Protein AF-A0A660MZU8-F1 (afdb_monomer)

Secondary structure (DSSP, 8-state):
-----HHHHHHHHHTTSS-SS-----PBPEEEEEEEEETTEEEEEEEESSPPEEEEEEETTTTEEEEEEETB---HHHHHGGGG--TT-SSEEEEEEEEEETTEEEEEEEESS---PEEEEE--BTTB-EEEEEEES-S---PPPP---------------------------HHHHHHHHHHHHTSS-PPPP------PPPP------SS---SSPPEEEEEE--BTTB--SBPTTS-BHHHHHHHHHHHHHHHHHHTT-EEEES-SSS----HHHHHHHHHHTT-SEEEEEEEE--SSTT---BEEEEESS-SSHHHHHHHHHHTTGGGTTSPPP---S---TTS-HHHHHHHHHHHHHHHHHHHHHHTTTS-BS-SS-EEE--GGG--SSS-EEEEEEEETTSHHHHHHHHSHHHHHHHHH-

Foldseek 3Di:
DDDQDPVNVVVVVVVVVPPPDDPPVQQWEWDAWAWDADPLKIKIKTATQDAWDWEWAFDVPPTKIKIKTFSYDDDPRNVCRQVNDDCPRNFFDTKDWDAPDPGIIMIMTGTPDDWDKDWDWDDDDDPTHTMIMIMTPPDDPPDDDDDDDDDDDDDDDDDDDDDDDDDDDDDDDPVVVVVVVVVVVVPPDDDDDDDDDPDDPPDDDDDPPPDPPDVDAFEEEEEQAFFDLGQDDQFPVRHGFSVLSLLLSVLLQVLVVVVVHNYHYLDNHRDGDALVSLVVRCVVSVGQAYEYETAAADPDLPFKAKAKEAEDAFPDPVQAVVLVSSNCSNCSVVHPDHDHPDDPPPPFDVLQVVLRVVLQVVRLVLLVLRVVPIHHSDNGYTYHHRSNNDDRHHNYMYMHHIHSHHPVVVVQSPDSVSSSSSSND

Sequence (425 aa):
MAKISRRALLALLANTYIVRNAWAAAANSFLSGKITPSGKNTRITLESAQRLKYTYFLLDKPNRLVIDMADIANNNALAALPKSIKTNDPYISSARIGQKNATTTRIVFDLKQTTAPKFIALPPSGSLKHRLQIDLGNEAIAAPPSSGKAPPPKASAPRAPANEAPASAIGDDPLMDLLNSRQQQAQSAQPPATPPQTVQPPATEPQPSGNPKTNRKPVIVLDAGHGGKDPGTTGTTGIHEKSVVLATALETKRQLQAKGYTVHMTRSGDNFIKLAERRAVAQRTKADLFISIHANASASPASQGVDVYVWGKANSEQARQIALAENAADKIDGLPDVGNKNVNAIISDMMQAQTSTDSAKFGKLLLAQFGKFTKLRKGSVETADFVVLRSINVPSVLIELGFLSNPDEEKQLSNNNQRRRFAIA

Solvent-accessible surface area (backbone atoms only — not comparable to full-atom values): 24744 Å² total; per-residue (Å²): 135,85,83,80,47,74,67,58,54,49,53,59,54,61,70,64,70,79,78,77,88,79,84,65,73,76,58,42,46,67,61,40,47,44,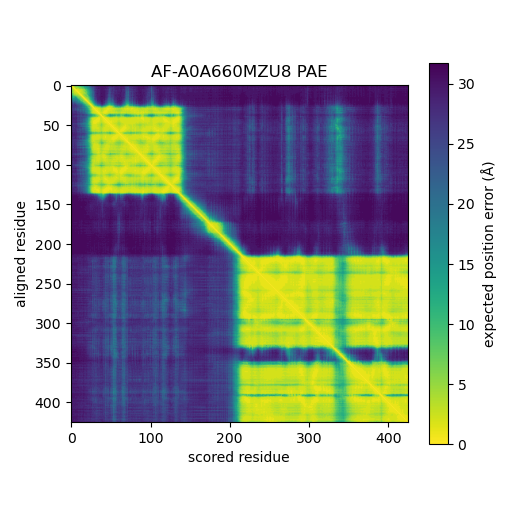46,44,68,54,90,85,25,32,37,37,40,39,31,19,72,47,78,80,47,49,41,50,41,76,43,75,90,67,37,27,47,36,37,41,29,50,41,34,67,91,46,73,39,62,71,45,29,51,74,38,58,52,94,81,37,82,40,51,75,48,55,48,77,48,76,76,51,101,49,28,28,31,37,38,33,37,32,73,54,92,67,72,74,46,78,44,81,42,72,62,56,88,95,46,50,18,32,43,36,36,35,34,55,84,67,82,79,77,72,76,87,88,78,80,89,89,88,89,83,88,88,84,88,86,86,90,84,90,84,86,85,84,88,90,83,88,90,80,68,76,68,58,60,60,50,52,58,53,54,58,66,72,73,72,77,80,84,83,92,74,81,93,72,87,76,72,80,76,79,78,73,82,66,86,69,72,75,77,89,59,96,63,72,62,32,35,28,39,33,34,39,51,14,48,92,38,44,62,41,65,20,83,88,65,53,38,26,24,58,46,23,37,54,30,45,55,47,25,44,52,51,41,43,76,72,64,35,50,71,46,60,64,52,94,62,76,49,64,67,46,51,70,57,47,42,49,48,38,63,75,66,63,27,61,32,39,39,36,32,41,41,41,70,50,96,51,50,85,51,59,34,26,43,35,34,27,49,40,73,53,76,43,71,66,42,40,51,51,24,54,55,63,61,42,61,54,38,76,83,71,40,61,65,76,64,62,88,72,68,73,81,88,79,49,70,67,50,30,51,52,23,44,50,52,15,50,54,52,34,46,53,50,50,62,47,47,54,74,81,47,60,53,59,49,99,61,66,44,28,14,70,32,64,62,39,70,52,57,79,35,26,21,36,40,35,28,73,22,18,27,40,8,67,69,45,32,58,42,56,71,31,68,70,51,30,46,52,63,32,72,94

Nearest PDB structures (foldseek):
  4bin-assembly1_A  TM=6.092E-01  e=9.398E-38  Escherichia coli K-12
  8c2o-assembly2_B  TM=9.057E-01  e=2.630E-22  Escherichia coli
  3ne8-assembly1_A-2  TM=9.479E-01  e=2.751E-21  Bartonella henselae
  8c0j-assembly1_A  TM=9.046E-01  e=3.108E-17  Citrobacter rodentium
  5emi-assembly1_A  TM=8.907E-01  e=2.502E-14  Nostoc punctiforme PCC 73102

Radius of gyration: 29.81 Å; Cα contacts (8 Å, |Δi|>4): 718; chains: 1; bounding box: 84×72×87 Å

Mean predicted aligned error: 19.49 Å

Structure (mmCIF, N/CA/C/O backbone):
data_AF-A0A660MZU8-F1
#
_entry.id   AF-A0A660MZU8-F1
#
loop_
_atom_site.group_PDB
_atom_site.id
_atom_site.type_symbol
_atom_site.label_atom_id
_atom_site.label_alt_id
_atom_site.label_comp_id
_atom_site.label_asym_id
_atom_site.label_entity_id
_atom_site.label_seq_id
_atom_site.pdbx_PDB_ins_code
_atom_site.Cartn_x
_atom_site.Cartn_y
_atom_site.Cartn_z
_atom_site.occupancy
_atom_site.B_iso_or_equiv
_atom_site.auth_seq_id
_atom_site.auth_comp_id
_atom_site.auth_asym_id
_atom_site.auth_atom_id
_atom_site.pdbx_PDB_model_num
ATOM 1 N N . MET A 1 1 ? 49.501 38.007 22.475 1.00 44.84 1 MET A N 1
ATOM 2 C CA . MET A 1 1 ? 48.395 37.825 21.507 1.00 44.84 1 MET A CA 1
ATOM 3 C C . MET A 1 1 ? 48.775 38.505 20.198 1.00 44.84 1 MET A C 1
ATOM 5 O O . MET A 1 1 ? 48.827 39.728 20.155 1.00 44.84 1 MET A O 1
ATOM 9 N N . ALA A 1 2 ? 49.144 37.737 19.170 1.00 49.03 2 ALA A N 1
ATOM 10 C CA . ALA A 1 2 ? 49.565 38.288 17.881 1.00 49.03 2 ALA A CA 1
ATOM 11 C C . ALA A 1 2 ? 48.341 38.748 17.067 1.00 49.03 2 ALA A C 1
ATOM 13 O O . ALA A 1 2 ? 47.381 37.996 16.908 1.00 49.03 2 ALA A O 1
ATOM 14 N N . LYS A 1 3 ? 48.359 39.994 16.573 1.00 60.06 3 LYS A N 1
ATOM 15 C CA . LYS A 1 3 ? 47.278 40.570 15.759 1.00 60.06 3 LYS A CA 1
ATOM 16 C C . LYS A 1 3 ? 47.326 39.975 14.349 1.00 60.06 3 LYS A C 1
ATOM 18 O O . LYS A 1 3 ? 48.215 40.300 13.567 1.00 60.06 3 LYS A O 1
ATOM 23 N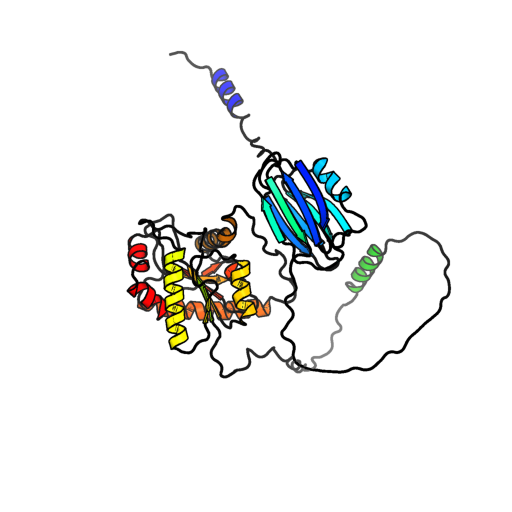 N . ILE A 1 4 ? 46.361 39.116 14.026 1.00 66.56 4 ILE A N 1
ATOM 24 C CA . ILE A 1 4 ? 46.155 38.590 12.671 1.00 66.56 4 ILE A CA 1
ATOM 25 C C . ILE A 1 4 ? 45.772 39.763 11.756 1.00 66.56 4 ILE A C 1
ATOM 27 O O . ILE A 1 4 ? 44.840 40.514 12.048 1.00 66.56 4 ILE A O 1
ATOM 31 N N . SER A 1 5 ? 46.513 39.957 10.664 1.00 78.44 5 SER A N 1
ATOM 32 C CA . SER A 1 5 ? 46.278 41.068 9.736 1.00 78.44 5 SER A CA 1
ATOM 33 C C . SER A 1 5 ? 45.032 40.821 8.875 1.00 78.44 5 SER A C 1
ATOM 35 O O . SER A 1 5 ? 44.711 39.684 8.529 1.00 78.44 5 SER A O 1
ATOM 37 N N . ARG A 1 6 ? 44.340 41.893 8.456 1.00 65.69 6 ARG A N 1
ATOM 38 C CA . ARG A 1 6 ? 43.172 41.807 7.551 1.00 65.69 6 ARG A CA 1
ATOM 39 C C . ARG A 1 6 ? 43.475 41.052 6.246 1.00 65.69 6 ARG A C 1
ATOM 41 O O . ARG A 1 6 ? 42.582 40.415 5.699 1.00 65.69 6 ARG A O 1
ATOM 48 N N . ARG A 1 7 ? 44.729 41.068 5.775 1.00 64.06 7 ARG A N 1
ATOM 49 C CA . ARG A 1 7 ? 45.177 40.284 4.610 1.00 64.06 7 ARG A CA 1
ATOM 50 C C . ARG A 1 7 ? 45.259 38.783 4.905 1.00 64.06 7 ARG A C 1
ATOM 52 O O . ARG A 1 7 ? 44.869 37.992 4.056 1.00 64.06 7 ARG A O 1
ATOM 59 N N . ALA A 1 8 ? 45.684 38.394 6.107 1.00 61.94 8 ALA A N 1
ATOM 60 C CA . ALA A 1 8 ? 45.669 36.996 6.537 1.00 61.94 8 ALA A CA 1
ATOM 61 C C . ALA A 1 8 ? 44.233 36.472 6.742 1.00 61.94 8 ALA A C 1
ATOM 63 O O . ALA A 1 8 ? 43.949 35.325 6.412 1.00 61.94 8 ALA A O 1
ATOM 64 N N . LEU A 1 9 ? 43.307 37.328 7.194 1.00 57.72 9 LEU A N 1
ATOM 65 C CA . LEU A 1 9 ? 41.885 36.983 7.314 1.00 57.72 9 LEU A CA 1
ATOM 66 C C . LEU A 1 9 ? 41.208 36.801 5.939 1.00 57.72 9 LEU A C 1
ATOM 68 O O . LEU A 1 9 ? 40.417 35.881 5.758 1.00 57.72 9 LEU A O 1
ATOM 72 N N . LEU A 1 10 ? 41.558 37.632 4.950 1.00 57.03 10 LEU A N 1
ATOM 73 C CA . LEU A 1 10 ? 41.062 37.502 3.573 1.00 57.03 10 LEU A CA 1
ATOM 74 C C . LEU A 1 10 ? 41.645 36.281 2.844 1.00 57.03 10 LEU A C 1
ATOM 76 O O . LEU A 1 10 ? 40.929 35.640 2.081 1.00 57.03 10 LEU A O 1
ATOM 80 N N . ALA A 1 11 ? 42.897 35.905 3.120 1.00 54.50 11 ALA A N 1
ATOM 81 C CA . ALA A 1 11 ? 43.486 34.673 2.592 1.00 54.50 11 ALA A CA 1
ATOM 82 C C . ALA A 1 11 ? 42.836 33.407 3.190 1.00 54.50 11 ALA A C 1
ATOM 84 O O . ALA A 1 11 ? 42.639 32.423 2.478 1.00 54.50 11 ALA A O 1
ATOM 85 N N . LEU A 1 12 ? 42.427 33.444 4.467 1.00 50.56 12 LEU A N 1
ATOM 86 C CA . LEU A 1 12 ? 41.691 32.341 5.100 1.00 50.56 12 LEU A CA 1
ATOM 87 C C . LEU A 1 12 ? 40.254 32.200 4.557 1.00 50.56 12 LEU A C 1
ATOM 89 O O . LEU A 1 12 ? 39.722 31.092 4.468 1.00 50.56 12 LEU A O 1
ATOM 93 N N . LEU A 1 13 ? 39.635 33.314 4.152 1.00 49.56 13 LEU A N 1
ATOM 94 C CA . LEU A 1 13 ? 38.311 33.321 3.525 1.00 49.56 13 LEU A CA 1
ATOM 95 C C . LEU A 1 13 ? 38.367 32.947 2.035 1.00 49.56 13 LEU A C 1
ATOM 97 O O . LEU A 1 13 ? 37.471 32.268 1.555 1.00 49.56 13 LEU A O 1
ATOM 101 N N . ALA A 1 14 ? 39.434 33.273 1.304 1.00 45.66 14 ALA A N 1
ATOM 102 C CA . ALA A 1 14 ? 39.585 32.838 -0.089 1.00 45.66 14 ALA A CA 1
ATOM 103 C C . ALA A 1 14 ? 39.818 31.318 -0.217 1.00 45.66 14 ALA A C 1
ATOM 105 O O . ALA A 1 14 ? 39.364 30.707 -1.183 1.00 45.66 14 ALA A O 1
ATOM 106 N N . ASN A 1 15 ? 40.445 30.685 0.784 1.00 40.66 15 ASN A N 1
ATOM 107 C CA . ASN A 1 15 ? 40.704 29.240 0.773 1.00 40.66 15 ASN A CA 1
ATOM 108 C C . ASN A 1 15 ? 39.531 28.383 1.298 1.00 40.66 15 ASN A C 1
ATOM 110 O O . ASN A 1 15 ? 39.592 27.158 1.254 1.00 40.66 15 ASN A O 1
ATOM 114 N N . THR A 1 16 ? 38.447 29.007 1.773 1.00 44.91 16 THR A N 1
ATOM 115 C CA . THR A 1 16 ? 37.213 28.318 2.206 1.00 44.91 16 THR A CA 1
ATOM 116 C C . THR A 1 16 ? 36.072 28.411 1.184 1.00 44.91 16 THR A C 1
ATOM 118 O O . THR A 1 16 ? 35.020 27.809 1.388 1.00 44.91 16 THR A O 1
ATOM 121 N N . TYR A 1 17 ? 36.298 29.064 0.036 1.00 39.09 17 TYR A N 1
ATOM 122 C CA . TYR A 1 17 ? 35.329 29.165 -1.067 1.00 39.09 17 TYR A CA 1
ATOM 123 C C . TYR A 1 17 ? 35.632 28.271 -2.289 1.00 39.09 17 TYR A C 1
ATOM 125 O O . TYR A 1 17 ? 34.867 28.299 -3.249 1.00 39.09 17 TYR A O 1
ATOM 133 N N . ILE A 1 18 ? 36.662 27.408 -2.246 1.00 46.41 18 ILE A N 1
ATOM 134 C CA . ILE A 1 18 ? 36.942 26.390 -3.294 1.00 46.41 18 ILE A CA 1
ATOM 135 C C . ILE A 1 18 ? 36.710 24.954 -2.777 1.00 46.41 18 ILE A C 1
ATOM 137 O O . ILE A 1 18 ? 37.262 23.984 -3.278 1.00 46.41 18 ILE A O 1
ATOM 141 N N . VAL A 1 19 ? 35.841 24.770 -1.779 1.00 47.91 19 VAL A N 1
ATOM 142 C CA . VAL A 1 19 ? 35.312 23.434 -1.443 1.00 47.91 19 VAL A CA 1
ATOM 143 C C . VAL A 1 19 ? 33.794 23.489 -1.361 1.00 47.91 19 VAL A C 1
ATOM 145 O O . VAL A 1 19 ? 33.173 23.190 -0.345 1.00 47.91 19 VAL A O 1
ATOM 148 N N . ARG A 1 20 ? 33.165 23.882 -2.468 1.00 43.84 20 ARG A N 1
ATOM 149 C CA . ARG A 1 20 ? 31.777 23.515 -2.739 1.00 43.84 20 ARG A CA 1
ATOM 150 C C . ARG A 1 20 ? 31.644 23.052 -4.183 1.00 43.84 20 ARG A C 1
ATOM 152 O O . ARG A 1 20 ? 31.906 23.805 -5.111 1.00 43.84 20 ARG A O 1
ATOM 159 N N . ASN A 1 21 ? 31.152 21.819 -4.295 1.00 42.31 21 ASN A N 1
ATOM 160 C CA . ASN A 1 21 ? 30.600 21.163 -5.481 1.00 42.31 21 ASN A CA 1
ATOM 161 C C . ASN A 1 21 ? 31.579 20.413 -6.389 1.00 42.31 21 ASN A C 1
ATOM 163 O O . ASN A 1 21 ? 31.713 20.716 -7.567 1.00 42.31 21 ASN A O 1
ATOM 167 N N . ALA A 1 22 ? 32.134 19.321 -5.861 1.00 38.56 22 ALA A N 1
ATOM 168 C CA . ALA A 1 22 ? 32.327 18.108 -6.653 1.00 38.56 22 ALA A CA 1
ATOM 169 C C . ALA A 1 22 ? 32.270 16.852 -5.767 1.00 38.56 22 ALA A C 1
ATOM 171 O O . ALA A 1 22 ? 33.153 16.004 -5.809 1.00 38.56 22 ALA A O 1
ATOM 172 N N . TRP A 1 23 ? 31.187 16.675 -5.001 1.00 37.25 23 TRP A N 1
ATOM 173 C CA . TRP A 1 23 ? 30.693 15.307 -4.812 1.00 37.25 23 TRP A CA 1
ATOM 174 C C . TRP A 1 23 ? 30.004 14.920 -6.120 1.00 37.25 23 TRP A C 1
ATOM 176 O O . TRP A 1 23 ? 28.780 14.901 -6.220 1.00 37.25 23 TRP A O 1
ATOM 186 N N . ALA A 1 24 ? 30.799 14.672 -7.162 1.00 42.06 24 ALA A N 1
ATOM 187 C CA . ALA A 1 24 ? 30.339 13.794 -8.216 1.00 42.06 24 ALA A CA 1
ATOM 188 C C . ALA A 1 24 ? 30.131 12.452 -7.514 1.00 42.06 24 ALA A C 1
ATOM 190 O O . ALA A 1 24 ? 31.101 11.795 -7.139 1.00 42.06 24 ALA A O 1
ATOM 191 N N . ALA A 1 25 ? 28.876 12.093 -7.229 1.00 45.69 25 ALA A N 1
ATOM 192 C CA . ALA A 1 25 ? 28.559 10.721 -6.875 1.00 45.69 25 ALA A CA 1
ATOM 193 C C . ALA A 1 25 ? 29.212 9.860 -7.959 1.00 45.69 25 ALA A C 1
ATOM 195 O O . ALA A 1 25 ? 28.886 10.027 -9.135 1.00 45.69 25 ALA A O 1
ATOM 196 N N . ALA A 1 26 ? 30.222 9.068 -7.589 1.00 54.12 26 ALA A N 1
ATOM 197 C CA . ALA A 1 26 ? 30.981 8.294 -8.557 1.00 54.12 26 ALA A CA 1
ATOM 198 C C . ALA A 1 26 ? 29.979 7.464 -9.362 1.00 54.12 26 ALA A C 1
ATOM 200 O O . ALA A 1 26 ? 29.249 6.655 -8.784 1.00 54.12 26 ALA A O 1
ATOM 201 N N . ALA A 1 27 ? 29.885 7.737 -10.667 1.00 62.75 27 ALA A N 1
ATOM 202 C CA . ALA A 1 27 ? 28.976 7.018 -11.541 1.00 62.75 27 ALA A CA 1
ATOM 203 C C . ALA A 1 27 ? 29.264 5.521 -11.383 1.00 62.75 27 ALA A C 1
ATOM 205 O O . ALA A 1 27 ? 30.419 5.092 -11.420 1.00 62.75 27 ALA A O 1
ATOM 206 N N . ASN A 1 28 ? 28.221 4.733 -11.147 1.00 81.06 28 ASN A N 1
ATOM 207 C CA . ASN A 1 28 ? 28.335 3.291 -11.101 1.00 81.06 28 ASN A CA 1
ATOM 208 C C . ASN A 1 28 ? 28.912 2.807 -12.445 1.00 81.06 28 ASN A C 1
ATOM 210 O O . ASN A 1 28 ? 28.490 3.228 -13.524 1.00 81.06 28 ASN A O 1
ATOM 214 N N . SER A 1 29 ? 29.913 1.935 -12.391 1.00 85.81 29 SER A N 1
ATOM 215 C CA . SER A 1 29 ? 30.595 1.468 -13.595 1.00 85.81 29 SER A CA 1
ATOM 216 C C . SER A 1 29 ? 29.865 0.267 -14.180 1.00 85.81 29 SER A C 1
ATOM 218 O O . SER A 1 29 ? 29.791 -0.789 -13.547 1.00 85.81 29 SER A O 1
ATOM 220 N N . PHE A 1 30 ? 29.361 0.401 -15.407 1.00 90.38 30 PHE A N 1
ATOM 221 C CA . PHE A 1 30 ? 28.901 -0.736 -16.203 1.00 90.38 30 PHE A CA 1
ATOM 222 C C . PHE A 1 30 ? 30.111 -1.568 -16.650 1.00 90.38 30 PHE A C 1
ATOM 224 O O . PHE A 1 30 ? 31.039 -1.027 -17.249 1.00 90.38 30 PHE A O 1
ATOM 231 N N . LEU A 1 31 ? 30.125 -2.864 -16.347 1.00 91.50 31 LEU A N 1
ATOM 232 C CA . LEU A 1 31 ? 31.286 -3.731 -16.565 1.00 91.50 31 LEU A CA 1
ATOM 233 C C . LEU A 1 31 ? 31.132 -4.594 -17.812 1.00 91.50 31 LEU A C 1
ATOM 235 O O . LEU A 1 31 ? 32.040 -4.650 -18.637 1.00 91.50 31 LEU A O 1
ATOM 239 N N . SER A 1 32 ? 29.994 -5.270 -17.956 1.00 92.00 32 SER A N 1
ATOM 240 C CA . SER A 1 32 ? 29.760 -6.179 -19.074 1.00 92.00 32 SER A CA 1
ATOM 241 C C . SER A 1 32 ? 28.270 -6.338 -19.364 1.00 92.00 32 SER A C 1
ATOM 243 O O . SER A 1 32 ? 27.415 -6.112 -18.510 1.00 92.00 32 SER A O 1
ATOM 245 N N . GLY A 1 33 ? 27.943 -6.711 -20.598 1.00 92.69 33 GLY A N 1
ATOM 246 C CA . GLY A 1 33 ? 26.574 -6.945 -21.029 1.00 92.69 33 GLY A CA 1
ATOM 247 C C . GLY A 1 33 ? 26.527 -8.059 -22.061 1.00 92.69 33 GLY A C 1
ATOM 248 O O . GLY A 1 33 ? 27.331 -8.071 -22.992 1.00 92.69 33 GLY A O 1
ATOM 249 N N . LYS A 1 34 ? 25.600 -9.004 -21.905 1.00 93.19 34 LYS A N 1
ATOM 250 C CA . LYS A 1 34 ? 25.455 -10.128 -22.833 1.00 93.19 34 LYS A CA 1
ATOM 251 C C . LYS A 1 34 ? 23.996 -10.482 -23.055 1.00 93.19 34 LYS A C 1
ATOM 253 O O . LYS A 1 34 ? 23.233 -10.609 -22.101 1.00 93.19 34 LYS A O 1
ATOM 258 N N . ILE A 1 35 ? 23.641 -10.714 -24.312 1.00 94.06 35 ILE A N 1
ATOM 259 C CA . ILE A 1 35 ? 22.333 -11.215 -24.729 1.00 94.06 35 ILE A CA 1
ATOM 260 C C . ILE A 1 35 ? 22.534 -12.642 -25.223 1.00 94.06 35 ILE A C 1
ATOM 262 O O . ILE A 1 35 ? 23.358 -12.908 -26.096 1.00 94.06 35 ILE A O 1
ATOM 266 N N . THR A 1 36 ? 21.852 -13.590 -24.591 1.00 89.94 36 THR A N 1
ATOM 267 C CA . THR A 1 36 ? 22.000 -15.015 -24.886 1.00 89.94 36 THR A CA 1
ATOM 268 C C . THR A 1 36 ? 20.626 -15.625 -25.143 1.00 89.94 36 THR A C 1
ATOM 270 O O . THR A 1 36 ? 19.836 -15.741 -24.202 1.00 89.94 36 THR A O 1
ATOM 273 N N . PRO A 1 37 ? 20.327 -16.056 -26.378 1.00 86.44 37 PRO A N 1
ATOM 274 C CA . PRO A 1 37 ? 19.157 -16.882 -26.626 1.00 86.44 37 PRO A CA 1
ATOM 275 C C . PRO A 1 37 ? 19.352 -18.260 -25.976 1.00 86.44 37 PRO A C 1
ATOM 277 O O . PRO A 1 37 ? 20.425 -18.860 -26.066 1.00 86.44 37 PRO A O 1
ATOM 280 N N . SER A 1 38 ? 18.317 -18.756 -25.304 1.00 70.69 38 SER A N 1
ATOM 281 C CA . SER A 1 38 ? 18.272 -20.050 -24.621 1.00 70.69 38 SER A CA 1
ATOM 282 C C . SER A 1 38 ? 16.970 -20.762 -24.994 1.00 70.69 38 SER A C 1
ATOM 284 O O . SER A 1 38 ? 15.918 -20.538 -24.398 1.00 70.69 38 SER A O 1
ATOM 286 N N . GLY A 1 39 ? 17.020 -21.589 -26.042 1.00 72.62 39 GLY A N 1
ATOM 287 C CA . GLY A 1 39 ? 15.839 -22.267 -26.581 1.00 72.62 39 GLY A CA 1
ATOM 288 C C . GLY A 1 39 ? 14.792 -21.276 -27.100 1.00 72.62 39 GLY A C 1
ATOM 289 O O . GLY A 1 39 ? 15.077 -20.488 -27.998 1.00 72.62 39 GLY A O 1
ATOM 290 N N . LYS A 1 40 ? 13.586 -21.312 -26.520 1.00 78.88 40 LYS A N 1
ATOM 291 C CA . LYS A 1 40 ? 12.487 -20.376 -26.815 1.00 78.88 40 LYS A CA 1
ATOM 292 C C . LYS A 1 40 ? 12.515 -19.112 -25.954 1.00 78.88 40 LYS A C 1
ATOM 294 O O . LYS A 1 40 ? 11.497 -18.450 -25.893 1.00 78.88 40 LYS A O 1
ATOM 299 N N . ASN A 1 41 ? 13.625 -18.796 -25.289 1.00 86.00 41 ASN A N 1
ATOM 300 C CA . ASN A 1 41 ? 13.759 -17.643 -24.398 1.00 86.00 41 ASN A CA 1
ATOM 301 C C . ASN A 1 41 ? 14.982 -16.803 -24.778 1.00 86.00 41 ASN A C 1
ATOM 303 O O . ASN A 1 41 ? 15.932 -17.315 -25.370 1.00 86.00 41 ASN A O 1
ATOM 307 N N . THR A 1 42 ? 15.007 -15.542 -24.356 1.00 92.75 42 THR A N 1
ATOM 308 C CA . THR A 1 42 ? 16.194 -14.679 -24.448 1.00 92.75 42 THR A CA 1
ATOM 309 C C . THR A 1 42 ? 16.566 -14.172 -23.065 1.00 92.75 42 THR A C 1
ATOM 311 O O . THR A 1 42 ? 15.731 -13.601 -22.370 1.00 92.75 42 THR A O 1
ATOM 314 N N . ARG A 1 43 ? 17.825 -14.362 -22.664 1.00 93.31 43 ARG A N 1
ATOM 315 C CA . ARG A 1 43 ? 18.372 -13.856 -21.403 1.00 93.31 43 ARG A CA 1
ATOM 316 C C . ARG A 1 43 ? 19.319 -12.697 -21.664 1.00 93.31 43 ARG A C 1
ATOM 318 O O . ARG A 1 43 ? 20.314 -12.853 -22.369 1.00 93.31 43 ARG A O 1
ATOM 325 N N . ILE A 1 44 ? 19.042 -11.561 -21.045 1.00 94.75 44 ILE A N 1
ATOM 326 C CA . ILE A 1 44 ? 19.928 -10.400 -21.007 1.00 94.75 44 ILE A CA 1
ATOM 327 C C . ILE A 1 44 ? 20.604 -10.389 -19.638 1.00 94.75 44 ILE A C 1
ATOM 329 O O . ILE A 1 44 ? 19.922 -10.430 -18.619 1.00 94.75 44 ILE A O 1
ATOM 333 N N . THR A 1 45 ? 21.929 -10.312 -19.602 1.00 93.50 45 THR A N 1
ATOM 334 C CA . THR A 1 45 ? 22.702 -10.175 -18.364 1.00 93.50 45 THR A CA 1
ATOM 335 C C . THR A 1 45 ? 23.511 -8.892 -18.432 1.00 93.50 45 THR A C 1
ATOM 337 O O . THR A 1 45 ? 24.313 -8.723 -19.348 1.00 93.50 45 THR A O 1
ATOM 340 N N . LEU A 1 46 ? 23.304 -8.005 -17.463 1.00 94.00 46 LEU A N 1
ATOM 341 C CA . LEU A 1 46 ? 24.021 -6.742 -17.310 1.00 94.00 46 LEU A CA 1
ATOM 342 C C . LEU A 1 46 ? 24.829 -6.787 -16.014 1.00 94.00 46 LEU A C 1
ATOM 344 O O . LEU A 1 46 ? 24.260 -7.046 -14.958 1.00 94.00 46 LEU A O 1
ATOM 348 N N . GLU A 1 47 ? 26.129 -6.542 -16.079 1.00 94.06 47 GLU A N 1
ATOM 349 C CA . GLU A 1 47 ? 27.034 -6.551 -14.933 1.00 94.06 47 GLU A CA 1
ATOM 350 C C . GLU A 1 47 ? 27.553 -5.146 -14.632 1.00 94.06 47 GLU A C 1
ATOM 352 O O . GLU A 1 47 ? 27.916 -4.392 -15.537 1.00 94.06 47 GLU A O 1
ATOM 357 N N . SER A 1 48 ? 27.632 -4.801 -13.350 1.00 92.81 48 SER A N 1
ATOM 358 C CA . SER A 1 48 ? 28.103 -3.498 -12.884 1.00 92.81 48 SER A CA 1
ATOM 359 C C . SER A 1 48 ? 28.882 -3.598 -11.572 1.00 92.81 48 SER A C 1
ATOM 361 O O . SER A 1 48 ? 28.728 -4.546 -10.797 1.00 92.81 48 SER A O 1
ATOM 363 N N . ALA A 1 49 ? 29.728 -2.598 -11.315 1.00 88.31 49 ALA A N 1
ATOM 364 C CA . ALA A 1 49 ? 30.581 -2.545 -10.129 1.00 88.31 49 ALA A CA 1
ATOM 365 C C . ALA A 1 49 ? 29.765 -2.466 -8.832 1.00 88.31 49 ALA A C 1
ATOM 367 O O . ALA A 1 49 ? 30.082 -3.148 -7.861 1.00 88.31 49 ALA A O 1
ATOM 368 N N . GLN A 1 50 ? 28.689 -1.680 -8.841 1.00 86.50 50 GLN A N 1
ATOM 369 C CA . GLN A 1 50 ? 27.680 -1.615 -7.786 1.00 86.50 50 GLN A CA 1
ATOM 370 C C . GLN A 1 50 ? 26.326 -2.047 -8.343 1.00 86.50 50 GLN A C 1
ATOM 372 O O . GLN A 1 50 ? 26.136 -2.135 -9.553 1.00 86.50 50 GLN A O 1
ATOM 377 N N . ARG A 1 51 ? 25.342 -2.286 -7.481 1.00 79.81 51 ARG A N 1
ATOM 378 C CA . ARG A 1 51 ? 23.983 -2.656 -7.896 1.00 79.81 51 ARG A CA 1
ATOM 379 C C . ARG A 1 51 ? 23.366 -1.629 -8.865 1.00 79.81 51 ARG A C 1
ATOM 381 O O . ARG A 1 51 ? 23.332 -0.439 -8.560 1.00 79.81 51 ARG A O 1
ATOM 388 N N . LEU A 1 52 ? 22.837 -2.088 -10.007 1.00 83.69 52 LEU A N 1
ATOM 389 C CA . LEU A 1 52 ? 22.141 -1.221 -10.968 1.00 83.69 52 LEU A CA 1
ATOM 390 C C . LEU A 1 52 ? 20.851 -0.651 -10.369 1.00 83.69 52 LEU A C 1
ATOM 392 O O . LEU A 1 52 ? 19.966 -1.398 -9.946 1.00 83.69 52 LEU A O 1
ATOM 396 N N . LYS A 1 53 ? 20.720 0.675 -10.412 1.00 82.19 53 LYS A N 1
ATOM 397 C CA . LYS A 1 53 ? 19.450 1.381 -10.233 1.00 82.19 53 LYS A CA 1
ATOM 398 C C . LYS A 1 53 ? 18.835 1.547 -11.618 1.00 82.19 53 LYS A C 1
ATOM 400 O O . LYS A 1 53 ? 19.454 2.167 -12.476 1.00 82.19 53 LYS A O 1
ATOM 405 N N . TYR A 1 54 ? 17.655 0.992 -11.866 1.00 82.88 54 TYR A N 1
ATOM 406 C CA . TYR A 1 54 ? 17.025 1.058 -13.185 1.00 82.88 54 TYR A CA 1
ATOM 407 C C . TYR A 1 54 ? 15.506 1.254 -13.117 1.00 82.88 54 TYR A C 1
ATOM 409 O O . TYR A 1 54 ? 14.890 1.046 -12.094 1.00 82.88 54 TYR A O 1
ATOM 417 N N . THR A 1 55 ? 14.857 1.653 -14.195 1.00 71.81 55 THR A N 1
ATOM 418 C CA . THR A 1 55 ? 13.402 1.519 -14.369 1.00 71.81 55 THR A CA 1
ATOM 419 C C . THR A 1 55 ? 13.165 0.925 -15.746 1.00 71.81 55 THR A C 1
ATOM 421 O O . THR A 1 55 ? 14.043 1.031 -16.600 1.00 71.81 55 THR A O 1
ATOM 424 N N . TYR A 1 56 ? 12.025 0.283 -15.988 1.00 84.88 56 TYR A N 1
ATOM 425 C CA . TYR A 1 56 ? 11.705 -0.201 -17.328 1.00 84.88 56 TYR A CA 1
ATOM 426 C C . TYR A 1 56 ? 10.241 0.030 -17.678 1.00 84.88 56 TYR A C 1
ATOM 428 O O . TYR A 1 56 ? 9.394 0.200 -16.803 1.00 84.88 56 TYR A O 1
ATOM 436 N N . PHE A 1 57 ? 9.950 0.039 -18.971 1.00 75.81 57 PHE A N 1
ATOM 437 C CA . PHE A 1 57 ? 8.591 0.029 -19.496 1.00 75.81 57 PHE A CA 1
ATOM 438 C C . PHE A 1 57 ? 8.570 -0.634 -20.872 1.00 75.81 57 PHE A C 1
ATOM 440 O O . PHE A 1 57 ? 9.601 -0.753 -21.540 1.00 75.81 57 PHE A O 1
ATOM 447 N N . LEU A 1 58 ? 7.384 -1.078 -21.279 1.00 79.75 58 LEU A N 1
ATOM 448 C CA . LEU A 1 58 ? 7.141 -1.597 -22.617 1.00 79.75 58 LEU A CA 1
ATOM 449 C C . LEU A 1 58 ? 6.466 -0.515 -23.466 1.00 79.75 58 LEU A C 1
ATOM 451 O O . LEU A 1 58 ? 5.667 0.269 -22.954 1.00 79.75 58 LEU A O 1
ATOM 455 N N . LEU A 1 59 ? 6.789 -0.476 -24.753 1.00 70.19 59 LEU A N 1
ATOM 456 C CA . LEU A 1 59 ? 6.038 0.278 -25.755 1.00 70.19 59 LEU A CA 1
ATOM 457 C C . LEU A 1 59 ? 5.432 -0.710 -26.740 1.00 70.19 59 LEU A C 1
ATOM 459 O O . LEU A 1 59 ? 6.097 -1.673 -27.116 1.00 70.19 59 LEU A O 1
ATOM 463 N N . ASP A 1 60 ? 4.203 -0.459 -27.165 1.00 73.12 60 ASP A N 1
ATOM 464 C CA . ASP A 1 60 ? 3.570 -1.108 -28.302 1.00 73.12 60 ASP A 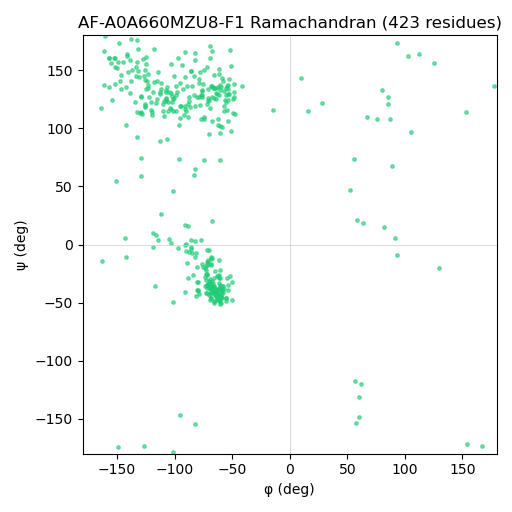CA 1
ATOM 465 C C . ASP A 1 60 ? 3.777 -0.258 -29.572 1.00 73.12 60 ASP A C 1
ATOM 467 O O . ASP A 1 60 ? 4.015 0.947 -29.508 1.00 73.12 60 ASP A O 1
ATOM 471 N N . LYS A 1 61 ? 3.743 -0.901 -30.747 1.00 73.00 61 LYS A N 1
ATOM 472 C CA . LYS A 1 61 ? 3.830 -0.247 -32.074 1.00 73.00 61 LYS A CA 1
ATOM 473 C C . LYS A 1 61 ? 5.086 0.646 -32.295 1.00 73.00 61 LYS A C 1
ATOM 475 O O . LYS A 1 61 ? 4.969 1.868 -32.374 1.00 73.00 61 LYS A O 1
ATOM 480 N N . PRO A 1 62 ? 6.299 0.084 -32.483 1.00 82.62 62 PRO A N 1
ATOM 481 C CA . PRO A 1 62 ? 6.667 -1.329 -32.394 1.00 82.62 62 PRO A CA 1
ATOM 482 C C . PRO A 1 62 ? 6.918 -1.768 -30.945 1.00 82.62 62 PRO A C 1
ATOM 484 O O . PRO A 1 62 ? 7.230 -0.939 -30.084 1.00 82.62 62 PRO A O 1
ATOM 487 N N . ASN A 1 63 ? 6.820 -3.083 -30.705 1.00 86.44 63 ASN A N 1
ATOM 488 C CA . ASN A 1 63 ? 7.098 -3.695 -29.405 1.00 86.44 63 ASN A CA 1
ATOM 489 C C . ASN A 1 63 ? 8.527 -3.359 -28.965 1.00 86.44 63 ASN A C 1
ATOM 491 O O . ASN A 1 63 ? 9.482 -3.710 -29.655 1.00 86.44 63 ASN A O 1
ATOM 495 N N . ARG A 1 64 ? 8.688 -2.681 -27.829 1.00 90.50 64 ARG A N 1
ATOM 496 C CA . ARG A 1 64 ? 10.004 -2.312 -27.290 1.00 90.50 64 ARG A CA 1
ATOM 497 C C . ARG A 1 64 ? 10.063 -2.524 -25.791 1.00 90.50 64 ARG A C 1
ATOM 499 O O . ARG A 1 64 ? 9.117 -2.178 -25.094 1.00 90.50 64 ARG A O 1
ATOM 506 N N . LEU A 1 65 ? 11.197 -3.013 -25.302 1.00 90.44 65 LEU A N 1
ATOM 507 C CA . LEU A 1 65 ? 11.564 -2.971 -23.890 1.00 90.44 65 LEU A CA 1
ATOM 508 C C . LEU A 1 65 ? 12.555 -1.833 -23.673 1.00 90.44 65 LEU A C 1
ATOM 510 O O . LEU A 1 65 ? 13.676 -1.872 -24.174 1.00 90.44 65 LEU A O 1
ATOM 514 N N . VAL A 1 66 ? 12.146 -0.823 -22.913 1.00 88.31 66 VAL A N 1
ATOM 515 C CA . VAL A 1 66 ? 12.988 0.322 -22.565 1.00 88.31 66 VAL A CA 1
ATOM 516 C C . VAL A 1 66 ? 13.451 0.187 -21.125 1.00 88.31 66 VAL A C 1
ATOM 518 O O . VAL A 1 66 ? 12.625 -0.036 -20.248 1.00 88.31 66 VAL A O 1
ATOM 521 N N . ILE A 1 67 ? 14.750 0.350 -20.878 1.00 89.00 67 ILE A N 1
ATOM 522 C CA . ILE A 1 67 ? 15.377 0.293 -19.556 1.00 89.00 67 ILE A CA 1
ATOM 523 C C . ILE A 1 67 ? 16.176 1.574 -19.328 1.00 89.00 67 ILE A C 1
ATOM 525 O O . ILE A 1 67 ? 17.139 1.842 -20.037 1.00 89.00 67 ILE A O 1
ATOM 529 N N . ASP A 1 68 ? 15.807 2.345 -18.314 1.00 84.06 68 ASP A N 1
ATOM 530 C CA . ASP A 1 68 ? 16.526 3.540 -17.873 1.00 84.06 68 ASP A CA 1
ATOM 531 C C . ASP A 1 68 ? 17.397 3.183 -16.675 1.00 84.06 68 ASP A C 1
ATOM 533 O O . ASP A 1 68 ? 16.856 2.872 -15.622 1.00 84.06 68 ASP A O 1
ATOM 537 N N . MET A 1 69 ? 18.716 3.255 -16.799 1.00 87.12 69 MET A N 1
ATOM 538 C CA . MET A 1 69 ? 19.674 3.001 -15.725 1.00 87.12 69 MET A CA 1
ATOM 539 C C . MET A 1 69 ? 20.207 4.323 -15.168 1.00 87.12 69 MET A C 1
ATOM 541 O O . MET A 1 69 ? 20.769 5.129 -15.911 1.00 87.12 69 MET A O 1
ATOM 545 N N . ALA A 1 70 ? 20.032 4.541 -13.869 1.00 83.25 70 ALA A N 1
ATOM 546 C CA . ALA A 1 70 ? 20.526 5.716 -13.164 1.00 83.25 70 ALA A CA 1
ATOM 547 C C . ALA A 1 70 ? 21.975 5.520 -12.707 1.00 83.25 70 ALA A C 1
ATOM 549 O O . ALA A 1 70 ? 22.398 4.409 -12.385 1.00 83.25 70 ALA A O 1
ATOM 550 N N . ASP A 1 71 ? 22.706 6.627 -12.656 1.00 85.19 71 ASP A N 1
ATOM 551 C CA . ASP A 1 71 ? 24.109 6.730 -12.264 1.00 85.19 71 ASP A CA 1
ATOM 552 C C . ASP A 1 71 ? 25.051 5.880 -13.136 1.00 85.19 71 ASP A C 1
ATOM 554 O O . ASP A 1 71 ? 26.152 5.563 -12.710 1.00 85.19 71 ASP A O 1
ATOM 558 N N . ILE A 1 72 ? 24.641 5.507 -14.355 1.00 86.44 72 ILE A N 1
ATOM 559 C CA . ILE A 1 72 ? 25.484 4.804 -15.332 1.00 86.44 72 ILE A CA 1
ATOM 560 C C . ILE A 1 72 ? 25.892 5.784 -16.424 1.00 86.44 72 ILE A C 1
ATOM 562 O O . ILE A 1 72 ? 25.029 6.346 -17.101 1.00 86.44 72 ILE A O 1
ATOM 566 N N . ALA A 1 73 ? 27.198 5.952 -16.619 1.00 83.75 73 ALA A N 1
ATOM 567 C CA . ALA A 1 73 ? 27.753 6.665 -17.763 1.00 83.75 73 ALA A CA 1
ATOM 568 C C . ALA A 1 73 ? 27.908 5.725 -18.968 1.00 83.75 73 ALA A C 1
ATOM 570 O O . ALA A 1 73 ? 28.151 4.525 -18.812 1.00 83.75 73 ALA A O 1
ATOM 571 N N . ASN A 1 74 ? 27.793 6.275 -20.177 1.00 81.44 74 ASN A N 1
ATOM 572 C CA . ASN A 1 74 ? 28.046 5.514 -21.394 1.00 81.44 74 ASN A CA 1
ATOM 573 C C . ASN A 1 74 ? 29.531 5.116 -21.481 1.00 81.44 74 ASN A C 1
ATOM 575 O O . ASN A 1 74 ? 30.414 5.938 -21.240 1.00 81.44 74 ASN A O 1
ATOM 579 N N . ASN A 1 75 ? 29.812 3.858 -21.822 1.00 86.62 75 ASN A N 1
ATOM 580 C CA . ASN A 1 75 ? 31.170 3.333 -21.943 1.00 86.62 75 ASN A CA 1
ATOM 581 C C . ASN A 1 75 ? 31.261 2.238 -23.018 1.00 86.62 75 ASN A C 1
ATOM 583 O O . ASN A 1 75 ? 30.252 1.793 -23.568 1.00 86.62 75 ASN A O 1
ATOM 587 N N . ASN A 1 76 ? 32.481 1.776 -23.305 1.00 89.31 76 ASN A N 1
ATOM 588 C CA . ASN A 1 76 ? 32.732 0.781 -24.354 1.00 89.31 76 ASN A CA 1
ATOM 589 C C . ASN A 1 76 ? 32.012 -0.553 -24.106 1.00 89.31 76 ASN A C 1
ATOM 591 O O . ASN A 1 76 ? 31.523 -1.169 -25.052 1.00 89.31 76 ASN A O 1
ATOM 595 N N . ALA A 1 77 ? 31.923 -0.992 -22.847 1.00 89.56 77 ALA A N 1
ATOM 596 C CA . ALA A 1 77 ? 31.234 -2.228 -22.487 1.00 89.56 77 ALA A CA 1
ATOM 597 C C . ALA A 1 77 ? 29.730 -2.140 -22.781 1.00 89.56 77 ALA A C 1
ATOM 599 O O . ALA A 1 77 ? 29.146 -3.074 -23.331 1.00 89.56 77 ALA A O 1
ATOM 600 N N . LEU A 1 78 ? 29.113 -0.999 -22.473 1.00 89.38 78 LEU A N 1
ATOM 601 C CA . LEU A 1 78 ? 27.712 -0.753 -22.768 1.00 89.38 78 LEU A CA 1
ATOM 602 C C . LEU A 1 78 ? 27.491 -0.639 -24.281 1.00 89.38 78 LEU A C 1
ATOM 604 O O . LEU A 1 78 ? 26.625 -1.322 -24.819 1.00 89.38 78 LEU A O 1
ATOM 608 N N . ALA A 1 79 ? 28.334 0.115 -24.991 1.00 89.81 79 ALA A N 1
ATOM 609 C CA . ALA A 1 79 ? 28.279 0.250 -26.449 1.00 89.81 79 ALA A CA 1
ATOM 610 C C . ALA A 1 79 ? 28.466 -1.083 -27.208 1.00 89.81 79 ALA A C 1
ATOM 612 O O . ALA A 1 79 ? 28.032 -1.213 -28.354 1.00 89.81 79 ALA A O 1
ATOM 613 N N . ALA A 1 80 ? 29.085 -2.089 -26.584 1.00 91.56 80 ALA A N 1
ATOM 614 C CA . ALA A 1 80 ? 29.238 -3.427 -27.151 1.00 91.56 80 ALA A CA 1
ATOM 615 C C . ALA A 1 80 ? 27.985 -4.310 -27.001 1.00 91.56 80 ALA A C 1
ATOM 617 O O . ALA A 1 80 ? 27.832 -5.268 -27.759 1.00 91.56 80 ALA A O 1
ATOM 618 N N . LEU A 1 81 ? 27.067 -3.996 -26.079 1.00 92.12 81 LEU A N 1
ATOM 619 C CA . LEU A 1 81 ? 25.887 -4.820 -25.793 1.00 92.12 81 LEU A CA 1
ATOM 620 C C . LEU A 1 81 ? 25.020 -5.112 -27.037 1.00 92.12 81 LEU A C 1
ATOM 622 O O . LEU A 1 81 ? 24.688 -6.284 -27.235 1.00 92.12 81 LEU A O 1
ATOM 626 N N . PRO A 1 82 ? 24.688 -4.141 -27.919 1.00 93.12 82 PRO A N 1
ATOM 627 C CA . PRO A 1 82 ? 23.900 -4.421 -29.122 1.00 93.12 82 PRO A CA 1
ATOM 628 C C . PRO A 1 82 ? 24.571 -5.422 -30.067 1.00 93.12 82 PRO A C 1
ATOM 630 O O . PRO A 1 82 ? 23.883 -6.185 -30.737 1.00 93.12 82 PRO A O 1
ATOM 633 N N . LYS A 1 83 ? 25.910 -5.478 -30.080 1.00 91.69 83 LYS A N 1
ATOM 634 C CA . LYS A 1 83 ? 26.677 -6.428 -30.904 1.00 91.69 83 LYS A CA 1
ATOM 635 C C . LYS A 1 83 ? 26.575 -7.870 -30.396 1.00 91.69 83 LYS A C 1
ATOM 637 O O . LYS A 1 83 ? 26.921 -8.792 -31.123 1.00 91.69 83 LYS A O 1
ATOM 642 N N . SER A 1 84 ? 26.110 -8.078 -29.161 1.00 90.19 84 SER A N 1
ATOM 643 C CA . SER A 1 84 ? 25.891 -9.418 -28.602 1.00 90.19 84 SER A CA 1
ATOM 644 C C . SER A 1 84 ? 24.568 -10.060 -29.044 1.00 90.19 84 SER A C 1
ATOM 646 O O . SER A 1 84 ? 24.348 -11.239 -28.770 1.00 90.19 84 SER A O 1
ATOM 648 N N . ILE A 1 85 ? 23.697 -9.313 -29.737 1.00 92.19 85 ILE A N 1
ATOM 649 C CA . ILE A 1 85 ? 22.440 -9.834 -30.285 1.00 92.19 85 ILE A CA 1
ATOM 650 C C . ILE A 1 85 ? 22.761 -10.764 -31.452 1.00 92.19 85 ILE A C 1
ATOM 652 O O . ILE A 1 85 ? 23.395 -10.364 -32.427 1.00 92.19 85 ILE A O 1
ATOM 656 N N . LYS A 1 86 ? 22.292 -12.009 -31.370 1.00 89.56 86 LYS A N 1
ATOM 657 C CA . LYS A 1 86 ? 22.418 -12.965 -32.471 1.00 89.56 86 LYS A CA 1
ATOM 658 C C . LYS A 1 86 ? 21.295 -12.758 -33.483 1.00 89.56 86 LYS A C 1
ATOM 660 O O . LYS A 1 86 ? 20.154 -12.510 -33.103 1.00 89.56 86 LYS A O 1
ATOM 665 N N . THR A 1 87 ? 21.580 -12.962 -34.768 1.00 86.38 87 THR A N 1
ATOM 666 C CA . THR A 1 87 ? 20.584 -12.854 -35.853 1.00 86.38 87 THR A CA 1
ATOM 667 C C . THR A 1 87 ? 19.345 -13.728 -35.606 1.00 86.38 87 THR A C 1
ATOM 669 O O . THR A 1 87 ? 18.218 -13.332 -35.908 1.00 86.38 87 THR A O 1
ATOM 672 N N . ASN A 1 88 ? 19.543 -14.899 -34.993 1.00 87.38 88 ASN A N 1
ATOM 673 C CA . ASN A 1 88 ? 18.500 -15.872 -34.672 1.00 87.38 88 ASN A CA 1
ATOM 674 C C . ASN A 1 88 ? 17.868 -15.698 -33.275 1.00 87.38 88 ASN A C 1
ATOM 676 O O . ASN A 1 88 ? 17.227 -16.628 -32.790 1.00 87.38 88 ASN A O 1
ATOM 680 N N . ASP A 1 89 ? 18.036 -14.548 -32.614 1.00 91.50 89 ASP A N 1
ATOM 681 C CA . ASP A 1 89 ? 17.395 -14.298 -31.319 1.00 91.50 89 ASP A CA 1
ATOM 682 C C . ASP A 1 89 ? 15.853 -14.305 -31.451 1.00 91.50 89 ASP A C 1
ATOM 684 O O . ASP A 1 89 ? 15.320 -13.627 -32.338 1.00 91.50 89 ASP A O 1
ATOM 688 N N . PRO A 1 90 ? 15.112 -15.062 -30.619 1.00 90.44 90 PRO A N 1
ATOM 689 C CA . PRO A 1 90 ? 13.660 -15.192 -30.750 1.00 90.44 90 PRO A CA 1
ATOM 690 C C . PRO A 1 90 ? 12.868 -13.963 -30.275 1.00 90.44 90 PRO A C 1
ATOM 692 O O . PRO A 1 90 ? 11.708 -13.816 -30.665 1.00 90.44 90 PRO A O 1
ATOM 695 N N . TYR A 1 91 ? 13.449 -13.074 -29.459 1.00 92.25 91 TYR A N 1
ATOM 696 C CA . TYR A 1 91 ? 12.733 -11.920 -28.896 1.00 92.25 91 TYR A CA 1
ATOM 697 C C . TYR A 1 91 ? 13.285 -10.578 -29.330 1.00 92.25 91 TYR A C 1
ATOM 699 O O . TYR A 1 91 ? 12.492 -9.659 -29.494 1.00 92.25 91 TYR A O 1
ATOM 707 N N . ILE A 1 92 ? 14.593 -10.432 -29.509 1.00 94.44 92 ILE A N 1
ATOM 708 C CA . ILE A 1 92 ? 15.224 -9.126 -29.714 1.00 94.44 92 ILE A CA 1
ATOM 709 C C . ILE A 1 92 ? 15.653 -8.991 -31.176 1.00 94.44 92 ILE A C 1
ATOM 711 O O . ILE A 1 92 ? 16.361 -9.843 -31.706 1.00 94.44 92 ILE A O 1
ATOM 715 N N . SER A 1 93 ? 15.224 -7.922 -31.850 1.00 92.56 93 SER A N 1
ATOM 716 C CA . SER A 1 93 ? 15.692 -7.586 -33.202 1.00 92.56 93 SER A CA 1
ATOM 717 C C . SER A 1 93 ? 16.907 -6.665 -33.178 1.00 92.56 93 SER A C 1
ATOM 719 O O . SER A 1 93 ? 17.835 -6.843 -33.959 1.00 92.56 93 SER A O 1
ATOM 721 N N . SER A 1 94 ? 16.906 -5.684 -32.279 1.00 94.00 94 SER A N 1
ATOM 722 C CA . SER A 1 94 ? 17.959 -4.675 -32.164 1.00 94.00 94 SER A CA 1
ATOM 723 C C . SER A 1 94 ? 17.980 -4.073 -30.765 1.00 94.00 94 SER A C 1
ATOM 725 O O . SER A 1 94 ? 16.997 -4.146 -30.029 1.00 94.00 94 SER A O 1
ATOM 727 N N . ALA A 1 95 ? 19.101 -3.452 -30.399 1.00 94.62 95 ALA A N 1
ATOM 728 C CA . ALA A 1 95 ? 19.202 -2.631 -29.201 1.00 94.62 95 ALA A CA 1
ATOM 729 C C . ALA A 1 95 ? 19.843 -1.283 -29.524 1.00 94.62 95 ALA A C 1
ATOM 731 O O . ALA A 1 95 ? 20.759 -1.199 -30.341 1.00 94.62 95 ALA A O 1
ATOM 732 N N . ARG A 1 96 ? 19.377 -0.234 -28.853 1.00 92.75 96 ARG A N 1
ATOM 733 C CA . ARG A 1 96 ? 19.920 1.124 -28.934 1.00 92.75 96 ARG A CA 1
ATOM 734 C C . ARG A 1 96 ? 20.242 1.608 -27.537 1.00 92.75 96 ARG A C 1
ATOM 736 O O . ARG A 1 96 ? 19.517 1.299 -26.595 1.00 92.75 96 ARG A O 1
ATOM 743 N N . ILE A 1 97 ? 21.309 2.380 -27.415 1.00 92.75 97 ILE A N 1
ATOM 744 C CA . ILE A 1 97 ? 21.734 2.976 -26.151 1.00 92.75 97 ILE A CA 1
ATOM 745 C C . ILE A 1 97 ? 21.837 4.477 -26.367 1.00 92.75 97 ILE A C 1
ATOM 747 O O . ILE A 1 97 ? 22.401 4.919 -27.366 1.00 92.75 97 ILE A O 1
ATOM 751 N N . GLY A 1 98 ? 21.287 5.254 -25.442 1.00 85.38 98 GLY A N 1
ATOM 752 C CA . GLY A 1 98 ? 21.347 6.707 -25.489 1.00 85.38 98 GLY A CA 1
ATOM 753 C C . GLY A 1 98 ? 21.297 7.319 -24.100 1.00 85.38 98 GLY A C 1
ATOM 754 O O . GLY A 1 98 ? 20.732 6.749 -23.168 1.00 85.38 98 GLY A O 1
ATOM 755 N N . GLN A 1 99 ? 21.875 8.505 -23.959 1.00 84.62 99 GLN A N 1
ATOM 756 C CA . GLN A 1 99 ? 21.788 9.263 -22.720 1.00 84.62 99 GLN A CA 1
ATOM 757 C C . GLN A 1 99 ? 20.412 9.938 -22.646 1.00 84.62 99 GLN A C 1
ATOM 759 O O . GLN A 1 99 ? 20.060 10.726 -23.520 1.00 84.62 99 GLN A O 1
ATOM 764 N N . LYS A 1 100 ? 19.610 9.631 -21.621 1.00 77.88 100 LYS A N 1
ATOM 765 C CA . LYS A 1 100 ? 18.303 10.279 -21.409 1.00 77.88 100 LYS A CA 1
ATOM 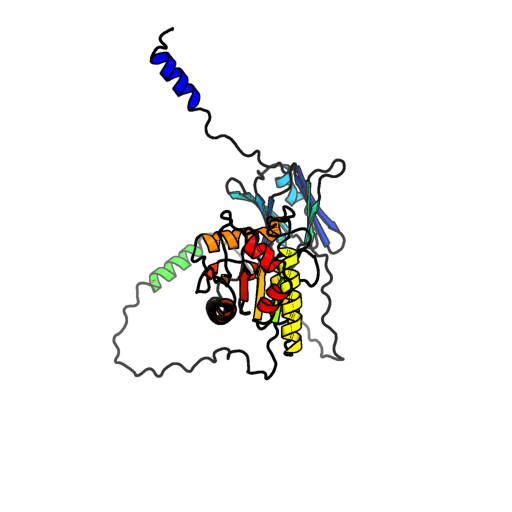766 C C . LYS A 1 100 ? 18.467 11.651 -20.755 1.00 77.88 100 LYS A C 1
ATOM 768 O O . LYS A 1 100 ? 17.724 12.575 -21.063 1.00 77.88 100 LYS A O 1
ATOM 773 N N . ASN A 1 101 ? 19.394 11.751 -19.806 1.00 81.94 101 ASN A N 1
ATOM 774 C CA . ASN A 1 101 ? 19.787 12.977 -19.111 1.00 81.94 101 ASN A CA 1
ATOM 775 C C . ASN A 1 101 ? 21.177 12.783 -18.469 1.00 81.94 101 ASN A C 1
ATOM 777 O O . ASN A 1 101 ? 21.750 11.696 -18.552 1.00 81.94 101 ASN A O 1
ATOM 781 N N . ALA A 1 102 ? 21.698 13.811 -17.791 1.00 76.31 102 ALA A N 1
ATOM 782 C CA . ALA A 1 102 ? 23.046 13.817 -17.210 1.00 76.31 102 ALA A CA 1
ATOM 783 C C . ALA A 1 102 ? 23.380 12.602 -16.319 1.00 76.31 102 ALA A C 1
ATOM 785 O O . ALA A 1 102 ? 24.541 12.221 -16.232 1.00 76.31 102 ALA A O 1
ATOM 786 N N . THR A 1 103 ? 22.385 11.970 -15.690 1.00 78.88 103 THR A N 1
ATOM 787 C CA . THR A 1 103 ? 22.591 10.851 -14.757 1.00 78.88 103 THR A CA 1
ATOM 788 C C . THR A 1 103 ? 21.935 9.547 -15.202 1.00 78.88 103 THR A C 1
ATOM 790 O O . THR A 1 103 ? 22.068 8.541 -14.516 1.00 78.88 103 THR A O 1
ATOM 793 N N . THR A 1 104 ? 21.210 9.521 -16.325 1.00 81.44 104 THR A N 1
ATOM 794 C CA . THR A 1 104 ? 20.419 8.354 -16.744 1.00 81.44 104 THR A CA 1
ATOM 795 C C . THR A 1 104 ? 20.769 7.913 -18.159 1.00 81.44 104 THR A C 1
ATOM 797 O O . THR A 1 104 ? 20.547 8.655 -19.120 1.00 81.44 104 THR A O 1
ATOM 800 N N . THR A 1 105 ? 21.207 6.662 -18.295 1.00 88.06 105 THR A N 1
ATOM 801 C CA . THR A 1 105 ? 21.415 5.993 -19.584 1.00 88.06 105 THR A CA 1
ATOM 802 C C . THR A 1 105 ? 20.228 5.097 -19.914 1.00 88.06 105 THR A C 1
ATOM 804 O O . THR A 1 105 ? 19.825 4.268 -19.106 1.00 88.06 105 THR A O 1
ATOM 807 N N . ARG A 1 106 ? 19.662 5.242 -21.110 1.00 89.88 106 ARG A N 1
ATOM 808 C CA . ARG A 1 106 ? 18.535 4.454 -21.612 1.00 89.88 106 ARG A CA 1
ATOM 809 C C . ARG A 1 106 ? 19.016 3.398 -22.599 1.00 89.88 106 ARG A C 1
ATOM 811 O O . ARG A 1 106 ? 19.702 3.719 -23.565 1.00 89.88 106 ARG A O 1
ATOM 818 N N . ILE A 1 107 ? 18.578 2.161 -22.398 1.00 92.44 107 ILE A N 1
ATOM 819 C CA . ILE A 1 107 ? 18.676 1.068 -23.364 1.00 92.44 107 ILE A CA 1
ATOM 820 C C . ILE A 1 107 ? 17.278 0.796 -23.917 1.00 92.44 107 ILE A C 1
ATOM 822 O O . ILE A 1 107 ? 16.318 0.697 -23.158 1.00 92.44 107 ILE A O 1
ATOM 826 N N . VAL A 1 108 ? 17.150 0.671 -25.231 1.00 94.12 108 VAL A N 1
ATOM 827 C CA . VAL A 1 108 ? 15.904 0.305 -25.912 1.00 94.12 108 VAL A CA 1
ATOM 828 C C . VAL A 1 108 ? 16.151 -0.974 -26.689 1.00 94.12 108 VAL A C 1
ATOM 830 O O . VAL A 1 108 ? 16.945 -0.964 -27.623 1.00 94.12 108 VAL A O 1
ATOM 833 N N . PHE A 1 109 ? 15.476 -2.056 -26.318 1.00 94.88 109 PHE A N 1
ATOM 834 C CA . PHE A 1 109 ? 15.430 -3.296 -27.084 1.00 94.88 109 PHE A CA 1
ATOM 835 C C . PHE A 1 109 ? 14.187 -3.289 -27.964 1.00 94.88 109 PHE A C 1
ATOM 837 O O . PHE A 1 109 ? 13.071 -3.230 -27.449 1.00 94.88 109 PHE A O 1
ATOM 844 N N . ASP A 1 110 ? 14.375 -3.365 -29.275 1.00 92.31 110 ASP A N 1
ATOM 845 C CA . ASP A 1 110 ? 13.285 -3.596 -30.217 1.00 92.31 110 ASP A CA 1
ATOM 846 C C . ASP A 1 110 ? 12.946 -5.093 -30.195 1.00 92.31 110 ASP A C 1
ATOM 848 O O . ASP A 1 110 ? 13.834 -5.947 -30.303 1.00 92.31 110 ASP A O 1
ATOM 852 N N . LEU A 1 111 ? 11.669 -5.413 -29.986 1.00 93.44 111 LEU A N 1
ATOM 853 C CA . LEU A 1 111 ? 11.191 -6.771 -29.760 1.00 93.44 111 LEU A CA 1
ATOM 854 C C . LEU A 1 111 ? 10.440 -7.308 -30.982 1.00 93.44 111 LEU A C 1
ATOM 856 O O . LEU A 1 111 ? 9.563 -6.647 -31.536 1.00 93.44 111 LEU A O 1
ATOM 860 N N . LYS A 1 112 ? 10.726 -8.559 -31.349 1.00 90.50 112 LYS A N 1
ATOM 861 C CA . LYS A 1 112 ? 10.052 -9.293 -32.432 1.00 90.50 112 LYS A CA 1
ATOM 862 C C . LYS A 1 112 ? 8.622 -9.699 -32.065 1.00 90.50 112 LYS A C 1
ATOM 864 O O . LYS A 1 112 ? 7.790 -9.885 -32.944 1.00 90.50 112 LYS A O 1
ATOM 869 N N . GLN A 1 113 ? 8.335 -9.838 -30.771 1.00 83.75 113 GLN A N 1
ATOM 870 C CA . GLN A 1 113 ? 7.043 -10.279 -30.247 1.00 83.75 113 GLN A CA 1
ATOM 871 C C . GLN A 1 113 ? 6.797 -9.726 -28.841 1.00 83.75 113 GLN A C 1
ATOM 873 O O . GLN A 1 113 ? 7.726 -9.317 -28.141 1.00 83.75 113 GLN A O 1
ATOM 878 N N . THR A 1 114 ? 5.534 -9.718 -28.424 1.00 80.12 114 THR A N 1
ATOM 879 C CA . THR A 1 114 ? 5.136 -9.319 -27.072 1.00 80.12 114 THR A CA 1
ATOM 880 C C . THR A 1 114 ? 5.635 -10.344 -26.051 1.00 80.12 114 THR A C 1
ATOM 882 O O . THR A 1 114 ? 5.541 -11.549 -26.263 1.00 80.12 114 THR A O 1
ATOM 885 N N . THR A 1 115 ? 6.172 -9.870 -24.928 1.00 83.31 115 THR A N 1
ATOM 886 C CA . THR A 1 115 ? 6.664 -10.713 -23.830 1.00 83.31 115 THR A CA 1
ATOM 887 C C . THR A 1 115 ? 6.507 -9.986 -22.503 1.00 83.31 115 THR A C 1
ATOM 889 O O . THR A 1 115 ? 6.579 -8.758 -22.455 1.00 83.31 115 THR A O 1
ATOM 892 N N . ALA A 1 116 ? 6.354 -10.744 -21.419 1.00 81.50 116 ALA A N 1
ATOM 893 C CA . ALA A 1 116 ? 6.499 -10.235 -20.062 1.00 81.50 116 ALA A CA 1
ATOM 894 C C . ALA A 1 116 ? 7.959 -10.443 -19.609 1.00 81.50 116 ALA A C 1
ATOM 896 O O . ALA A 1 116 ? 8.386 -11.591 -19.480 1.00 81.50 116 ALA A O 1
ATOM 897 N N . PRO A 1 117 ? 8.767 -9.381 -19.437 1.00 85.00 117 PRO A N 1
ATOM 898 C CA . PRO A 1 117 ? 10.155 -9.522 -19.010 1.00 85.00 117 PRO A CA 1
ATOM 899 C C . PRO A 1 117 ? 10.247 -9.831 -17.509 1.00 85.00 117 PRO A C 1
ATOM 901 O O . PRO A 1 117 ? 9.650 -9.140 -16.682 1.00 85.00 117 PRO A O 1
ATOM 904 N N . LYS A 1 118 ? 11.048 -10.831 -17.136 1.00 83.88 118 LYS A N 1
ATOM 905 C CA . LYS A 1 118 ? 11.324 -11.180 -15.736 1.00 83.88 118 LYS A CA 1
ATOM 906 C C . LYS A 1 118 ? 12.703 -10.681 -15.324 1.00 83.88 118 LYS A C 1
ATOM 908 O O . LYS A 1 118 ? 13.708 -11.151 -15.843 1.00 83.88 118 LYS A O 1
ATOM 913 N N . PHE A 1 119 ? 12.750 -9.761 -14.366 1.00 83.19 119 PHE A N 1
ATOM 914 C CA . PHE A 1 119 ? 13.989 -9.168 -13.862 1.00 83.19 119 PHE A CA 1
ATOM 915 C C . PHE A 1 119 ? 14.446 -9.849 -12.568 1.00 83.19 119 PHE A C 1
ATOM 917 O O . PHE A 1 119 ? 13.665 -10.002 -11.630 1.00 83.19 119 PHE A O 1
ATOM 924 N N . ILE A 1 120 ? 15.721 -10.222 -12.501 1.00 82.00 120 ILE A N 1
ATOM 925 C CA . ILE A 1 120 ? 16.349 -10.879 -11.354 1.00 82.00 120 ILE A CA 1
ATOM 926 C C . ILE A 1 120 ? 17.670 -10.162 -11.067 1.00 82.00 120 ILE A C 1
ATOM 928 O O . ILE A 1 120 ? 18.596 -10.199 -11.874 1.00 82.00 120 ILE A O 1
ATOM 932 N N . ALA A 1 121 ? 17.766 -9.498 -9.916 1.00 80.94 121 ALA A N 1
ATOM 933 C CA . ALA A 1 121 ? 19.022 -8.917 -9.452 1.00 80.94 121 ALA A CA 1
ATOM 934 C C . ALA A 1 121 ? 19.813 -9.966 -8.662 1.00 80.94 121 ALA A C 1
ATOM 936 O O . ALA A 1 121 ? 19.294 -10.555 -7.716 1.00 80.94 121 ALA A O 1
ATOM 937 N N . LEU A 1 122 ? 21.069 -10.184 -9.040 1.00 73.38 122 LEU A N 1
ATOM 938 C CA . LEU A 1 122 ? 21.971 -11.142 -8.412 1.00 73.38 122 LEU A CA 1
ATOM 939 C C . LEU A 1 122 ? 23.107 -10.389 -7.698 1.00 73.38 122 LEU A C 1
ATOM 941 O O . LEU A 1 122 ? 23.727 -9.503 -8.306 1.00 73.38 122 LEU A O 1
ATOM 945 N N . PRO A 1 123 ? 23.400 -10.717 -6.426 1.00 76.06 123 PRO A N 1
ATOM 946 C CA . PRO A 1 123 ? 24.551 -10.160 -5.726 1.00 76.06 123 PRO A CA 1
ATOM 947 C C . PRO A 1 123 ? 25.876 -10.667 -6.333 1.00 76.06 123 PRO A C 1
ATOM 949 O O . PRO A 1 123 ? 25.876 -11.625 -7.120 1.00 76.06 123 PRO A O 1
ATOM 952 N N . PRO A 1 124 ? 27.014 -10.040 -5.978 1.00 85.62 124 PRO A N 1
ATOM 953 C CA . PRO A 1 124 ? 28.333 -10.523 -6.367 1.00 85.62 124 PRO A CA 1
ATOM 954 C C . PRO A 1 124 ? 28.528 -11.985 -5.961 1.00 85.62 124 PRO A C 1
ATOM 956 O O . PRO A 1 124 ? 28.129 -12.396 -4.873 1.00 85.62 124 PRO A O 1
ATOM 959 N N . SER A 1 125 ? 29.111 -12.779 -6.855 1.00 80.81 125 SER A N 1
ATOM 960 C CA . SER A 1 125 ? 29.346 -14.206 -6.629 1.00 80.81 125 SER A CA 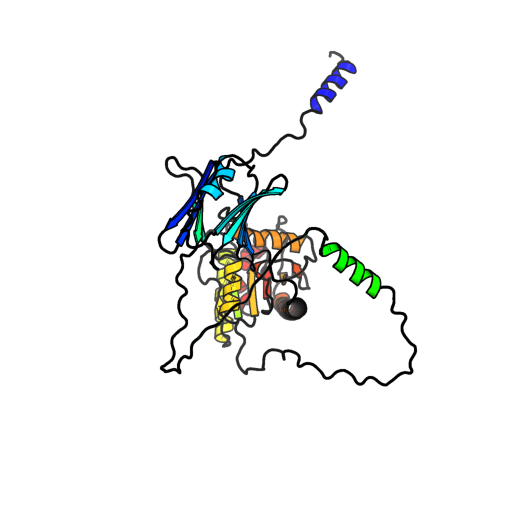1
ATOM 961 C C . SER A 1 125 ? 30.530 -14.671 -7.471 1.00 80.81 125 SER A C 1
ATOM 963 O O . SER A 1 125 ? 30.539 -14.486 -8.690 1.00 80.81 125 SER A O 1
ATOM 965 N N . GLY A 1 126 ? 31.536 -15.252 -6.814 1.00 87.75 126 GLY A N 1
ATOM 966 C CA . GLY A 1 126 ? 32.808 -15.593 -7.450 1.00 87.75 126 GLY A CA 1
ATOM 967 C C . GLY A 1 126 ? 33.510 -14.352 -8.011 1.00 87.75 126 GLY A C 1
ATOM 968 O O . GLY A 1 126 ? 33.627 -13.332 -7.332 1.00 87.75 126 GLY A O 1
ATOM 969 N N . SER A 1 127 ? 33.960 -14.430 -9.264 1.00 87.69 127 SER A N 1
ATOM 970 C CA . SER A 1 127 ? 34.586 -13.310 -9.981 1.00 87.69 127 SER A CA 1
ATOM 971 C C . SER A 1 127 ? 33.590 -12.257 -10.482 1.00 87.69 127 SER A C 1
ATOM 973 O O . SER A 1 127 ? 33.996 -11.138 -10.798 1.00 87.69 127 SER A O 1
ATOM 975 N N . LEU A 1 128 ? 32.297 -12.590 -10.540 1.00 86.06 128 LEU A N 1
ATOM 976 C CA . LEU A 1 128 ? 31.258 -11.728 -11.092 1.00 86.06 128 LEU A CA 1
ATOM 977 C C . LEU A 1 128 ? 30.748 -10.737 -10.040 1.00 86.06 128 LEU A C 1
ATOM 979 O O . LEU A 1 128 ? 30.454 -11.109 -8.898 1.00 86.06 128 LEU A O 1
ATOM 983 N N . LYS A 1 129 ? 30.579 -9.477 -10.442 1.00 92.00 129 LYS A N 1
ATOM 984 C CA . LYS A 1 129 ? 30.045 -8.399 -9.596 1.00 92.00 129 LYS A CA 1
ATOM 985 C C . LYS A 1 129 ? 28.513 -8.436 -9.560 1.00 92.00 129 LYS A C 1
ATOM 987 O O . LYS A 1 129 ? 27.902 -9.498 -9.720 1.00 92.00 129 LYS A O 1
ATOM 992 N N . HIS A 1 130 ? 27.872 -7.297 -9.301 1.00 89.31 130 HIS A N 1
ATOM 993 C CA . HIS A 1 130 ? 26.416 -7.209 -9.315 1.00 89.31 130 HIS A CA 1
ATOM 994 C C . HIS A 1 130 ? 25.893 -7.479 -10.720 1.00 89.31 130 HIS A C 1
ATOM 996 O O . HIS A 1 130 ? 26.411 -6.923 -11.687 1.00 89.31 130 HIS A O 1
ATOM 1002 N N . ARG A 1 131 ? 24.850 -8.306 -10.831 1.00 92.81 131 ARG A N 1
ATOM 1003 C CA . ARG A 1 131 ? 24.232 -8.619 -12.122 1.00 92.81 131 ARG A CA 1
ATOM 1004 C C . ARG A 1 131 ? 22.742 -8.340 -12.101 1.00 92.81 131 ARG A C 1
ATOM 1006 O O . ARG A 1 131 ? 22.061 -8.627 -11.122 1.00 92.81 131 ARG A O 1
ATOM 1013 N N . LEU A 1 132 ? 22.234 -7.827 -13.209 1.00 91.12 132 LEU A N 1
ATOM 1014 C CA . LEU A 1 132 ? 20.818 -7.789 -13.519 1.00 91.12 132 LEU A CA 1
ATOM 1015 C C . LEU A 1 132 ? 20.554 -8.757 -14.667 1.00 91.12 132 LEU A C 1
ATOM 1017 O O . LEU A 1 132 ? 21.046 -8.557 -15.776 1.00 91.12 132 LEU A O 1
ATOM 1021 N N . GLN A 1 133 ? 19.788 -9.803 -14.387 1.00 92.06 133 GLN A N 1
ATOM 1022 C CA . GLN A 1 133 ? 19.321 -10.759 -15.376 1.00 92.06 133 GLN A CA 1
ATOM 1023 C C . GLN A 1 133 ? 17.889 -10.417 -15.787 1.00 92.06 133 GLN A C 1
ATOM 1025 O O . GLN A 1 133 ? 17.054 -10.112 -14.938 1.00 92.06 133 GLN A O 1
ATOM 1030 N N . ILE A 1 134 ? 17.606 -10.480 -17.083 1.00 92.81 134 ILE A N 1
ATOM 1031 C CA . ILE A 1 134 ? 16.298 -10.197 -17.668 1.00 92.81 134 ILE A CA 1
ATOM 1032 C C . ILE A 1 134 ? 15.952 -11.353 -18.593 1.00 92.81 134 ILE A C 1
ATOM 1034 O O . ILE A 1 134 ? 16.614 -11.547 -19.611 1.00 92.81 134 ILE A O 1
ATOM 1038 N N . ASP A 1 135 ? 14.927 -12.113 -18.236 1.00 89.31 135 ASP A N 1
ATOM 1039 C CA . ASP A 1 135 ? 14.465 -13.251 -19.018 1.00 89.31 135 ASP A CA 1
ATOM 1040 C C . ASP A 1 135 ? 13.219 -12.858 -19.821 1.00 89.31 135 ASP A C 1
ATOM 1042 O O . ASP A 1 135 ? 12.230 -12.371 -19.269 1.00 89.31 135 ASP A O 1
ATOM 1046 N N . LEU A 1 136 ? 13.279 -13.072 -21.133 1.00 88.81 136 LEU A N 1
ATOM 1047 C CA . LEU A 1 136 ? 12.190 -12.899 -22.091 1.00 88.81 136 LEU A CA 1
ATOM 1048 C C . LEU A 1 136 ? 11.710 -14.286 -22.535 1.00 88.81 136 LEU A C 1
ATOM 1050 O O . LEU A 1 136 ? 12.537 -15.130 -22.881 1.00 88.81 136 LEU A O 1
ATOM 1054 N N . GLY A 1 137 ? 10.397 -14.521 -22.514 1.00 78.81 137 GLY A N 1
ATOM 1055 C CA . GLY A 1 137 ? 9.770 -15.776 -22.955 1.00 78.81 137 GLY A CA 1
ATOM 1056 C C . GLY A 1 137 ? 9.511 -16.836 -21.883 1.00 78.81 137 GLY A C 1
ATOM 1057 O O . GLY A 1 137 ? 8.791 -17.798 -22.141 1.00 78.81 137 GLY A O 1
ATOM 1058 N N . ASN A 1 138 ? 10.023 -16.662 -20.663 1.00 56.44 138 ASN A N 1
ATOM 1059 C CA . ASN A 1 138 ? 9.922 -17.689 -19.630 1.00 56.44 138 ASN A CA 1
ATOM 1060 C C . ASN A 1 138 ? 8.732 -17.448 -18.685 1.00 56.44 138 ASN A C 1
ATOM 1062 O O . ASN A 1 138 ? 8.948 -17.030 -17.556 1.00 56.44 138 ASN A O 1
ATOM 1066 N N . GLU A 1 139 ? 7.506 -17.697 -19.161 1.00 46.88 139 GLU A N 1
ATOM 1067 C CA . GLU A 1 139 ? 6.402 -18.332 -18.412 1.00 46.88 139 GLU A CA 1
ATOM 1068 C C . GLU A 1 139 ? 5.345 -18.866 -19.390 1.00 46.88 139 GLU A C 1
ATOM 1070 O O . GLU A 1 139 ? 4.974 -18.217 -20.370 1.00 46.88 139 GLU A O 1
ATOM 1075 N N . ALA A 1 140 ? 4.865 -20.077 -19.102 1.00 36.97 140 ALA A N 1
ATO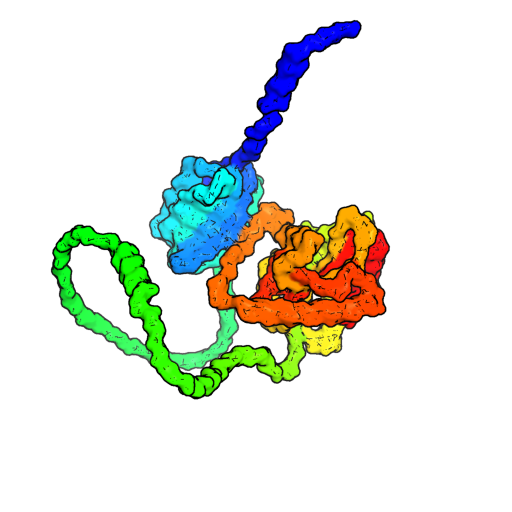M 1076 C CA . ALA A 1 140 ? 3.703 -20.662 -19.738 1.00 36.97 140 ALA A CA 1
ATOM 1077 C C . ALA A 1 140 ? 2.498 -19.729 -19.561 1.00 36.97 140 ALA A C 1
ATOM 1079 O O . ALA A 1 140 ? 2.096 -19.418 -18.442 1.00 36.97 140 ALA A O 1
ATOM 1080 N N . ILE A 1 141 ? 1.882 -19.338 -20.674 1.00 36.53 141 ILE A N 1
ATOM 1081 C CA . ILE A 1 141 ? 0.496 -18.881 -20.669 1.00 36.53 141 ILE A CA 1
ATOM 1082 C C . ILE A 1 141 ? -0.315 -20.077 -20.159 1.00 36.53 141 ILE A C 1
ATOM 1084 O O . ILE A 1 141 ? -0.510 -21.047 -20.892 1.00 36.53 141 ILE A O 1
ATOM 1088 N N . ALA A 1 142 ? -0.728 -20.063 -18.890 1.00 28.62 142 ALA A N 1
ATOM 1089 C CA . ALA A 1 142 ? -1.706 -21.019 -18.398 1.00 28.62 142 ALA A CA 1
ATOM 1090 C C . ALA A 1 142 ? -2.958 -20.877 -19.274 1.00 28.62 142 ALA A C 1
ATOM 1092 O O . ALA A 1 142 ? -3.572 -19.809 -19.331 1.00 28.62 142 ALA A O 1
ATOM 1093 N N . ALA A 1 143 ? -3.270 -21.935 -20.021 1.00 31.47 143 ALA A N 1
ATOM 1094 C CA . ALA A 1 143 ? -4.421 -21.974 -20.904 1.00 31.47 143 ALA A CA 1
ATOM 1095 C C . ALA A 1 143 ? -5.718 -21.732 -20.102 1.00 31.47 143 ALA A C 1
ATOM 1097 O O . ALA A 1 143 ? -5.830 -22.206 -18.967 1.00 31.47 143 ALA A O 1
ATOM 1098 N N . PRO A 1 144 ? -6.712 -21.025 -20.668 1.00 33.44 144 PRO A N 1
ATOM 1099 C CA . PRO A 1 144 ? -8.048 -20.979 -20.083 1.00 33.44 144 PRO A CA 1
ATOM 1100 C C . PRO A 1 144 ? -8.658 -22.397 -20.042 1.00 33.44 144 PRO A C 1
ATOM 1102 O O . PRO A 1 144 ? -8.317 -23.228 -20.890 1.00 33.44 144 PRO A O 1
ATOM 1105 N N . PRO A 1 145 ? -9.551 -22.705 -19.080 1.00 30.05 145 PRO A N 1
ATOM 1106 C CA . PRO A 1 145 ? -10.174 -24.019 -18.995 1.00 30.05 145 PRO A CA 1
ATOM 1107 C C . PRO A 1 145 ? -10.983 -24.302 -20.265 1.00 30.05 145 PRO A C 1
ATOM 1109 O O . PRO A 1 145 ? -11.805 -23.500 -20.703 1.00 30.05 145 PRO A O 1
ATOM 1112 N N . SER A 1 146 ? -10.713 -25.461 -20.858 1.00 31.16 146 SER A N 1
ATOM 1113 C CA . SER A 1 146 ? -11.355 -25.978 -22.059 1.00 31.16 146 SER A CA 1
ATOM 1114 C C . SER A 1 146 ? -12.824 -26.327 -21.815 1.00 31.16 146 SER A C 1
ATOM 1116 O O . SER A 1 146 ? -13.121 -27.172 -20.969 1.00 31.16 146 SER A O 1
ATOM 1118 N N . SER A 1 147 ? -13.726 -25.796 -22.639 1.00 32.22 147 SER A N 1
ATOM 1119 C CA . SER A 1 147 ? -15.056 -26.370 -22.863 1.00 32.22 147 SER A CA 1
ATOM 1120 C C . SER A 1 147 ? -15.233 -26.750 -24.341 1.00 32.22 147 SER A C 1
ATOM 1122 O O . SER A 1 147 ? -15.299 -25.873 -25.193 1.00 32.22 147 SER A O 1
ATOM 1124 N N . GLY A 1 148 ? -15.303 -28.063 -24.599 1.00 27.56 148 GLY A N 1
ATOM 1125 C CA . GLY A 1 148 ? -16.195 -28.737 -25.566 1.00 27.56 148 GLY A CA 1
ATOM 1126 C C . GLY A 1 148 ? -16.053 -28.534 -27.091 1.00 27.56 148 GLY A C 1
ATOM 1127 O O . GLY A 1 148 ? -16.460 -27.506 -27.609 1.00 27.56 148 GLY A O 1
ATOM 1128 N N . LYS A 1 149 ? -15.588 -29.600 -27.783 1.00 28.73 149 LYS A N 1
ATOM 1129 C CA . LYS A 1 149 ? -15.938 -30.151 -29.137 1.00 28.73 149 LYS A CA 1
ATOM 1130 C C . LYS A 1 149 ? -16.737 -29.239 -30.113 1.00 28.73 149 LYS A C 1
ATOM 1132 O O . LYS A 1 149 ? -17.878 -28.934 -29.804 1.00 28.73 149 LYS A O 1
ATOM 1137 N N . ALA A 1 150 ? -16.228 -28.785 -31.278 1.00 26.31 150 ALA A N 1
ATOM 1138 C CA . ALA A 1 150 ? -15.956 -29.438 -32.601 1.00 26.31 150 ALA A CA 1
ATOM 1139 C C . ALA A 1 150 ? -16.921 -28.864 -33.694 1.00 26.31 150 ALA A C 1
ATOM 1141 O O . ALA A 1 150 ? -17.992 -28.419 -33.295 1.00 26.31 150 ALA A O 1
ATOM 1142 N N . PRO A 1 151 ? -16.737 -29.006 -35.036 1.00 32.22 151 PRO A N 1
ATOM 1143 C CA . PRO A 1 151 ? -15.595 -28.850 -35.975 1.00 32.22 151 PRO A CA 1
ATOM 1144 C C . PRO A 1 151 ? -15.931 -27.884 -37.196 1.00 32.22 151 PRO A C 1
ATOM 1146 O O . PRO A 1 151 ? -16.978 -27.243 -37.166 1.00 32.22 151 PRO A O 1
ATOM 1149 N N . PRO A 1 152 ? -15.074 -27.696 -38.245 1.00 42.56 152 PRO A N 1
ATOM 1150 C CA . PRO A 1 152 ? -14.915 -26.438 -39.025 1.00 42.56 152 PRO A CA 1
ATOM 1151 C C . PRO A 1 152 ? -15.622 -26.375 -40.408 1.00 42.56 152 PRO A C 1
ATOM 1153 O O . PRO A 1 152 ? -16.153 -27.379 -40.878 1.00 42.56 152 PRO A O 1
ATOM 1156 N N . PRO A 1 153 ? -15.478 -25.253 -41.151 1.00 28.86 153 PRO A N 1
ATOM 1157 C CA . PRO A 1 153 ? -15.138 -25.323 -42.585 1.00 28.86 153 PRO A CA 1
ATOM 1158 C C . PRO A 1 153 ? -13.933 -24.412 -42.926 1.00 28.86 153 PRO A C 1
ATOM 1160 O O . PRO A 1 153 ? -13.804 -23.313 -42.402 1.00 28.86 153 PRO A O 1
ATOM 1163 N N . LYS A 1 154 ? -12.876 -24.930 -43.567 1.00 26.70 154 LYS A N 1
ATOM 1164 C CA . LYS A 1 154 ? -12.631 -25.164 -45.013 1.00 26.70 154 LYS A CA 1
ATOM 1165 C C . LYS A 1 154 ? -12.184 -23.919 -45.799 1.00 26.70 154 LYS A C 1
ATOM 1167 O O . LYS A 1 154 ? -12.723 -22.832 -45.673 1.00 26.70 154 LYS A O 1
ATOM 1172 N N . ALA A 1 155 ? -11.142 -24.166 -46.587 1.00 29.73 155 ALA A N 1
ATOM 1173 C CA . ALA A 1 155 ? -10.282 -23.242 -47.309 1.00 29.73 155 ALA A CA 1
ATOM 1174 C C . ALA A 1 155 ? -10.849 -22.754 -48.651 1.00 29.73 155 ALA A C 1
ATOM 1176 O O . ALA A 1 155 ? -11.670 -23.437 -49.258 1.00 29.73 155 ALA A O 1
ATOM 1177 N N . SER A 1 156 ? -10.250 -21.685 -49.183 1.00 27.64 156 SER A N 1
ATOM 1178 C CA . SER A 1 156 ? -10.040 -21.503 -50.627 1.00 27.64 156 SER A CA 1
ATOM 1179 C C . SER A 1 156 ? -8.876 -20.537 -50.893 1.00 27.64 156 SER A C 1
ATOM 1181 O O . SER A 1 156 ? -8.732 -19.521 -50.219 1.00 27.64 156 SER A O 1
ATOM 1183 N N . ALA A 1 157 ? -8.026 -20.933 -51.842 1.00 31.06 157 ALA A N 1
ATOM 1184 C CA . ALA A 1 157 ? -6.738 -20.352 -52.230 1.00 31.06 157 ALA A CA 1
ATOM 1185 C C . ALA A 1 157 ? -6.886 -19.363 -53.443 1.00 31.06 157 ALA A C 1
ATOM 1187 O O . ALA A 1 157 ? -7.916 -18.704 -53.503 1.00 31.06 157 ALA A O 1
ATOM 1188 N N . PRO A 1 158 ? -5.935 -19.195 -54.399 1.00 40.69 158 PRO A N 1
ATOM 1189 C CA . PRO A 1 158 ? -4.895 -18.142 -54.397 1.00 40.69 158 PRO A CA 1
ATOM 1190 C C . PRO A 1 158 ? -4.685 -17.351 -55.740 1.00 40.69 158 PRO A C 1
ATOM 1192 O O . PRO A 1 158 ? -5.187 -17.758 -56.778 1.00 40.69 158 PRO A O 1
ATOM 1195 N N . ARG A 1 159 ? -3.785 -16.331 -55.708 1.00 27.78 159 ARG A N 1
ATOM 1196 C CA . ARG A 1 159 ? -2.800 -15.858 -56.753 1.00 27.78 159 ARG A CA 1
ATOM 1197 C C . ARG A 1 159 ? -3.305 -15.035 -57.987 1.00 27.78 159 ARG A C 1
ATOM 1199 O O . ARG A 1 159 ? -4.003 -15.587 -58.816 1.00 27.78 159 ARG A O 1
ATOM 1206 N N . ALA A 1 160 ? -3.040 -13.709 -58.090 1.00 27.08 160 ALA A N 1
ATOM 1207 C CA . ALA A 1 160 ? -1.925 -12.929 -58.746 1.00 27.08 160 ALA A CA 1
ATOM 1208 C C . ALA A 1 160 ? -2.230 -12.475 -60.214 1.00 27.08 160 ALA A C 1
ATOM 1210 O O . ALA A 1 160 ? -3.241 -12.955 -60.714 1.00 27.08 160 ALA A O 1
ATOM 1211 N N . PRO A 1 161 ? -1.423 -11.648 -60.952 1.00 42.16 161 PRO A N 1
ATOM 1212 C CA . PRO A 1 161 ? -0.181 -10.903 -60.635 1.00 42.16 161 PRO A CA 1
ATOM 1213 C C . PRO A 1 161 ? -0.058 -9.430 -61.178 1.00 42.16 161 PRO A C 1
ATOM 1215 O O . PRO A 1 161 ? -0.925 -8.919 -61.871 1.00 42.16 161 PRO A O 1
ATOM 1218 N N . ALA A 1 162 ? 1.072 -8.807 -60.794 1.00 29.73 162 ALA A N 1
ATOM 1219 C CA . ALA A 1 162 ? 1.938 -7.731 -61.340 1.00 29.73 162 ALA A CA 1
ATOM 1220 C C . ALA A 1 162 ? 1.580 -6.824 -62.552 1.00 29.73 162 ALA A C 1
ATOM 1222 O O . ALA A 1 162 ? 1.127 -7.298 -63.585 1.00 29.73 162 ALA A O 1
ATOM 1223 N N . ASN A 1 163 ? 1.999 -5.546 -62.449 1.00 30.02 163 ASN A N 1
ATOM 1224 C CA . ASN A 1 163 ? 2.923 -4.844 -63.376 1.00 30.02 163 ASN A CA 1
ATOM 1225 C C . ASN A 1 163 ? 3.461 -3.560 -62.690 1.00 30.02 163 ASN A C 1
ATOM 1227 O O . ASN A 1 163 ? 2.695 -2.838 -62.063 1.00 30.02 163 ASN A O 1
ATOM 1231 N N . GLU A 1 164 ? 4.774 -3.458 -62.457 1.00 28.25 164 GLU A N 1
ATOM 1232 C CA . GLU A 1 164 ? 5.803 -2.726 -63.237 1.00 28.25 164 GLU A CA 1
ATOM 1233 C C . GLU A 1 164 ? 5.952 -1.230 -62.869 1.00 28.25 164 GLU A C 1
ATOM 1235 O O . GLU A 1 164 ? 5.018 -0.440 -62.946 1.00 28.25 164 GLU A O 1
ATOM 1240 N N . ALA A 1 165 ? 7.172 -0.874 -62.446 1.00 28.75 165 ALA A N 1
ATOM 1241 C CA . ALA A 1 165 ? 7.702 0.485 -62.261 1.00 28.75 165 ALA A CA 1
ATOM 1242 C C . ALA A 1 165 ? 8.389 0.957 -63.565 1.00 28.75 165 ALA A C 1
ATOM 1244 O O . ALA A 1 165 ? 8.681 0.103 -64.405 1.00 28.75 165 ALA A O 1
ATOM 1245 N N . PRO A 1 166 ? 8.696 2.261 -63.762 1.00 39.59 166 PRO A N 1
ATOM 1246 C CA . PRO A 1 166 ? 9.962 2.841 -63.250 1.00 39.59 166 PRO A CA 1
ATOM 1247 C C . PRO A 1 166 ? 9.842 4.337 -62.821 1.00 39.59 166 PRO A C 1
ATOM 1249 O O . PRO A 1 166 ? 8.991 5.067 -63.304 1.00 39.59 166 PRO A O 1
ATOM 1252 N N . ALA A 1 167 ? 10.480 4.779 -61.730 1.00 27.53 167 ALA A N 1
ATOM 1253 C CA . ALA A 1 167 ? 11.804 5.425 -61.593 1.00 27.53 167 ALA A CA 1
ATOM 1254 C C . ALA A 1 167 ? 11.873 6.970 -61.787 1.00 27.53 167 ALA A C 1
ATOM 1256 O O . ALA A 1 167 ? 11.545 7.493 -62.844 1.00 27.53 167 ALA A O 1
ATOM 1257 N N . SER A 1 168 ? 12.472 7.616 -60.767 1.00 28.14 168 SER A N 1
ATOM 1258 C CA . SER A 1 168 ? 13.280 8.861 -60.769 1.00 28.14 168 SER A CA 1
ATOM 1259 C C . SER A 1 168 ? 12.602 10.242 -60.650 1.00 28.14 168 SER A C 1
ATOM 1261 O O . SER A 1 168 ? 12.083 10.761 -61.625 1.00 28.14 168 SER A O 1
ATOM 1263 N N . ALA A 1 169 ? 12.761 10.899 -59.485 1.00 29.98 169 ALA A N 1
ATOM 1264 C CA . ALA A 1 169 ? 13.618 12.092 -59.275 1.00 29.98 169 ALA A CA 1
ATOM 1265 C C . ALA A 1 169 ? 13.137 13.008 -58.116 1.00 29.98 169 ALA A C 1
ATOM 1267 O O . ALA A 1 169 ? 12.076 13.606 -58.171 1.00 29.98 169 ALA A O 1
ATOM 1268 N N . ILE A 1 170 ? 13.976 13.067 -57.076 1.00 35.50 170 ILE A N 1
ATOM 1269 C CA . ILE A 1 170 ? 14.382 14.195 -56.210 1.00 35.50 170 ILE A CA 1
ATOM 1270 C C . ILE A 1 170 ? 13.414 15.377 -55.993 1.00 35.50 170 ILE A C 1
ATOM 1272 O O . ILE A 1 170 ? 13.201 16.183 -56.890 1.00 35.50 170 ILE A O 1
ATOM 1276 N N . GLY A 1 171 ? 13.097 15.584 -54.707 1.00 41.97 171 GLY A N 1
ATOM 1277 C CA . GLY A 1 171 ? 12.910 16.900 -54.087 1.00 41.97 171 GLY A CA 1
ATOM 1278 C C . GLY A 1 171 ? 11.458 17.259 -53.811 1.00 41.97 171 GLY A C 1
ATOM 1279 O O . GLY A 1 171 ? 10.789 17.701 -54.724 1.00 41.97 171 GLY A O 1
ATOM 1280 N N . ASP A 1 172 ? 10.993 17.032 -52.577 1.00 42.91 172 ASP A N 1
ATOM 1281 C CA . ASP A 1 172 ? 10.187 17.982 -51.789 1.00 42.91 172 ASP A CA 1
ATOM 1282 C C . ASP A 1 172 ? 9.780 17.344 -50.447 1.00 42.91 172 ASP A C 1
ATOM 1284 O O . ASP A 1 172 ? 9.476 16.153 -50.358 1.00 42.91 172 ASP A O 1
ATOM 1288 N N . ASP A 1 173 ? 9.886 18.126 -49.372 1.00 51.50 173 ASP A N 1
ATOM 1289 C CA . ASP A 1 173 ? 9.663 17.720 -47.981 1.00 51.50 173 ASP A CA 1
ATOM 1290 C C . ASP A 1 173 ? 8.147 17.613 -47.685 1.00 51.50 173 ASP A C 1
ATOM 1292 O O . ASP A 1 173 ? 7.469 18.640 -47.571 1.00 51.50 173 ASP A O 1
ATOM 1296 N N . PRO A 1 174 ? 7.580 16.400 -47.519 1.00 51.56 174 PRO A N 1
ATOM 1297 C CA . PRO A 1 174 ? 6.134 16.191 -47.389 1.00 51.56 174 PRO A CA 1
ATOM 1298 C C . PRO A 1 174 ? 5.558 16.702 -46.058 1.00 51.56 174 PRO A C 1
ATOM 1300 O O . PRO A 1 174 ? 4.344 16.658 -45.844 1.00 51.56 174 PRO A O 1
ATOM 1303 N N . LEU A 1 175 ? 6.406 17.179 -45.142 1.00 49.88 175 LEU A N 1
ATOM 1304 C CA . LEU A 1 175 ? 5.972 17.751 -43.874 1.00 49.88 175 LEU A CA 1
ATOM 1305 C C . LEU A 1 175 ? 5.595 19.237 -44.001 1.00 49.88 175 LEU A C 1
ATOM 1307 O O . LEU A 1 175 ? 4.747 19.708 -43.243 1.00 49.88 175 LEU A O 1
ATOM 1311 N N . MET A 1 176 ? 6.158 19.964 -44.972 1.00 49.69 176 MET A N 1
ATOM 1312 C CA . MET A 1 176 ? 5.863 21.389 -45.179 1.00 49.69 176 MET A CA 1
ATOM 1313 C C . MET A 1 176 ? 4.558 21.633 -45.946 1.00 49.69 176 MET A C 1
ATOM 1315 O O . MET A 1 176 ? 3.828 22.572 -45.619 1.00 49.69 176 MET A O 1
ATOM 1319 N N . ASP A 1 177 ? 4.188 20.745 -46.869 1.00 56.62 177 ASP A N 1
ATOM 1320 C CA . ASP A 1 177 ? 2.898 20.825 -47.571 1.00 56.62 177 ASP A CA 1
ATOM 1321 C C . ASP A 1 177 ? 1.704 20.531 -46.652 1.00 56.62 177 ASP A C 1
ATOM 1323 O O . ASP A 1 177 ? 0.639 21.146 -46.775 1.00 56.62 177 ASP A O 1
ATOM 1327 N N . LEU A 1 178 ? 1.880 19.654 -45.658 1.00 55.97 178 LEU A N 1
ATOM 1328 C CA . LEU A 1 178 ? 0.838 19.336 -44.676 1.00 55.97 178 LEU A CA 1
ATOM 1329 C C . LEU A 1 178 ? 0.620 20.471 -43.654 1.00 55.97 178 LEU A C 1
ATOM 1331 O O . LEU A 1 178 ? -0.478 20.631 -43.114 1.00 55.97 178 LEU A O 1
ATOM 1335 N N . LEU A 1 179 ? 1.654 21.273 -43.386 1.00 54.84 179 LEU A N 1
ATOM 1336 C CA . LEU A 1 179 ? 1.569 22.432 -42.494 1.00 54.84 179 LEU A CA 1
ATOM 1337 C C . LEU A 1 179 ? 0.945 23.644 -43.202 1.00 54.84 179 LEU A C 1
ATOM 1339 O O . LEU A 1 179 ? 0.075 24.301 -42.623 1.00 54.84 179 LEU A O 1
ATOM 1343 N N . ASN A 1 180 ? 1.293 23.876 -44.471 1.00 56.72 180 ASN A N 1
ATOM 1344 C CA . ASN A 1 180 ? 0.738 24.972 -45.271 1.00 56.72 180 ASN A CA 1
ATOM 1345 C C . ASN A 1 180 ? -0.752 24.765 -45.608 1.00 56.72 180 ASN A C 1
ATOM 1347 O O . ASN A 1 180 ? -1.544 25.706 -45.519 1.00 56.72 180 ASN A O 1
ATOM 1351 N N . SER A 1 181 ? -1.170 23.526 -45.890 1.00 54.41 181 SER A N 1
ATOM 1352 C CA . SER A 1 181 ? -2.581 23.185 -46.144 1.00 54.41 181 SER A CA 1
ATOM 1353 C C . SER A 1 181 ? -3.478 23.337 -44.902 1.00 54.41 181 SER A C 1
ATOM 1355 O O . SER A 1 181 ? -4.633 23.754 -45.018 1.00 54.41 181 SER A O 1
ATOM 1357 N N . ARG A 1 182 ? -2.943 23.114 -43.691 1.00 56.59 182 ARG A N 1
ATOM 1358 C CA . ARG A 1 182 ? -3.654 23.382 -42.424 1.00 56.59 182 ARG A CA 1
ATOM 1359 C C . ARG A 1 182 ? -3.765 24.868 -42.085 1.00 56.59 182 ARG A C 1
ATOM 1361 O O . ARG A 1 182 ? -4.778 25.278 -41.523 1.00 56.59 182 ARG A O 1
ATOM 1368 N N . GLN A 1 183 ? -2.753 25.674 -42.409 1.00 48.44 183 GLN A N 1
ATOM 1369 C CA . GLN A 1 183 ? -2.795 27.120 -42.163 1.00 48.44 183 GLN A CA 1
ATOM 1370 C C . GLN A 1 183 ? -3.756 27.848 -43.113 1.00 48.44 183 GLN A C 1
ATOM 1372 O O . GLN A 1 183 ? -4.449 28.764 -42.671 1.00 48.44 183 GLN A O 1
ATOM 1377 N N . GLN A 1 184 ? -3.887 27.403 -44.368 1.00 46.59 184 GLN A N 1
ATOM 1378 C CA . GLN A 1 184 ? -4.851 27.980 -45.317 1.00 46.59 184 GLN A CA 1
ATOM 1379 C C . GLN A 1 184 ? -6.316 27.603 -45.013 1.00 46.59 184 GLN A C 1
ATOM 1381 O O . GLN A 1 184 ? -7.213 28.423 -45.224 1.00 46.59 184 GLN A O 1
ATOM 1386 N N . GLN A 1 185 ? -6.581 26.426 -44.427 1.00 48.00 185 GLN A N 1
ATOM 1387 C CA . GLN A 1 185 ? -7.925 26.065 -43.937 1.00 48.00 185 GLN A CA 1
ATOM 1388 C C . GLN A 1 185 ? -8.338 26.808 -42.655 1.00 48.00 185 GLN A C 1
ATOM 1390 O O . GLN A 1 185 ? -9.530 26.953 -42.393 1.00 48.00 185 GLN A O 1
ATOM 1395 N N . ALA A 1 186 ? -7.385 27.318 -41.868 1.00 44.25 186 ALA A N 1
ATOM 1396 C CA . ALA A 1 186 ? -7.669 28.047 -40.630 1.00 44.25 186 ALA A CA 1
ATOM 1397 C C . ALA A 1 186 ? -7.957 29.552 -40.832 1.00 44.25 186 ALA A C 1
ATOM 1399 O O . ALA A 1 186 ? -8.347 30.220 -39.878 1.00 44.25 186 ALA A O 1
ATOM 1400 N N . GLN A 1 187 ? -7.778 30.094 -42.046 1.00 44.38 187 GLN A N 1
ATOM 1401 C CA . GLN A 1 187 ? -7.906 31.537 -42.325 1.00 44.38 187 GLN A CA 1
ATOM 1402 C C . GLN A 1 187 ? -9.073 31.928 -43.251 1.00 44.38 187 GLN A C 1
ATOM 1404 O O . GLN A 1 187 ? -9.232 33.108 -43.544 1.00 44.38 187 GLN A O 1
ATOM 1409 N N . SER A 1 188 ? -9.924 30.989 -43.681 1.00 43.78 188 SER A N 1
ATOM 1410 C CA . SER A 1 188 ? -10.999 31.265 -44.657 1.00 43.78 188 SER A CA 1
ATOM 1411 C C . SER A 1 188 ? -12.439 31.032 -44.170 1.00 43.78 188 SER A C 1
ATOM 1413 O O . SER A 1 188 ? -13.367 31.147 -44.964 1.00 43.78 188 SER A O 1
ATOM 1415 N N . ALA A 1 189 ? -12.683 30.796 -42.876 1.00 39.94 189 ALA A N 1
ATOM 1416 C CA . ALA A 1 189 ? -14.045 30.624 -42.357 1.00 39.94 189 ALA A CA 1
ATOM 1417 C C . ALA A 1 189 ? -14.475 31.777 -41.430 1.00 39.94 189 ALA A C 1
ATOM 1419 O O . ALA A 1 189 ? -14.326 31.704 -40.211 1.00 39.94 189 ALA A O 1
ATOM 1420 N N . GLN A 1 190 ? -15.059 32.833 -42.007 1.00 44.56 190 GLN A N 1
ATOM 1421 C CA . GLN A 1 190 ? -16.058 33.644 -41.299 1.00 44.56 190 GLN A CA 1
ATOM 1422 C C . GLN A 1 190 ? -17.409 32.899 -41.324 1.00 44.56 190 GLN A C 1
ATOM 1424 O O . GLN A 1 190 ? -17.754 32.320 -42.356 1.00 44.56 190 GLN A O 1
ATOM 1429 N N . PRO A 1 191 ? -18.191 32.887 -40.230 1.00 39.38 191 PRO A N 1
ATOM 1430 C CA . PRO A 1 191 ? -19.470 32.180 -40.195 1.00 39.38 191 PRO A CA 1
ATOM 1431 C C . PRO A 1 191 ? -20.562 32.942 -40.975 1.00 39.38 191 PRO A C 1
ATOM 1433 O O . PRO A 1 191 ? -20.677 34.159 -40.803 1.00 39.38 191 PRO A O 1
ATOM 1436 N N . PRO A 1 192 ? -21.422 32.271 -41.769 1.00 38.22 192 PRO A N 1
ATOM 1437 C CA . PRO A 1 192 ? -22.632 32.890 -42.297 1.00 38.22 192 PRO A CA 1
ATOM 1438 C C . PRO A 1 192 ? -23.708 32.977 -41.207 1.00 38.22 192 PRO A C 1
ATOM 1440 O O . PRO A 1 192 ? -24.004 31.998 -40.517 1.00 38.22 192 PRO A O 1
ATOM 1443 N N . ALA A 1 193 ? -24.334 34.146 -41.080 1.00 45.94 193 ALA A N 1
ATOM 1444 C CA . ALA A 1 193 ? -25.535 34.334 -40.279 1.00 45.94 193 ALA A CA 1
ATOM 1445 C C . ALA A 1 193 ? -26.741 33.671 -40.970 1.00 45.94 193 ALA A C 1
ATOM 1447 O O . ALA A 1 193 ? -27.098 34.035 -42.088 1.00 45.94 193 ALA A O 1
ATOM 1448 N N . THR A 1 194 ? -27.385 32.720 -40.288 1.00 36.19 194 THR A N 1
ATOM 1449 C CA . THR A 1 194 ? -28.670 32.120 -40.699 1.00 36.19 194 THR A CA 1
ATOM 1450 C C . THR A 1 194 ? -29.552 31.916 -39.448 1.00 36.19 194 THR A C 1
ATOM 1452 O O . THR A 1 194 ? -28.995 31.736 -38.363 1.00 36.19 194 THR A O 1
ATOM 1455 N N . PRO A 1 195 ? -30.897 32.008 -39.545 1.00 42.53 195 PRO A N 1
ATOM 1456 C CA . PRO A 1 195 ? -31.799 32.194 -38.399 1.00 42.53 195 PRO A CA 1
ATOM 1457 C C . PRO A 1 195 ? -31.893 30.964 -37.479 1.00 42.53 195 PRO A C 1
ATOM 1459 O O . PRO A 1 195 ? -31.593 29.852 -37.918 1.00 42.53 195 PRO A O 1
ATOM 1462 N N . PRO A 1 196 ? -32.354 31.128 -36.222 1.00 35.47 196 PRO A N 1
ATOM 1463 C CA . PRO A 1 196 ? -32.340 30.062 -35.229 1.00 35.47 196 PRO A CA 1
ATOM 1464 C C . PRO A 1 196 ? -33.319 28.947 -35.611 1.00 35.47 196 PRO A C 1
ATOM 1466 O O . PRO A 1 196 ? -34.532 29.088 -35.471 1.00 35.47 196 PRO A O 1
ATOM 1469 N N . GLN A 1 197 ? -32.782 27.818 -36.068 1.00 34.97 197 GLN A N 1
ATOM 1470 C CA . GLN A 1 197 ? -33.504 26.553 -36.070 1.00 34.97 197 GLN A CA 1
ATOM 1471 C C . GLN A 1 197 ? -33.366 25.913 -34.687 1.00 34.97 197 GLN A C 1
ATOM 1473 O O . GLN A 1 197 ? -32.269 25.783 -34.144 1.00 34.97 197 GLN A O 1
ATOM 1478 N N . THR A 1 198 ? -34.501 25.541 -34.107 1.00 42.06 198 THR A N 1
ATOM 1479 C CA . THR A 1 198 ? -34.630 24.785 -32.863 1.00 42.06 198 THR A CA 1
ATOM 1480 C C . THR A 1 198 ? -33.959 23.422 -33.012 1.00 42.06 198 THR A C 1
ATOM 1482 O O . THR A 1 198 ? -34.545 22.466 -33.516 1.00 42.06 198 THR A O 1
ATOM 1485 N N . VAL A 1 199 ? -32.707 23.328 -32.568 1.00 36.06 199 VAL A N 1
ATOM 1486 C CA . VAL A 1 199 ? -31.978 22.061 -32.503 1.00 36.06 199 VAL A CA 1
ATOM 1487 C C . VAL A 1 199 ? -32.541 21.260 -31.330 1.00 36.06 199 VAL A C 1
ATOM 1489 O O . VAL A 1 199 ? -32.371 21.625 -30.166 1.00 36.06 199 VAL A O 1
ATOM 1492 N N . GLN A 1 200 ? -33.260 20.183 -31.643 1.00 42.84 200 GLN A N 1
ATOM 1493 C CA . GLN A 1 200 ? -33.614 19.154 -30.670 1.00 42.84 200 GLN A CA 1
ATOM 1494 C C . GLN A 1 200 ? -32.325 18.580 -30.051 1.00 42.84 200 GLN A C 1
ATOM 1496 O O . GLN A 1 200 ? -31.342 18.401 -30.776 1.00 42.84 200 GLN A O 1
ATOM 1501 N N . PRO A 1 201 ? -32.294 18.286 -28.737 1.00 42.16 201 PRO A N 1
ATOM 1502 C CA . PRO A 1 201 ? -31.124 17.689 -28.103 1.00 42.16 201 PRO A CA 1
ATOM 1503 C C . PRO A 1 201 ? -30.714 16.394 -28.823 1.00 42.16 201 PRO A C 1
ATOM 1505 O O . PRO A 1 201 ? -31.594 15.585 -29.132 1.00 42.16 201 PRO A O 1
ATOM 1508 N N . PRO A 1 202 ? -29.412 16.163 -29.078 1.00 41.31 202 PRO A N 1
ATOM 1509 C CA . PRO A 1 202 ? -28.943 14.920 -29.673 1.00 41.31 202 PRO A CA 1
ATOM 1510 C C . PRO A 1 202 ? -29.406 13.727 -28.839 1.00 41.31 202 PRO A C 1
ATOM 1512 O O . PRO A 1 202 ? -29.311 13.744 -27.607 1.00 41.31 202 PRO A O 1
ATOM 1515 N N . ALA A 1 203 ? -29.908 12.702 -29.529 1.00 43.31 203 ALA A N 1
ATOM 1516 C CA . ALA A 1 203 ? -30.290 11.432 -28.941 1.00 43.31 203 ALA A CA 1
ATOM 1517 C C . ALA A 1 203 ? -29.166 10.921 -28.036 1.00 43.31 203 ALA A C 1
ATOM 1519 O O . ALA A 1 203 ? -28.002 10.853 -28.428 1.00 43.31 203 ALA A O 1
ATOM 1520 N N . THR A 1 204 ? -29.548 10.609 -26.804 1.00 39.28 204 THR A N 1
ATOM 1521 C CA . THR A 1 204 ? -28.693 10.101 -25.743 1.00 39.28 204 THR A CA 1
ATOM 1522 C C . THR A 1 204 ? -27.944 8.874 -26.257 1.00 39.28 204 THR A C 1
ATOM 1524 O O . THR A 1 204 ? -28.536 7.805 -26.407 1.00 39.28 204 THR A O 1
ATOM 1527 N N . GLU A 1 205 ? -26.646 9.010 -26.538 1.00 40.62 205 GLU A N 1
ATOM 1528 C CA . GLU A 1 205 ? -25.777 7.840 -26.629 1.00 40.62 205 GLU A CA 1
ATOM 1529 C C . GLU A 1 205 ? -25.942 7.050 -25.325 1.00 40.62 205 GLU A C 1
ATOM 1531 O O . GLU A 1 205 ? -25.958 7.657 -24.244 1.00 40.62 205 GLU A O 1
ATOM 1536 N N . PRO A 1 206 ? -26.119 5.719 -25.385 1.00 39.00 206 PRO A N 1
ATOM 1537 C CA . PRO A 1 206 ? -26.308 4.933 -24.185 1.00 39.00 206 PRO A CA 1
ATOM 1538 C C . PRO A 1 206 ? -25.048 5.073 -23.337 1.00 39.00 206 PRO A C 1
ATOM 1540 O O . PRO A 1 206 ? -23.992 4.525 -23.659 1.00 39.00 206 PRO A O 1
ATOM 1543 N N . GLN A 1 207 ? -25.167 5.819 -22.236 1.00 39.06 207 GLN A N 1
ATOM 1544 C CA . GLN A 1 207 ? -24.198 5.758 -21.156 1.00 39.06 207 GLN A CA 1
ATOM 1545 C C . GLN A 1 207 ? -23.963 4.279 -20.839 1.00 39.06 207 GLN A C 1
ATOM 1547 O O . GLN A 1 207 ? -24.945 3.529 -20.782 1.00 39.06 207 GLN A O 1
ATOM 1552 N N . PRO A 1 208 ? -22.718 3.829 -20.606 1.00 41.16 208 PRO A N 1
ATOM 1553 C CA . PRO A 1 208 ? -22.511 2.532 -19.993 1.00 41.16 208 PRO A CA 1
ATOM 1554 C C . PRO A 1 208 ? -23.227 2.588 -18.647 1.00 41.16 208 PRO A C 1
ATOM 1556 O O . PRO A 1 208 ? -22.780 3.237 -17.702 1.00 41.16 208 PRO A O 1
ATOM 1559 N N . SER A 1 209 ? -24.412 1.982 -18.620 1.00 43.50 209 SER A N 1
ATOM 1560 C CA . SER A 1 209 ? -25.274 1.897 -17.460 1.00 43.50 209 SER A CA 1
ATOM 1561 C C . SER A 1 209 ? -24.418 1.411 -16.305 1.00 43.50 209 SER A C 1
ATOM 1563 O O . SER A 1 209 ? -23.760 0.372 -16.431 1.00 43.50 209 SER A O 1
ATOM 1565 N N . GLY A 1 210 ? -24.413 2.173 -15.207 1.00 46.25 210 GLY A N 1
ATOM 1566 C CA . GLY A 1 210 ? -23.821 1.742 -13.950 1.00 46.25 210 GLY A CA 1
ATOM 1567 C C . GLY A 1 210 ? -24.177 0.283 -13.698 1.00 46.25 210 GLY A C 1
ATOM 1568 O O . GLY A 1 210 ? -25.305 -0.118 -13.992 1.00 46.25 210 GLY A O 1
ATOM 1569 N N . ASN A 1 211 ? -23.168 -0.475 -13.255 1.00 45.88 211 ASN A N 1
ATOM 1570 C CA . ASN A 1 211 ? -23.175 -1.916 -13.000 1.00 45.88 211 ASN A CA 1
ATOM 1571 C C . ASN A 1 211 ? -24.611 -2.472 -12.948 1.00 45.88 211 ASN A C 1
ATOM 1573 O O . ASN A 1 211 ? -25.356 -2.048 -12.054 1.00 45.88 211 ASN A O 1
ATOM 1577 N N . PRO A 1 212 ? -25.033 -3.363 -13.873 1.00 43.16 212 PRO A N 1
ATOM 1578 C CA . PRO A 1 212 ? -26.386 -3.902 -13.837 1.00 43.16 212 PRO A CA 1
ATOM 1579 C C . PRO A 1 212 ? -26.649 -4.369 -12.411 1.00 43.16 212 PRO A C 1
ATOM 1581 O O . PRO A 1 212 ? -25.775 -5.011 -11.817 1.00 43.16 212 PRO A O 1
ATOM 1584 N N . LYS A 1 213 ? -27.803 -3.974 -11.851 1.00 51.34 213 LYS A N 1
ATOM 1585 C CA . LYS A 1 213 ? -28.286 -4.381 -10.524 1.00 51.34 213 LYS A CA 1
ATOM 1586 C C . LYS A 1 213 ? -28.453 -5.898 -10.509 1.00 51.34 213 LYS A C 1
ATOM 1588 O O . LYS A 1 213 ? -29.546 -6.445 -10.574 1.00 51.34 213 LYS A O 1
ATOM 1593 N N . THR A 1 214 ? -27.329 -6.587 -10.482 1.00 54.75 214 THR A N 1
ATOM 1594 C CA . THR A 1 214 ? -27.225 -7.997 -10.209 1.00 54.75 214 THR A CA 1
ATOM 1595 C C . THR A 1 214 ? -27.532 -8.100 -8.730 1.00 54.75 214 THR A C 1
ATOM 1597 O O . THR A 1 214 ? -26.931 -7.408 -7.913 1.00 54.75 214 THR A O 1
ATOM 1600 N N . ASN A 1 215 ? -28.500 -8.936 -8.373 1.00 69.25 215 ASN A N 1
ATOM 1601 C CA . ASN A 1 215 ? -28.937 -9.148 -6.992 1.00 69.25 215 ASN A CA 1
ATOM 1602 C C . ASN A 1 215 ? -27.854 -9.852 -6.133 1.00 69.25 215 ASN A C 1
ATOM 1604 O O . ASN A 1 215 ? -28.153 -10.496 -5.130 1.00 69.25 215 ASN A O 1
ATOM 1608 N N . ARG A 1 216 ? -26.587 -9.800 -6.569 1.00 86.25 216 ARG A N 1
ATOM 1609 C CA . ARG A 1 216 ? -25.431 -10.408 -5.919 1.00 86.25 216 ARG A CA 1
ATOM 1610 C C . ARG A 1 216 ? -24.814 -9.402 -4.958 1.00 86.25 216 ARG A C 1
ATOM 1612 O O . ARG A 1 216 ? -24.742 -8.208 -5.241 1.00 86.25 216 ARG A O 1
ATOM 1619 N N . LYS A 1 217 ? -24.309 -9.902 -3.835 1.00 90.62 217 LYS A N 1
ATOM 1620 C CA . LYS A 1 217 ? -23.523 -9.076 -2.919 1.00 90.62 217 LYS A CA 1
ATOM 1621 C C . LYS A 1 217 ? -22.208 -8.637 -3.590 1.00 90.62 217 LYS A C 1
ATOM 1623 O O . LYS A 1 217 ? -21.647 -9.418 -4.367 1.00 90.62 217 LYS A O 1
ATOM 1628 N N . PRO A 1 218 ? -21.714 -7.423 -3.288 1.00 93.81 218 PRO A N 1
ATOM 1629 C CA . PRO A 1 218 ? -20.410 -6.951 -3.739 1.00 93.81 218 PRO A CA 1
ATOM 1630 C C . PRO A 1 218 ? -19.271 -7.919 -3.396 1.00 93.81 218 PRO A C 1
ATOM 1632 O O . PRO A 1 218 ? -19.254 -8.518 -2.315 1.00 93.81 218 PRO A O 1
ATOM 1635 N N . VAL A 1 219 ? -18.305 -8.039 -4.304 1.00 97.12 219 VAL A N 1
ATOM 1636 C CA . VAL A 1 219 ? -17.018 -8.703 -4.075 1.00 97.12 219 VAL A CA 1
ATOM 1637 C C . VAL A 1 219 ? -16.047 -7.681 -3.492 1.00 97.12 219 VAL A C 1
ATOM 1639 O O . VAL A 1 219 ? -15.801 -6.639 -4.096 1.00 97.12 219 VAL A O 1
ATOM 1642 N N . ILE A 1 220 ? -15.485 -7.977 -2.324 1.00 98.25 220 ILE A N 1
ATOM 1643 C CA . ILE A 1 220 ? -14.597 -7.073 -1.587 1.00 98.25 220 ILE A CA 1
ATOM 1644 C C . ILE A 1 220 ? -13.184 -7.651 -1.593 1.00 98.25 220 ILE A C 1
ATOM 1646 O O . ILE A 1 220 ? -12.984 -8.832 -1.301 1.00 98.25 220 ILE A O 1
ATOM 1650 N N . VAL A 1 221 ? -12.191 -6.818 -1.885 1.00 98.56 221 VAL A N 1
ATOM 1651 C CA . VAL A 1 221 ? -10.781 -7.148 -1.667 1.00 98.56 221 VAL A CA 1
ATOM 1652 C C . VAL A 1 221 ? -10.257 -6.356 -0.484 1.00 98.56 221 VAL A C 1
ATOM 1654 O O . VAL A 1 221 ? -10.333 -5.130 -0.467 1.00 98.56 221 VAL A O 1
ATOM 1657 N N . LEU A 1 222 ? -9.707 -7.079 0.488 1.00 98.75 222 LEU A N 1
ATOM 1658 C CA . LEU A 1 222 ? -8.968 -6.512 1.606 1.00 98.75 222 LEU A CA 1
ATOM 1659 C C . LEU A 1 222 ? -7.471 -6.640 1.345 1.00 98.75 222 LEU A C 1
ATOM 1661 O O . LEU A 1 222 ? -6.949 -7.733 1.114 1.00 98.75 222 LEU A O 1
ATOM 1665 N N . ASP A 1 223 ? -6.776 -5.523 1.417 1.00 98.50 223 ASP A N 1
ATOM 1666 C CA . ASP A 1 223 ? -5.334 -5.458 1.341 1.00 98.50 223 ASP A CA 1
ATOM 1667 C C . ASP A 1 223 ? -4.752 -5.185 2.725 1.00 98.50 223 ASP A C 1
ATOM 1669 O O . ASP A 1 223 ? -5.007 -4.152 3.335 1.00 98.50 223 ASP A O 1
ATOM 1673 N N . ALA A 1 224 ? -3.998 -6.152 3.247 1.00 98.44 224 ALA A N 1
ATOM 1674 C CA . ALA A 1 224 ? -3.235 -5.961 4.471 1.00 98.44 224 ALA A CA 1
ATOM 1675 C C . ALA A 1 224 ? -1.865 -5.386 4.090 1.00 98.44 224 ALA A C 1
ATOM 1677 O O . ALA A 1 224 ? -1.050 -6.111 3.504 1.00 98.44 224 ALA A O 1
ATOM 1678 N N . GLY A 1 225 ? -1.609 -4.115 4.417 1.00 96.69 225 GLY A N 1
ATOM 1679 C CA . GLY A 1 225 ? -0.367 -3.407 4.090 1.00 96.69 225 GLY A CA 1
ATOM 1680 C C . GLY A 1 225 ? 0.897 -4.175 4.499 1.00 96.69 225 GLY A C 1
ATOM 1681 O O . GLY A 1 225 ? 0.861 -5.018 5.402 1.00 96.69 225 GLY A O 1
ATOM 1682 N N . HIS A 1 226 ? 2.013 -3.919 3.809 1.00 96.19 226 HIS A N 1
ATOM 1683 C CA . HIS A 1 226 ? 3.329 -4.512 4.107 1.00 96.19 226 HIS A CA 1
ATOM 1684 C C . HIS A 1 226 ? 3.339 -6.056 4.086 1.00 96.19 226 HIS A C 1
ATOM 1686 O O . HIS A 1 226 ? 2.547 -6.675 3.365 1.00 96.19 226 HIS A O 1
ATOM 1692 N N . GLY A 1 227 ? 4.246 -6.692 4.834 1.00 94.81 227 GLY A N 1
ATOM 1693 C CA . GLY A 1 227 ? 4.332 -8.145 4.998 1.00 94.81 227 GLY A CA 1
ATOM 1694 C C . GLY A 1 227 ? 5.706 -8.717 4.658 1.00 94.81 227 GLY A C 1
ATOM 1695 O O . GLY A 1 227 ? 6.481 -8.151 3.888 1.00 94.81 227 GLY A O 1
ATOM 1696 N N . GLY A 1 228 ? 6.016 -9.880 5.226 1.00 94.94 228 GLY A N 1
ATOM 1697 C CA . GLY A 1 228 ? 7.298 -10.554 5.075 1.00 94.94 228 GLY A CA 1
ATOM 1698 C C . GLY A 1 228 ? 8.449 -9.652 5.514 1.00 94.94 228 GLY A C 1
ATOM 1699 O O . GLY A 1 228 ? 8.530 -9.239 6.671 1.00 94.94 228 GLY A O 1
ATOM 1700 N N . LYS A 1 229 ? 9.332 -9.338 4.567 1.00 87.62 229 LYS A N 1
ATOM 1701 C CA . LYS A 1 229 ? 10.508 -8.480 4.772 1.00 87.62 229 LYS A CA 1
ATOM 1702 C C . LYS A 1 229 ? 10.186 -6.996 4.976 1.00 87.62 229 LYS A C 1
ATOM 1704 O O . LYS A 1 229 ? 11.076 -6.250 5.360 1.00 87.62 229 LYS A O 1
ATOM 1709 N N . ASP A 1 230 ? 8.965 -6.571 4.660 1.00 91.00 230 ASP A N 1
ATOM 1710 C CA . ASP A 1 230 ? 8.495 -5.215 4.914 1.00 91.00 230 ASP A CA 1
ATOM 1711 C C . ASP A 1 230 ? 7.727 -5.209 6.239 1.00 91.00 230 ASP A C 1
ATOM 1713 O O . ASP A 1 230 ? 6.598 -5.712 6.277 1.00 91.00 230 ASP A O 1
ATOM 1717 N N . PRO A 1 231 ? 8.322 -4.719 7.340 1.00 93.19 231 PRO A N 1
ATOM 1718 C CA . PRO A 1 231 ? 7.624 -4.618 8.614 1.00 93.19 231 PRO A CA 1
ATOM 1719 C C . PRO A 1 231 ? 6.554 -3.517 8.623 1.00 93.19 231 PRO A C 1
ATOM 1721 O O . PRO A 1 231 ? 5.687 -3.550 9.499 1.00 93.19 231 PRO A O 1
ATOM 1724 N N . GLY A 1 232 ? 6.601 -2.576 7.674 1.00 93.06 232 GLY A N 1
ATOM 1725 C CA . GLY A 1 232 ? 5.962 -1.273 7.803 1.00 93.06 232 GLY A CA 1
ATOM 1726 C C . GLY A 1 232 ? 6.513 -0.506 9.003 1.00 93.06 232 GLY A C 1
ATOM 1727 O O . GLY A 1 232 ? 7.672 -0.672 9.408 1.00 93.06 232 GLY A O 1
ATOM 1728 N N . THR A 1 233 ? 5.665 0.310 9.611 1.00 92.00 233 THR A N 1
ATOM 1729 C CA . THR A 1 233 ? 5.982 1.027 10.842 1.00 92.00 233 THR A CA 1
ATOM 1730 C C . THR A 1 233 ? 6.331 0.059 11.971 1.00 92.00 233 THR A C 1
ATOM 1732 O O . THR A 1 233 ? 5.651 -0.940 12.203 1.00 92.00 233 THR A O 1
ATOM 1735 N N . THR A 1 234 ? 7.393 0.368 12.714 1.00 93.00 234 THR A N 1
ATOM 1736 C CA . THR A 1 234 ? 7.703 -0.309 13.978 1.00 93.00 234 THR A CA 1
ATOM 1737 C C . THR A 1 234 ? 7.319 0.614 15.125 1.00 93.00 234 THR A C 1
ATOM 1739 O O . THR A 1 234 ? 7.840 1.724 15.221 1.00 93.00 234 THR A O 1
ATOM 1742 N N . GLY A 1 235 ? 6.373 0.168 15.949 1.00 91.50 235 GLY A N 1
ATOM 1743 C CA . GLY A 1 235 ? 5.902 0.903 17.116 1.00 91.50 235 GLY A CA 1
ATOM 1744 C C . GLY A 1 235 ? 6.954 0.990 18.221 1.00 91.50 235 GLY A C 1
ATOM 1745 O O . GLY A 1 235 ? 7.999 0.337 18.174 1.00 91.50 235 GLY A O 1
ATOM 1746 N N . THR A 1 236 ? 6.672 1.800 19.237 1.00 88.88 236 THR A N 1
ATOM 1747 C CA . THR A 1 236 ? 7.588 2.073 20.355 1.00 88.88 236 THR A CA 1
ATOM 1748 C C . THR A 1 236 ? 7.919 0.837 21.195 1.00 88.88 236 THR A C 1
ATOM 1750 O O . THR A 1 236 ? 9.014 0.753 21.748 1.00 88.88 236 THR A O 1
ATOM 1753 N N . THR A 1 237 ? 7.022 -0.152 21.244 1.00 90.50 237 THR A N 1
ATOM 1754 C CA . THR A 1 237 ? 7.233 -1.442 21.926 1.00 90.50 237 THR A CA 1
ATOM 1755 C C . THR A 1 237 ? 7.823 -2.523 21.014 1.00 90.50 237 THR A C 1
ATOM 1757 O O . THR A 1 237 ? 8.070 -3.642 21.460 1.00 90.50 237 THR A O 1
ATOM 1760 N N . GLY A 1 238 ? 8.064 -2.202 19.737 1.00 92.50 238 GLY A N 1
ATOM 1761 C CA . GLY A 1 238 ? 8.586 -3.128 18.733 1.00 92.50 238 GLY A CA 1
ATOM 1762 C C . GLY A 1 238 ? 7.514 -3.879 17.942 1.00 92.50 238 GLY A C 1
ATOM 1763 O O . GLY A 1 238 ? 7.857 -4.749 17.141 1.00 92.50 238 GLY A O 1
ATOM 1764 N N . ILE A 1 239 ? 6.223 -3.566 18.119 1.00 94.06 239 ILE A N 1
ATOM 1765 C CA . ILE A 1 239 ? 5.178 -4.171 17.287 1.00 94.06 239 ILE A CA 1
ATOM 1766 C C . ILE A 1 239 ? 5.307 -3.676 15.844 1.00 94.06 239 ILE A C 1
ATOM 1768 O O . ILE A 1 239 ? 5.507 -2.489 15.594 1.00 94.06 239 ILE A O 1
ATOM 1772 N N . HIS A 1 240 ? 5.179 -4.582 14.880 1.00 96.81 240 HIS A N 1
ATOM 1773 C CA . HIS A 1 240 ? 5.232 -4.221 13.468 1.00 96.81 240 HIS A CA 1
ATOM 1774 C C . HIS A 1 240 ? 3.834 -4.009 12.893 1.00 96.81 240 HIS A C 1
ATOM 1776 O O . HIS A 1 240 ? 2.920 -4.811 13.122 1.00 96.81 240 HIS A O 1
ATOM 1782 N N . GLU A 1 241 ? 3.700 -2.976 12.071 1.00 97.69 241 GLU A N 1
ATOM 1783 C CA . GLU A 1 241 ? 2.491 -2.634 11.334 1.00 97.69 241 GLU A CA 1
ATOM 1784 C C . GLU A 1 241 ? 1.929 -3.828 10.574 1.00 97.69 241 GLU A C 1
ATOM 1786 O O . GLU A 1 241 ? 0.752 -4.157 10.734 1.00 97.69 241 GLU A O 1
ATOM 1791 N N . LYS A 1 242 ? 2.786 -4.553 9.840 1.00 97.69 242 LYS A N 1
ATOM 1792 C CA . LYS A 1 242 ? 2.395 -5.739 9.063 1.00 97.69 242 LYS A CA 1
ATOM 1793 C C . LYS A 1 242 ? 1.575 -6.762 9.859 1.00 97.69 242 LYS A C 1
ATOM 1795 O O . LYS A 1 242 ? 0.721 -7.439 9.276 1.00 97.69 242 LYS A O 1
ATOM 1800 N N . SER A 1 243 ? 1.825 -6.882 11.164 1.00 97.75 243 SER A N 1
ATOM 1801 C CA . SER A 1 243 ? 1.152 -7.825 12.060 1.00 97.75 243 SER A CA 1
ATOM 1802 C C . SER A 1 243 ? -0.201 -7.283 12.512 1.00 97.75 243 SER A C 1
ATOM 1804 O O . SER A 1 243 ? -1.199 -8.005 12.471 1.00 97.75 243 SER A O 1
ATOM 1806 N N . VAL A 1 244 ? -0.249 -6.001 12.889 1.00 98.00 244 VAL A N 1
ATOM 1807 C CA . VAL A 1 244 ? -1.476 -5.301 13.299 1.00 98.00 244 VAL A CA 1
ATOM 1808 C C . VAL A 1 244 ? -2.490 -5.299 12.158 1.00 98.00 244 VAL A C 1
ATOM 1810 O O . VAL A 1 244 ? -3.627 -5.739 12.339 1.00 98.00 244 VAL A O 1
ATOM 1813 N N . VAL A 1 245 ? -2.069 -4.873 10.967 1.00 98.31 245 VAL A N 1
ATOM 1814 C CA . VAL A 1 245 ? -2.966 -4.719 9.814 1.00 98.31 245 VAL A CA 1
ATOM 1815 C C . VAL A 1 245 ? -3.429 -6.066 9.267 1.00 98.31 245 VAL A C 1
ATOM 1817 O O . VAL A 1 245 ? -4.593 -6.200 8.896 1.00 98.31 245 VAL A O 1
ATOM 1820 N N . LEU A 1 246 ? -2.579 -7.105 9.300 1.00 98.62 246 LEU A N 1
ATOM 1821 C CA . LEU A 1 246 ? -2.989 -8.468 8.944 1.00 98.62 246 LEU A CA 1
ATOM 1822 C C . LEU A 1 246 ? -4.065 -8.987 9.898 1.00 98.62 246 LEU A C 1
ATOM 1824 O O . LEU A 1 246 ? -5.072 -9.531 9.448 1.00 98.62 246 LEU A O 1
ATOM 1828 N N . ALA A 1 247 ? -3.867 -8.809 11.205 1.00 98.44 247 ALA A N 1
ATOM 1829 C CA . ALA A 1 247 ? -4.831 -9.248 12.203 1.00 98.44 247 ALA A CA 1
ATOM 1830 C C . ALA A 1 247 ? -6.176 -8.516 12.053 1.00 98.44 247 ALA A C 1
ATOM 1832 O O . ALA A 1 247 ? -7.225 -9.160 12.106 1.00 98.44 247 ALA A O 1
ATOM 1833 N N . THR A 1 248 ? -6.164 -7.200 11.807 1.00 98.56 248 THR A N 1
ATOM 1834 C CA . THR A 1 248 ? -7.389 -6.434 11.515 1.00 98.56 248 THR A CA 1
ATOM 1835 C C . THR A 1 248 ? -8.059 -6.916 10.228 1.00 98.56 248 THR A C 1
ATOM 1837 O O . THR A 1 248 ? -9.271 -7.125 10.212 1.00 98.56 248 THR A O 1
ATOM 1840 N N . ALA A 1 249 ? -7.298 -7.143 9.152 1.00 98.62 249 ALA A N 1
ATOM 1841 C CA . ALA A 1 249 ? -7.837 -7.575 7.863 1.00 98.62 249 ALA A CA 1
ATOM 1842 C C . ALA A 1 249 ? -8.463 -8.979 7.927 1.00 98.62 249 ALA A C 1
ATOM 1844 O O . ALA A 1 249 ? -9.523 -9.209 7.346 1.00 98.62 249 ALA A O 1
ATOM 1845 N N . LEU A 1 250 ? -7.849 -9.912 8.664 1.00 98.69 250 LEU A N 1
ATOM 1846 C CA . LEU A 1 250 ? -8.398 -11.252 8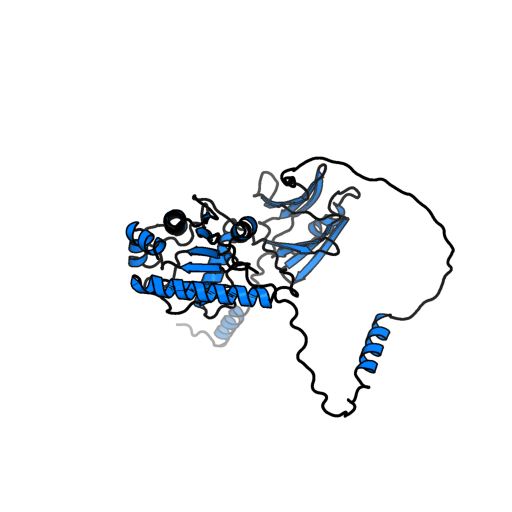.897 1.00 98.69 250 LEU A CA 1
ATOM 1847 C C . LEU A 1 250 ? -9.715 -11.198 9.679 1.00 98.69 250 LEU A C 1
ATOM 1849 O O . LEU A 1 250 ? -10.682 -11.863 9.302 1.00 98.69 250 LEU A O 1
ATOM 1853 N N . GLU A 1 251 ? -9.784 -10.378 10.729 1.00 98.50 251 GLU A N 1
ATOM 1854 C CA . GLU A 1 251 ? -11.022 -10.193 11.490 1.00 98.50 251 GLU A CA 1
ATOM 1855 C C . GLU A 1 251 ? -12.103 -9.510 10.637 1.00 98.50 251 GLU A C 1
ATOM 1857 O O . GLU A 1 251 ? -13.246 -9.960 10.621 1.00 98.50 251 GLU A O 1
ATOM 1862 N N . THR A 1 252 ? -11.740 -8.500 9.842 1.00 98.56 252 THR A N 1
ATOM 1863 C CA . THR A 1 252 ? -12.654 -7.822 8.901 1.00 98.56 252 THR A CA 1
ATOM 1864 C C . THR A 1 252 ? -13.208 -8.801 7.871 1.00 98.56 252 THR A C 1
ATOM 1866 O O . THR A 1 252 ? -14.419 -8.858 7.649 1.00 98.56 252 THR A O 1
ATOM 1869 N N . LYS A 1 253 ? -12.348 -9.652 7.294 1.00 98.56 253 LYS A N 1
ATOM 1870 C CA . LYS A 1 253 ? -12.768 -10.730 6.394 1.00 98.56 253 LYS A CA 1
ATOM 1871 C C . LYS A 1 253 ? -13.797 -11.632 7.064 1.00 98.56 253 LYS A C 1
ATOM 1873 O O . LYS A 1 253 ? -14.839 -11.897 6.470 1.00 98.56 253 LYS A O 1
ATOM 1878 N N . ARG A 1 254 ? -13.532 -12.074 8.295 1.00 98.38 254 ARG A N 1
ATOM 1879 C CA . ARG A 1 254 ? -14.439 -12.944 9.051 1.00 98.38 254 ARG A CA 1
ATOM 1880 C C . ARG A 1 254 ? -15.807 -12.288 9.270 1.00 98.38 254 ARG A C 1
ATOM 1882 O O . ARG A 1 254 ? -16.826 -12.933 9.039 1.00 98.38 254 ARG A O 1
ATOM 1889 N N . GLN A 1 255 ? -15.838 -11.011 9.661 1.00 98.12 255 GLN A N 1
ATOM 1890 C CA . GLN A 1 255 ? -17.079 -10.251 9.869 1.00 98.12 255 GLN A CA 1
ATOM 1891 C C . GLN A 1 255 ? -17.878 -10.074 8.568 1.00 98.12 255 GLN A C 1
ATOM 1893 O O . GLN A 1 255 ? -19.092 -10.281 8.541 1.00 98.12 255 GLN A O 1
ATOM 1898 N N . LEU A 1 256 ? -17.206 -9.735 7.467 1.00 97.75 256 LEU A N 1
ATOM 1899 C CA . LEU A 1 256 ? -17.841 -9.567 6.158 1.00 97.75 256 LEU A CA 1
ATOM 1900 C C . LEU A 1 256 ? -18.355 -10.899 5.588 1.00 97.75 256 LEU A C 1
ATOM 1902 O O . LEU A 1 256 ? -19.473 -10.959 5.076 1.00 97.75 256 LEU A O 1
ATOM 1906 N N . GLN A 1 257 ? -17.594 -11.986 5.722 1.00 97.62 257 GLN A N 1
ATOM 1907 C CA . GLN A 1 257 ? -18.029 -13.317 5.289 1.00 97.62 257 GLN A CA 1
ATOM 1908 C C . GLN A 1 257 ? -19.227 -13.820 6.101 1.00 97.62 257 GLN A C 1
ATOM 1910 O O . GLN A 1 257 ? -20.157 -14.371 5.519 1.00 97.62 257 GLN A O 1
ATOM 1915 N N . ALA A 1 258 ? -19.273 -13.554 7.412 1.00 97.38 258 ALA A N 1
ATOM 1916 C CA . ALA A 1 258 ? -20.444 -13.856 8.242 1.00 97.38 258 ALA A CA 1
ATOM 1917 C C . ALA A 1 258 ? -21.702 -13.090 7.788 1.00 97.38 258 ALA A C 1
ATOM 1919 O O . ALA A 1 258 ? -22.817 -13.588 7.910 1.00 97.38 258 ALA A O 1
ATOM 1920 N N . LYS A 1 259 ? -21.528 -11.901 7.197 1.00 95.94 259 LYS A N 1
ATOM 1921 C CA . LYS A 1 259 ? -22.600 -11.129 6.548 1.00 95.94 259 LYS A CA 1
ATOM 1922 C C . LYS A 1 259 ? -22.891 -11.587 5.109 1.00 95.94 259 LYS A C 1
ATOM 1924 O O . LYS A 1 259 ? -23.741 -10.991 4.449 1.00 95.94 259 LYS A O 1
ATOM 1929 N N . GLY A 1 260 ? -22.227 -12.628 4.605 1.00 96.38 260 GLY A N 1
ATOM 1930 C CA . GLY A 1 260 ? -22.444 -13.231 3.286 1.00 96.38 260 GLY A CA 1
ATOM 1931 C C . GLY A 1 260 ? -21.754 -12.527 2.113 1.00 96.38 260 GLY A C 1
ATOM 1932 O O . GLY A 1 260 ? -22.136 -12.767 0.970 1.00 96.38 260 GLY A O 1
ATOM 1933 N N . TYR A 1 261 ? -20.788 -11.638 2.358 1.00 97.56 261 TYR A N 1
ATOM 1934 C CA . TYR A 1 261 ? -19.993 -11.032 1.283 1.00 97.56 261 TYR A CA 1
ATOM 1935 C C . TYR A 1 261 ? -18.917 -11.998 0.775 1.00 97.56 261 TYR A C 1
ATOM 1937 O O . TYR A 1 261 ? -18.347 -12.778 1.541 1.00 97.56 261 TYR A O 1
ATOM 1945 N N . THR A 1 262 ? -18.588 -11.900 -0.515 1.00 97.81 262 THR A N 1
ATOM 1946 C CA . THR A 1 262 ? -17.404 -12.572 -1.066 1.00 97.81 262 THR A CA 1
ATOM 1947 C C . THR A 1 262 ? -16.190 -11.699 -0.789 1.00 97.81 262 THR A C 1
ATOM 1949 O O . THR A 1 262 ? -16.144 -10.557 -1.241 1.00 97.81 262 THR A O 1
ATOM 1952 N N . VAL A 1 263 ? -15.220 -12.221 -0.033 1.00 98.31 263 VAL A N 1
ATOM 1953 C CA . VAL A 1 263 ? -14.051 -11.452 0.411 1.00 98.31 263 VAL A CA 1
ATOM 1954 C C . VAL A 1 263 ? -12.756 -12.153 0.029 1.00 98.31 263 VAL A C 1
ATOM 1956 O O . VAL A 1 263 ? -12.465 -13.257 0.499 1.00 98.31 263 VAL A O 1
ATOM 1959 N N . HIS A 1 264 ? -11.952 -11.474 -0.779 1.00 98.31 264 HIS A N 1
ATOM 1960 C CA . HIS A 1 264 ? -10.596 -11.879 -1.127 1.00 98.31 264 HIS A CA 1
ATOM 1961 C C . HIS A 1 264 ? -9.580 -11.042 -0.349 1.00 98.31 264 HIS A C 1
ATOM 1963 O O . HIS A 1 264 ? -9.871 -9.926 0.073 1.00 98.31 264 HIS A O 1
ATOM 1969 N N . MET A 1 265 ? -8.380 -11.587 -0.149 1.00 98.19 265 MET A N 1
ATOM 1970 C CA . MET A 1 265 ? -7.274 -10.860 0.473 1.00 98.19 265 MET A CA 1
ATOM 1971 C C . MET A 1 265 ? -6.071 -10.837 -0.456 1.00 98.19 265 MET A C 1
ATOM 1973 O O . MET A 1 265 ? -5.834 -11.816 -1.164 1.00 98.19 265 MET A O 1
ATOM 1977 N N . THR A 1 266 ? -5.290 -9.760 -0.420 1.00 96.94 266 THR A N 1
ATOM 1978 C CA . THR A 1 266 ? -3.983 -9.712 -1.100 1.00 96.94 266 THR A CA 1
ATOM 1979 C C . THR A 1 266 ? -2.974 -10.657 -0.448 1.00 96.94 266 THR A C 1
ATOM 1981 O O . THR A 1 266 ? -2.200 -11.310 -1.144 1.00 96.94 266 THR A O 1
ATOM 1984 N N . ARG A 1 267 ? -3.039 -10.795 0.882 1.00 97.75 267 ARG A N 1
ATOM 1985 C CA . ARG A 1 267 ? -2.312 -11.790 1.676 1.00 97.75 267 ARG A CA 1
ATOM 1986 C C . ARG A 1 267 ? -3.134 -12.232 2.885 1.00 97.75 267 ARG A C 1
ATOM 1988 O O . ARG A 1 267 ? -3.848 -11.434 3.480 1.00 97.75 267 ARG A O 1
ATOM 1995 N N . SER A 1 268 ? -2.998 -13.497 3.274 1.00 95.81 268 SER A N 1
ATOM 1996 C CA . SER A 1 268 ? -3.605 -14.071 4.490 1.00 95.81 268 SER A CA 1
ATOM 1997 C C . SER A 1 268 ? -2.567 -14.547 5.513 1.00 95.81 268 SER A C 1
ATOM 1999 O O . SER A 1 268 ? -2.915 -15.207 6.485 1.00 95.81 268 SER A O 1
ATOM 2001 N N . GLY A 1 269 ? -1.292 -14.235 5.276 1.00 96.06 269 GLY A N 1
ATOM 2002 C CA . GLY A 1 269 ? -0.155 -14.582 6.123 1.00 96.06 269 GLY A CA 1
ATOM 2003 C C . GLY A 1 269 ? 0.943 -13.525 6.016 1.00 96.06 269 GLY A C 1
ATOM 2004 O O . GLY A 1 269 ? 0.757 -12.488 5.365 1.00 96.06 269 GLY A O 1
ATOM 2005 N N . ASP A 1 270 ? 2.086 -13.783 6.647 1.00 96.62 270 ASP A N 1
ATOM 2006 C CA . ASP A 1 270 ? 3.214 -12.849 6.676 1.00 96.62 270 ASP A CA 1
ATOM 2007 C C . ASP A 1 270 ? 4.089 -12.937 5.412 1.00 96.62 270 ASP A C 1
ATOM 2009 O O . ASP A 1 270 ? 5.248 -13.339 5.450 1.00 96.62 270 ASP A O 1
ATOM 2013 N N . ASN A 1 271 ? 3.506 -12.580 4.265 1.00 93.38 271 ASN A N 1
ATOM 2014 C CA . ASN A 1 271 ? 4.182 -12.577 2.968 1.00 93.38 271 ASN A CA 1
ATOM 2015 C C . ASN A 1 271 ? 4.236 -11.163 2.392 1.00 93.38 271 ASN A C 1
ATOM 2017 O O . ASN A 1 271 ? 3.254 -10.424 2.458 1.00 93.38 271 ASN A O 1
ATOM 2021 N N . PHE A 1 272 ? 5.367 -10.814 1.783 1.00 90.75 272 PHE A N 1
ATOM 2022 C CA . PHE A 1 272 ? 5.510 -9.563 1.047 1.00 90.75 272 PHE A CA 1
ATOM 2023 C C . PHE A 1 272 ? 4.817 -9.663 -0.317 1.00 90.75 272 PHE A C 1
ATOM 2025 O O . PHE A 1 272 ? 5.135 -10.567 -1.088 1.00 90.75 272 PHE A O 1
ATOM 2032 N N . ILE A 1 273 ? 3.922 -8.720 -0.626 1.00 88.19 273 ILE A N 1
ATOM 2033 C CA . ILE A 1 273 ? 3.253 -8.594 -1.932 1.00 88.19 273 ILE A CA 1
ATOM 2034 C C . ILE A 1 273 ? 3.535 -7.200 -2.489 1.00 88.19 273 ILE A C 1
ATOM 2036 O O . ILE A 1 273 ? 3.397 -6.211 -1.762 1.00 88.19 273 ILE A O 1
ATOM 2040 N N . LYS A 1 274 ? 3.895 -7.106 -3.772 1.00 88.31 274 LYS A N 1
ATOM 2041 C CA . LYS A 1 274 ? 4.182 -5.808 -4.398 1.00 88.31 274 LYS A CA 1
ATOM 2042 C C . LYS A 1 274 ? 2.924 -4.977 -4.617 1.00 88.31 274 LYS A C 1
ATOM 2044 O O . LYS A 1 274 ? 1.849 -5.531 -4.856 1.00 88.31 274 LYS A O 1
ATOM 2049 N N . LEU A 1 275 ? 3.046 -3.651 -4.642 1.00 86.31 275 LEU A N 1
ATOM 2050 C CA . LEU A 1 275 ? 1.909 -2.739 -4.834 1.00 86.31 275 LEU A CA 1
ATOM 2051 C C . LEU A 1 275 ? 1.146 -3.023 -6.138 1.00 86.31 275 LEU A C 1
ATOM 2053 O O . LEU A 1 275 ? -0.084 -2.983 -6.166 1.00 86.31 275 LEU A O 1
ATOM 2057 N N . ALA A 1 276 ? 1.854 -3.356 -7.223 1.00 82.19 276 ALA A N 1
ATOM 2058 C CA . ALA A 1 276 ? 1.226 -3.740 -8.491 1.00 82.19 276 ALA A CA 1
ATOM 2059 C C . ALA A 1 276 ? 0.439 -5.062 -8.401 1.00 82.19 276 ALA A C 1
ATOM 2061 O O . ALA A 1 276 ? -0.662 -5.168 -8.943 1.00 82.19 276 ALA A O 1
ATOM 2062 N N . GLU A 1 277 ? 0.977 -6.052 -7.689 1.00 85.00 277 GLU A N 1
ATOM 2063 C CA . GLU A 1 277 ? 0.349 -7.364 -7.506 1.00 85.00 277 GLU A CA 1
ATOM 2064 C C . GLU A 1 277 ? -0.909 -7.267 -6.631 1.00 85.00 277 GLU A C 1
ATOM 2066 O O . GLU A 1 277 ? -1.918 -7.901 -6.941 1.00 85.00 277 GLU A O 1
ATOM 2071 N N . ARG A 1 278 ? -0.898 -6.403 -5.604 1.00 92.31 278 ARG A N 1
ATOM 2072 C CA . ARG A 1 278 ? -2.075 -6.094 -4.767 1.00 92.31 278 ARG A CA 1
ATOM 2073 C C . ARG A 1 278 ? -3.257 -5.622 -5.616 1.00 92.31 278 ARG A C 1
ATOM 2075 O O . ARG A 1 278 ? -4.358 -6.156 -5.492 1.00 92.31 278 ARG A O 1
ATOM 2082 N N . ARG A 1 279 ? -3.020 -4.706 -6.564 1.00 87.38 279 ARG A N 1
ATOM 2083 C CA . ARG A 1 279 ? -4.056 -4.247 -7.511 1.00 87.38 279 ARG A CA 1
ATOM 2084 C C . ARG A 1 279 ? -4.522 -5.340 -8.467 1.00 87.38 279 ARG A C 1
ATOM 2086 O O . ARG A 1 279 ? -5.712 -5.429 -8.771 1.00 87.38 279 ARG A O 1
ATOM 2093 N N . ALA A 1 280 ? -3.611 -6.198 -8.924 1.00 86.00 280 ALA A N 1
ATOM 2094 C CA . ALA A 1 280 ? -3.957 -7.306 -9.812 1.00 86.00 280 ALA A CA 1
ATOM 2095 C C . ALA A 1 280 ? -4.924 -8.310 -9.151 1.00 86.00 280 ALA A C 1
ATOM 2097 O O . ALA A 1 280 ? -5.723 -8.941 -9.846 1.00 86.00 280 ALA A O 1
ATOM 2098 N N . VAL A 1 281 ? -4.911 -8.439 -7.816 1.00 89.81 281 VAL A N 1
ATOM 2099 C CA . VAL A 1 281 ? -5.913 -9.233 -7.078 1.00 89.81 281 VAL A CA 1
ATOM 2100 C C . VAL A 1 281 ? -7.317 -8.661 -7.276 1.00 89.81 281 VAL A C 1
ATOM 2102 O O . VAL A 1 281 ? -8.222 -9.422 -7.619 1.00 89.81 281 VAL A O 1
ATOM 2105 N N . ALA A 1 282 ? -7.500 -7.344 -7.144 1.00 90.25 282 ALA A N 1
ATOM 2106 C CA . ALA A 1 282 ? -8.791 -6.683 -7.367 1.00 90.25 282 ALA A CA 1
ATOM 2107 C C . ALA A 1 282 ? -9.315 -6.878 -8.792 1.00 90.25 282 ALA A C 1
ATOM 2109 O O . ALA A 1 282 ? -10.473 -7.243 -8.987 1.00 90.25 282 ALA A O 1
ATOM 2110 N N . GLN A 1 283 ? -8.440 -6.732 -9.787 1.00 86.56 283 GLN A N 1
ATOM 2111 C CA . GLN A 1 283 ? -8.806 -6.912 -11.192 1.00 86.56 283 GLN A CA 1
ATOM 2112 C C . GLN A 1 283 ? -9.204 -8.361 -11.502 1.00 86.56 283 GLN A C 1
ATOM 2114 O O . GLN A 1 283 ? -10.264 -8.614 -12.072 1.00 86.56 283 GLN A O 1
ATOM 2119 N N . ARG A 1 284 ? -8.386 -9.334 -11.083 1.00 89.38 284 ARG A N 1
ATOM 2120 C CA . ARG A 1 284 ? -8.617 -10.762 -11.356 1.00 89.38 284 ARG A CA 1
ATOM 2121 C C . ARG A 1 284 ? -9.851 -11.316 -10.644 1.00 89.38 284 ARG A C 1
ATOM 2123 O O . ARG A 1 284 ? -10.511 -12.200 -11.179 1.00 89.38 284 ARG A O 1
ATOM 2130 N N . THR A 1 285 ? -10.158 -10.809 -9.452 1.00 93.00 285 THR A N 1
ATOM 2131 C CA . THR A 1 285 ? -11.342 -11.219 -8.676 1.00 93.00 285 THR A CA 1
ATOM 2132 C C . THR A 1 285 ? -12.603 -10.446 -9.054 1.00 93.00 285 THR A C 1
ATOM 2134 O O . THR A 1 285 ? -13.669 -10.756 -8.531 1.00 93.00 285 THR A O 1
ATOM 2137 N N . LYS A 1 286 ? -12.503 -9.482 -9.986 1.00 91.06 286 LYS A N 1
ATOM 2138 C CA . LYS A 1 286 ? -13.597 -8.579 -10.374 1.00 91.06 286 LYS A CA 1
ATOM 2139 C C . LYS A 1 286 ? -14.209 -7.891 -9.148 1.00 91.06 286 LYS A C 1
ATOM 2141 O O . LYS A 1 286 ? -15.425 -7.892 -8.971 1.00 91.06 286 LYS A O 1
ATOM 2146 N N . ALA A 1 287 ? -13.344 -7.367 -8.281 1.00 95.19 287 ALA A N 1
ATOM 2147 C CA . ALA A 1 287 ? -13.754 -6.707 -7.053 1.00 95.19 287 ALA A CA 1
ATOM 2148 C C . ALA A 1 287 ? -14.638 -5.489 -7.350 1.00 95.19 287 ALA A C 1
ATOM 2150 O O . ALA A 1 287 ? -14.329 -4.689 -8.230 1.00 95.19 287 ALA A O 1
ATOM 2151 N N . ASP A 1 288 ? -15.707 -5.341 -6.576 1.00 96.19 288 ASP A N 1
ATOM 2152 C CA . ASP A 1 288 ? -16.576 -4.166 -6.591 1.00 96.19 288 ASP A CA 1
ATOM 2153 C C . ASP A 1 288 ? -16.071 -3.091 -5.601 1.00 96.19 288 ASP A C 1
ATOM 2155 O O . ASP A 1 288 ? -16.476 -1.934 -5.683 1.00 96.19 288 ASP A O 1
ATOM 2159 N N . LEU A 1 289 ? -15.183 -3.463 -4.667 1.00 97.12 289 LEU A N 1
ATOM 2160 C CA . LEU A 1 289 ? -14.563 -2.570 -3.686 1.00 97.12 289 LEU A CA 1
ATOM 2161 C C . LEU A 1 289 ? -13.173 -3.075 -3.271 1.00 97.12 289 LEU A C 1
ATOM 2163 O O . LEU A 1 289 ? -12.993 -4.266 -3.002 1.00 97.12 289 LEU A O 1
ATOM 2167 N N . PHE A 1 290 ? -12.211 -2.160 -3.160 1.00 98.00 290 PHE A N 1
ATOM 2168 C CA . PHE A 1 290 ? -10.867 -2.421 -2.647 1.00 98.00 290 PHE A CA 1
ATOM 2169 C C . PHE A 1 290 ? -10.586 -1.582 -1.393 1.00 98.00 290 PHE A C 1
ATOM 2171 O O . PHE A 1 290 ? -10.811 -0.371 -1.378 1.00 98.00 290 PHE A O 1
ATOM 2178 N N . ILE A 1 291 ? -10.089 -2.220 -0.335 1.00 98.56 291 ILE A N 1
ATOM 2179 C CA . ILE A 1 291 ? -9.782 -1.572 0.945 1.00 98.56 291 ILE A CA 1
ATOM 2180 C C . ILE A 1 291 ? -8.359 -1.943 1.348 1.00 98.56 291 ILE A C 1
ATOM 2182 O O . ILE A 1 291 ? -8.112 -3.107 1.658 1.00 98.56 291 ILE A O 1
ATOM 2186 N N . SER A 1 292 ? -7.450 -0.969 1.385 1.00 98.50 292 SER A N 1
ATOM 2187 C CA . SER A 1 292 ? -6.122 -1.137 1.985 1.00 98.50 292 SER A CA 1
ATOM 2188 C C . SER A 1 292 ? -6.126 -0.714 3.446 1.00 98.50 292 SER A C 1
ATOM 2190 O O . SER A 1 292 ? -6.666 0.339 3.780 1.00 98.50 292 SER A O 1
ATOM 2192 N N . ILE A 1 293 ? -5.536 -1.530 4.315 1.00 98.69 293 ILE A N 1
ATOM 2193 C CA . ILE A 1 293 ? -5.476 -1.313 5.762 1.00 98.69 293 ILE A CA 1
ATOM 2194 C C . ILE A 1 293 ? -4.012 -1.125 6.168 1.00 98.69 293 ILE A C 1
ATOM 2196 O O . ILE A 1 293 ? -3.196 -2.026 5.956 1.00 98.69 293 ILE A O 1
ATOM 2200 N N . HIS A 1 294 ? -3.727 0.028 6.771 1.00 98.31 294 HIS A N 1
ATOM 2201 C CA . HIS A 1 294 ? -2.420 0.496 7.235 1.00 98.31 294 HIS A CA 1
ATOM 2202 C C . HIS A 1 294 ? -2.506 1.031 8.677 1.00 98.31 294 HIS A C 1
ATOM 2204 O O . HIS A 1 294 ? -3.598 1.185 9.244 1.00 98.31 294 HIS A O 1
ATOM 2210 N N . ALA A 1 295 ? -1.352 1.251 9.297 1.00 95.25 295 ALA A N 1
ATOM 2211 C CA . ALA A 1 295 ? -1.215 1.944 10.568 1.00 95.25 295 ALA A CA 1
ATOM 2212 C C . ALA A 1 295 ? 0.052 2.818 10.572 1.00 95.25 295 ALA A C 1
ATOM 2214 O O . ALA A 1 295 ? 1.168 2.343 10.769 1.00 95.25 295 ALA A O 1
ATOM 2215 N N . ASN A 1 296 ? -0.192 4.109 10.401 1.00 84.50 296 ASN A N 1
ATOM 2216 C CA . ASN A 1 296 ? 0.741 5.203 10.200 1.00 84.50 296 ASN A CA 1
ATOM 2217 C C . ASN A 1 296 ? 1.886 5.321 11.225 1.00 84.50 296 ASN A C 1
ATOM 2219 O O . ASN A 1 296 ? 1.851 4.808 12.348 1.00 84.50 296 ASN A O 1
ATOM 2223 N N . ALA A 1 297 ? 2.855 6.160 10.866 1.00 86.56 297 ALA A N 1
ATOM 2224 C CA . ALA A 1 297 ? 3.888 6.695 11.738 1.00 86.56 297 ALA A CA 1
ATOM 2225 C C . ALA A 1 297 ? 4.002 8.211 11.573 1.00 86.56 297 ALA A C 1
ATOM 2227 O O . ALA A 1 297 ? 3.840 8.769 10.491 1.00 86.56 297 ALA A O 1
ATOM 2228 N N . SER A 1 298 ? 4.374 8.898 12.645 1.00 86.00 298 SER A N 1
ATOM 2229 C CA . SER A 1 298 ? 4.730 10.312 12.598 1.00 86.00 298 SER A CA 1
ATOM 2230 C C . SER A 1 298 ? 5.963 10.574 13.444 1.00 86.00 298 SER A C 1
ATOM 2232 O O . SER A 1 298 ? 6.177 9.932 14.469 1.00 86.00 298 SER A O 1
ATOM 2234 N N . ALA A 1 299 ? 6.750 11.574 13.044 1.00 81.81 299 ALA A N 1
ATOM 2235 C CA . ALA A 1 299 ? 7.856 12.073 13.857 1.00 81.81 299 ALA A CA 1
ATOM 2236 C C . ALA A 1 299 ? 7.371 12.636 15.206 1.00 81.81 299 ALA A C 1
ATOM 2238 O O . ALA A 1 299 ? 8.119 12.642 16.179 1.00 81.81 299 ALA A O 1
ATOM 2239 N N . SER A 1 300 ? 6.119 13.105 15.270 1.00 85.75 300 SER A N 1
ATOM 2240 C CA . SER A 1 300 ? 5.494 13.525 16.521 1.00 85.75 300 SER A CA 1
ATOM 2241 C C . SER A 1 300 ? 4.763 12.343 17.171 1.00 85.75 300 SER A C 1
ATOM 2243 O O . SER A 1 300 ? 3.749 11.898 16.614 1.00 85.75 300 SER A O 1
ATOM 2245 N N . PRO A 1 301 ? 5.182 11.890 18.370 1.00 87.19 301 PRO A N 1
ATOM 2246 C CA . PRO A 1 301 ? 4.520 10.802 19.095 1.00 87.19 301 PRO A CA 1
ATOM 2247 C C . PRO A 1 301 ? 3.127 11.193 19.613 1.00 87.19 301 PRO A C 1
ATOM 2249 O O . PRO A 1 301 ? 2.369 10.331 20.034 1.00 87.19 301 PRO A O 1
ATOM 2252 N N . ALA A 1 302 ? 2.764 12.482 19.561 1.00 90.12 302 ALA A N 1
ATOM 2253 C CA . ALA A 1 302 ? 1.428 12.966 19.908 1.00 90.12 302 ALA A CA 1
ATOM 2254 C C . ALA A 1 302 ? 0.409 12.826 18.759 1.00 90.12 302 ALA A C 1
ATOM 2256 O O . ALA A 1 302 ? -0.790 13.036 18.972 1.00 90.12 302 ALA A O 1
ATOM 2257 N N . SER A 1 303 ? 0.870 12.507 17.541 1.00 91.38 303 SER A N 1
ATOM 2258 C CA . SER A 1 303 ? -0.011 12.276 16.389 1.00 91.38 303 SER A CA 1
ATOM 2259 C C . SER A 1 303 ? -0.929 11.105 16.695 1.00 91.38 303 SER A C 1
ATOM 2261 O O . SER A 1 303 ? -0.471 10.098 17.225 1.00 91.38 303 SER A O 1
ATOM 2263 N N . GLN A 1 304 ? -2.219 11.266 16.426 1.00 94.19 304 GLN A N 1
ATOM 2264 C CA . GLN A 1 304 ? -3.204 10.234 16.709 1.00 94.19 304 GLN A CA 1
ATOM 2265 C C . GLN A 1 304 ? -4.445 10.380 15.840 1.00 94.19 304 GLN A C 1
ATOM 2267 O O . GLN A 1 304 ? -4.757 11.482 15.371 1.00 94.19 304 GLN A O 1
ATOM 2272 N N . GLY A 1 305 ? -5.190 9.292 15.733 1.00 95.62 305 GLY A N 1
ATOM 2273 C CA . GLY A 1 305 ? -6.492 9.219 15.106 1.00 95.62 305 GLY A CA 1
ATOM 2274 C C . GLY A 1 305 ? -6.463 8.593 13.720 1.00 95.62 305 GLY A C 1
ATOM 2275 O O . GLY A 1 305 ? -5.434 8.507 13.053 1.00 95.62 305 GLY A O 1
ATOM 2276 N N . VAL A 1 306 ? -7.650 8.181 13.292 1.00 96.81 306 VAL A N 1
ATOM 2277 C CA . VAL A 1 306 ? -7.881 7.497 12.021 1.00 96.81 306 VAL A CA 1
ATOM 2278 C C . VAL A 1 306 ? -7.906 8.489 10.867 1.00 96.81 306 VAL A C 1
ATOM 2280 O O . VAL A 1 306 ? -8.500 9.565 10.991 1.00 96.81 306 VAL A O 1
ATOM 2283 N N . ASP A 1 307 ? -7.357 8.074 9.728 1.00 95.62 307 ASP A N 1
ATOM 2284 C CA . ASP A 1 307 ? -7.559 8.728 8.437 1.00 95.62 307 ASP A CA 1
ATOM 2285 C C . ASP A 1 307 ? -8.073 7.750 7.386 1.00 95.62 307 ASP A C 1
ATOM 2287 O O . ASP A 1 307 ? -7.822 6.544 7.431 1.00 95.62 307 ASP A O 1
ATOM 2291 N N . VAL A 1 308 ? -8.751 8.305 6.383 1.00 97.56 308 VAL A N 1
ATOM 2292 C CA . VAL A 1 308 ? -9.143 7.575 5.181 1.00 97.56 308 VAL A CA 1
ATOM 2293 C C . VAL A 1 308 ? -8.707 8.368 3.958 1.00 97.56 308 VAL A C 1
ATOM 2295 O O . VAL A 1 308 ? -9.036 9.549 3.821 1.00 97.56 308 VAL A O 1
ATOM 2298 N N . TYR A 1 309 ? -7.998 7.696 3.058 1.00 96.62 309 TYR A N 1
ATOM 2299 C CA . TYR A 1 309 ? -7.461 8.251 1.826 1.00 96.62 309 TYR A CA 1
ATOM 2300 C C . TYR A 1 309 ? -8.110 7.619 0.599 1.00 96.62 309 TYR A C 1
ATOM 2302 O O . TYR A 1 309 ? -8.441 6.432 0.584 1.00 96.62 309 TYR A O 1
ATOM 2310 N N . VAL A 1 310 ? -8.223 8.409 -0.463 1.00 96.06 310 VAL A N 1
ATOM 2311 C CA . VAL A 1 310 ? -8.558 7.944 -1.814 1.00 96.06 310 VAL A CA 1
ATOM 2312 C C . VAL A 1 310 ? -7.491 8.393 -2.807 1.00 96.06 310 VAL A C 1
ATOM 2314 O O . VAL A 1 310 ? -6.714 9.315 -2.541 1.00 96.06 310 VAL A O 1
ATOM 2317 N N . TRP A 1 311 ? -7.443 7.738 -3.965 1.00 92.06 311 TRP A N 1
ATOM 2318 C CA . TRP A 1 311 ? -6.501 8.111 -5.014 1.00 92.06 311 TRP A CA 1
ATOM 2319 C C . TRP A 1 311 ? -6.811 9.509 -5.571 1.00 92.06 311 TRP A C 1
ATOM 2321 O O . TRP A 1 311 ? -7.962 9.833 -5.862 1.00 92.06 311 TRP A O 1
ATOM 2331 N N . GLY A 1 312 ? -5.780 10.335 -5.738 1.00 87.50 312 GLY A N 1
ATOM 2332 C CA . GLY A 1 312 ? -5.896 11.645 -6.371 1.00 87.50 312 GLY A CA 1
ATOM 2333 C C . GLY A 1 312 ? -4.658 12.511 -6.161 1.00 87.50 312 GLY A C 1
ATOM 2334 O O . GLY A 1 312 ? -3.654 12.076 -5.599 1.00 87.50 312 GLY A O 1
ATOM 2335 N N . LYS A 1 313 ? -4.721 13.775 -6.585 1.00 84.12 313 LYS A N 1
ATOM 2336 C CA . LYS A 1 313 ? -3.669 14.745 -6.254 1.00 84.12 313 LYS A CA 1
ATOM 2337 C C . LYS A 1 313 ? -3.615 14.935 -4.736 1.00 84.12 313 LYS A C 1
ATOM 2339 O O . LYS A 1 313 ? -4.659 15.087 -4.104 1.00 84.12 313 LYS A O 1
ATOM 2344 N N . ALA A 1 314 ? -2.408 14.954 -4.169 1.00 88.50 314 ALA A N 1
ATOM 2345 C CA . ALA A 1 314 ? -2.218 15.208 -2.744 1.00 88.50 314 ALA A CA 1
ATOM 2346 C C . ALA A 1 314 ? -2.873 16.537 -2.329 1.00 88.50 314 ALA A C 1
ATOM 2348 O O . ALA A 1 314 ? -2.548 17.579 -2.902 1.00 88.50 314 ALA A O 1
ATOM 2349 N N . ASN A 1 315 ? -3.792 16.498 -1.360 1.00 91.31 315 ASN A N 1
ATOM 2350 C CA . ASN A 1 315 ? -4.474 17.692 -0.838 1.00 91.31 315 ASN A CA 1
ATOM 2351 C C . ASN A 1 315 ? -3.838 18.251 0.446 1.00 91.31 315 ASN A C 1
ATOM 2353 O O . ASN A 1 315 ? -4.265 19.290 0.947 1.00 91.31 315 ASN A O 1
ATOM 2357 N N . SER A 1 316 ? -2.810 17.587 0.974 1.00 88.00 316 SER A N 1
ATOM 2358 C CA . SER A 1 316 ? -1.983 18.085 2.067 1.00 88.00 316 SER A CA 1
ATOM 2359 C C . SER A 1 316 ? -0.552 17.559 1.951 1.00 88.00 316 SER A C 1
ATOM 2361 O O . SER A 1 316 ? -0.301 16.522 1.333 1.00 88.00 316 SER A O 1
ATOM 2363 N N . GLU A 1 317 ? 0.397 18.272 2.558 1.00 86.38 317 GLU A N 1
ATOM 2364 C CA . GLU A 1 317 ? 1.794 17.830 2.610 1.00 86.38 317 GLU A CA 1
ATOM 2365 C C . GLU A 1 317 ? 1.930 16.511 3.379 1.00 86.38 317 GLU A C 1
ATOM 2367 O O . GLU A 1 317 ? 2.646 15.615 2.947 1.00 86.38 317 GLU A O 1
ATOM 2372 N N . GLN A 1 318 ? 1.167 16.341 4.460 1.00 86.00 318 GLN A N 1
ATOM 2373 C CA . GLN A 1 318 ? 1.138 15.088 5.212 1.00 86.00 318 GLN A CA 1
ATOM 2374 C C . GLN A 1 318 ? 0.645 13.920 4.346 1.00 86.00 318 GLN A C 1
ATOM 2376 O O . GLN A 1 318 ? 1.308 12.888 4.289 1.00 86.00 318 GLN A O 1
ATOM 2381 N N . ALA A 1 319 ? -0.468 14.091 3.621 1.00 88.44 319 ALA A N 1
ATOM 2382 C CA . ALA A 1 319 ? -0.986 13.064 2.715 1.00 88.44 319 ALA A CA 1
ATOM 2383 C C . ALA A 1 319 ? 0.031 12.719 1.613 1.00 88.44 319 ALA A C 1
ATOM 2385 O O . ALA A 1 319 ? 0.186 11.555 1.244 1.00 88.44 319 ALA A O 1
ATOM 2386 N N . ARG A 1 320 ? 0.779 13.719 1.121 1.00 86.25 320 ARG A N 1
ATOM 2387 C CA . ARG A 1 320 ? 1.880 13.513 0.172 1.00 86.25 320 ARG A CA 1
ATOM 2388 C C . ARG A 1 320 ? 3.002 12.667 0.775 1.00 86.25 320 ARG A C 1
ATOM 2390 O O . ARG A 1 320 ? 3.485 11.762 0.101 1.00 86.25 320 ARG A O 1
ATOM 2397 N N . GLN A 1 321 ? 3.427 12.960 2.002 1.00 85.56 321 GLN A N 1
ATOM 2398 C CA . GLN A 1 321 ? 4.511 12.233 2.669 1.00 85.56 321 GLN A CA 1
ATOM 2399 C C . GLN A 1 321 ? 4.132 10.784 2.969 1.00 85.56 321 GLN A C 1
ATOM 2401 O O . GLN A 1 321 ? 4.922 9.889 2.682 1.00 85.56 321 GLN A O 1
ATOM 2406 N N . ILE A 1 322 ? 2.907 10.549 3.446 1.00 87.62 322 ILE A N 1
ATOM 2407 C CA . ILE A 1 322 ? 2.388 9.195 3.676 1.00 87.62 322 ILE A CA 1
ATOM 2408 C C . ILE A 1 322 ? 2.361 8.425 2.353 1.00 87.62 322 ILE A C 1
ATOM 2410 O O . ILE A 1 322 ? 2.944 7.353 2.259 1.00 87.62 322 ILE A O 1
ATOM 2414 N N . ALA A 1 323 ? 1.812 9.005 1.280 1.00 86.62 323 ALA A N 1
ATOM 2415 C CA . ALA A 1 323 ? 1.827 8.347 -0.025 1.00 86.62 323 ALA A CA 1
ATOM 2416 C C . ALA A 1 323 ? 3.249 8.039 -0.521 1.00 86.62 323 ALA A C 1
ATOM 2418 O O . ALA A 1 323 ? 3.476 6.983 -1.103 1.00 86.62 323 ALA A O 1
ATOM 2419 N N . LEU A 1 324 ? 4.227 8.920 -0.292 1.00 83.81 324 LEU A N 1
ATOM 2420 C CA . LEU A 1 324 ? 5.622 8.649 -0.650 1.00 83.81 324 LEU A CA 1
ATOM 2421 C C . LEU A 1 324 ? 6.236 7.498 0.156 1.00 83.81 324 LEU A C 1
ATOM 2423 O O . LEU A 1 324 ? 6.985 6.712 -0.430 1.00 83.81 324 LEU A O 1
ATOM 2427 N N . ALA A 1 325 ? 5.932 7.411 1.453 1.00 85.19 325 ALA A N 1
ATOM 2428 C CA . ALA A 1 325 ? 6.377 6.329 2.325 1.00 85.19 325 ALA A CA 1
ATOM 2429 C C . ALA A 1 325 ? 5.750 4.991 1.906 1.00 85.19 325 ALA A C 1
ATOM 2431 O O . ALA A 1 325 ? 6.480 4.044 1.616 1.00 85.19 325 ALA A O 1
ATOM 2432 N N . GLU A 1 326 ? 4.430 4.947 1.722 1.00 86.75 326 GLU A N 1
ATOM 2433 C CA . GLU A 1 326 ? 3.718 3.733 1.306 1.00 86.75 326 GLU A CA 1
ATOM 2434 C C . GLU A 1 326 ? 4.133 3.262 -0.091 1.00 86.75 326 GLU A C 1
ATOM 2436 O O . GLU A 1 326 ? 4.376 2.079 -0.334 1.00 86.75 326 GLU A O 1
ATOM 2441 N N . ASN A 1 327 ? 4.332 4.195 -1.024 1.00 88.25 327 ASN A N 1
ATOM 2442 C CA . ASN A 1 327 ? 4.831 3.877 -2.362 1.00 88.25 327 ASN A CA 1
ATOM 2443 C C . ASN A 1 327 ? 6.293 3.388 -2.360 1.00 88.25 327 ASN A C 1
ATOM 2445 O O . ASN A 1 327 ? 6.792 2.922 -3.388 1.00 88.25 327 ASN A O 1
ATOM 2449 N N . ALA A 1 328 ? 7.015 3.521 -1.244 1.00 83.50 328 ALA A N 1
ATOM 2450 C CA . ALA A 1 328 ? 8.366 3.002 -1.092 1.00 83.50 328 ALA A CA 1
ATOM 2451 C C . ALA A 1 328 ? 8.411 1.543 -0.603 1.00 83.50 328 ALA A C 1
ATOM 2453 O O . ALA A 1 328 ? 9.498 0.968 -0.637 1.00 83.50 328 ALA A O 1
ATOM 2454 N N . ALA A 1 329 ? 7.279 0.919 -0.246 1.00 77.56 329 ALA A N 1
ATOM 2455 C CA . ALA A 1 329 ? 7.217 -0.482 0.194 1.00 77.56 329 ALA A CA 1
ATOM 2456 C C . ALA A 1 329 ? 7.862 -1.457 -0.816 1.00 77.56 329 ALA A C 1
ATOM 2458 O O . ALA A 1 329 ? 8.628 -2.351 -0.453 1.00 77.56 329 ALA A O 1
ATOM 2459 N N . ASP A 1 330 ? 7.667 -1.223 -2.118 1.00 74.62 330 ASP A N 1
ATOM 2460 C CA . ASP A 1 330 ? 8.268 -2.039 -3.186 1.00 74.62 330 ASP A CA 1
ATOM 2461 C C . ASP A 1 330 ? 9.797 -1.894 -3.298 1.00 74.62 330 ASP A C 1
ATOM 2463 O O . ASP A 1 330 ? 10.452 -2.709 -3.950 1.00 74.62 330 ASP A O 1
ATOM 2467 N N . LYS A 1 331 ? 10.391 -0.893 -2.635 1.00 71.94 331 LYS A N 1
ATOM 2468 C CA . LYS A 1 331 ? 11.831 -0.595 -2.686 1.00 71.94 331 LYS A CA 1
ATOM 2469 C C . LYS A 1 331 ? 12.639 -1.325 -1.612 1.00 71.94 331 LYS A C 1
ATOM 2471 O O . LYS A 1 331 ? 13.859 -1.166 -1.581 1.00 71.94 331 LYS A O 1
ATOM 2476 N N . ILE A 1 332 ? 12.001 -2.132 -0.763 1.00 55.12 332 ILE A N 1
ATOM 2477 C CA . ILE A 1 332 ? 12.636 -2.775 0.400 1.00 55.12 332 ILE A CA 1
ATOM 2478 C C . ILE A 1 332 ? 13.723 -3.797 0.015 1.00 55.12 332 ILE A C 1
ATOM 2480 O O . ILE A 1 332 ? 14.672 -3.985 0.766 1.00 55.12 332 ILE A O 1
ATOM 2484 N N . ASP A 1 333 ? 13.707 -4.371 -1.195 1.00 45.69 333 ASP A N 1
ATOM 2485 C CA . ASP A 1 333 ? 14.820 -5.196 -1.719 1.00 45.69 333 ASP A CA 1
ATOM 2486 C C . ASP A 1 333 ? 15.921 -4.375 -2.406 1.00 45.69 333 ASP A C 1
ATOM 2488 O O . ASP A 1 333 ? 16.795 -4.952 -3.063 1.00 45.69 333 ASP A O 1
ATOM 2492 N N . GLY A 1 334 ? 15.834 -3.040 -2.406 1.00 39.88 334 GLY A N 1
ATOM 2493 C CA . GLY A 1 334 ? 16.624 -2.171 -3.282 1.00 39.88 334 GLY A CA 1
ATOM 2494 C C . GLY A 1 334 ? 16.310 -2.376 -4.771 1.00 39.88 334 GLY A C 1
ATOM 2495 O O . GLY A 1 334 ? 17.148 -2.092 -5.634 1.00 39.88 334 GLY A O 1
ATOM 2496 N N . LEU A 1 335 ? 15.163 -2.988 -5.096 1.00 38.28 335 LEU A N 1
ATOM 2497 C CA . LEU A 1 335 ? 14.648 -3.094 -6.457 1.00 38.28 335 LEU A CA 1
ATOM 2498 C C . LEU A 1 335 ? 13.791 -1.847 -6.718 1.00 38.28 335 LEU A C 1
ATOM 2500 O O . LEU A 1 335 ? 12.854 -1.590 -5.969 1.00 38.28 335 LEU A O 1
ATOM 2504 N N . PRO A 1 336 ? 14.114 -1.036 -7.727 1.00 39.34 336 PRO A N 1
ATOM 2505 C CA . PRO A 1 336 ? 13.241 0.052 -8.136 1.00 39.34 336 PRO A CA 1
ATOM 2506 C C . PRO A 1 336 ? 11.891 -0.490 -8.612 1.00 39.34 336 PRO A C 1
ATOM 2508 O O . PRO A 1 336 ? 11.807 -1.578 -9.182 1.00 39.34 336 PRO A O 1
ATOM 2511 N N . ASP A 1 337 ? 10.851 0.304 -8.359 1.00 43.12 337 ASP A N 1
ATOM 2512 C CA . ASP A 1 337 ? 9.489 0.052 -8.807 1.00 43.12 337 ASP A CA 1
ATOM 2513 C C . ASP A 1 337 ? 9.467 -0.176 -10.325 1.00 43.12 337 ASP A C 1
ATOM 2515 O O . ASP A 1 337 ? 9.945 0.638 -11.122 1.00 43.12 337 ASP A O 1
ATOM 2519 N N . VAL A 1 338 ? 8.916 -1.322 -10.706 1.00 40.12 338 VAL A N 1
ATOM 2520 C CA . VAL A 1 338 ? 8.678 -1.732 -12.088 1.00 40.12 338 VAL A CA 1
ATOM 2521 C C . VAL A 1 338 ? 7.204 -1.510 -12.422 1.00 40.12 338 VAL A C 1
ATOM 2523 O O . VAL A 1 338 ? 6.512 -2.375 -12.949 1.00 40.12 338 VAL A O 1
ATOM 2526 N N . GLY A 1 339 ? 6.705 -0.332 -12.051 1.00 40.91 339 GLY A N 1
ATOM 2527 C CA . GLY A 1 339 ? 5.380 0.165 -12.373 1.00 40.91 339 GLY A CA 1
ATOM 2528 C C . GLY A 1 339 ? 5.407 0.937 -13.687 1.00 40.91 339 GLY A C 1
ATOM 2529 O O . GLY A 1 339 ? 6.039 1.988 -13.798 1.00 40.91 339 GLY A O 1
ATOM 2530 N N . ASN A 1 340 ? 4.703 0.406 -14.685 1.00 37.34 340 ASN A N 1
ATOM 2531 C CA . ASN A 1 340 ? 4.486 1.027 -15.986 1.00 37.34 340 ASN A CA 1
ATOM 2532 C C . ASN A 1 340 ? 4.044 2.498 -15.820 1.00 37.34 340 ASN A C 1
ATOM 2534 O O . ASN A 1 340 ? 2.952 2.772 -15.321 1.00 37.34 340 ASN A O 1
ATOM 2538 N N . LYS A 1 341 ? 4.894 3.450 -16.230 1.00 45.16 341 LYS A N 1
ATOM 2539 C CA . LYS A 1 341 ? 4.564 4.889 -16.233 1.00 45.16 341 LYS A CA 1
ATOM 2540 C C . LYS A 1 341 ? 3.548 5.267 -17.315 1.00 45.16 341 LYS A C 1
ATOM 2542 O O . LYS A 1 341 ? 3.093 6.405 -17.326 1.00 45.16 341 LYS A O 1
ATOM 2547 N N . ASN A 1 342 ? 3.164 4.322 -18.172 1.00 40.81 342 ASN A N 1
ATOM 2548 C CA . ASN A 1 342 ? 2.167 4.534 -19.206 1.00 40.81 342 ASN A CA 1
ATOM 2549 C C . ASN A 1 342 ? 0.873 3.816 -18.811 1.00 40.81 342 ASN A C 1
ATOM 2551 O O . ASN A 1 342 ? 0.662 2.648 -19.134 1.00 40.81 342 ASN A O 1
ATOM 2555 N N . VAL A 1 343 ? -0.007 4.529 -18.109 1.00 46.91 343 VAL A N 1
ATOM 2556 C CA . VAL A 1 343 ? -1.442 4.308 -18.315 1.00 46.91 343 VAL A CA 1
ATOM 2557 C C . VAL A 1 343 ? -1.757 5.013 -19.628 1.00 46.91 343 VAL A C 1
ATOM 2559 O O . VAL A 1 343 ? -1.356 6.163 -19.796 1.00 46.91 343 VAL A O 1
ATOM 2562 N N . ASN A 1 344 ? -2.404 4.316 -20.562 1.00 37.03 344 ASN A N 1
ATOM 2563 C CA . ASN A 1 344 ? -2.908 4.893 -21.805 1.00 37.03 344 ASN A CA 1
ATOM 2564 C C . ASN A 1 344 ? -3.747 6.138 -21.480 1.00 37.03 344 ASN A C 1
ATOM 2566 O O . ASN A 1 344 ? -4.915 6.032 -21.110 1.00 37.03 344 ASN A O 1
ATOM 2570 N N . ALA A 1 345 ? -3.138 7.316 -21.590 1.00 43.97 345 ALA A N 1
ATOM 2571 C CA . ALA A 1 345 ? -3.859 8.569 -21.654 1.00 43.97 345 ALA A CA 1
ATOM 2572 C C . ALA A 1 345 ? -4.675 8.528 -22.949 1.00 43.97 345 ALA A C 1
ATOM 2574 O O . ALA A 1 345 ? -4.112 8.197 -23.989 1.00 43.97 345 ALA A O 1
ATOM 2575 N N . ILE A 1 346 ? -5.972 8.831 -22.849 1.00 42.06 346 ILE A N 1
ATOM 2576 C CA . ILE A 1 346 ? -6.965 9.123 -23.908 1.00 42.06 346 ILE A CA 1
ATOM 2577 C C . ILE A 1 346 ? -8.266 8.300 -23.770 1.00 42.06 346 ILE A C 1
ATOM 2579 O O . ILE A 1 346 ? -9.308 8.787 -24.191 1.00 42.06 346 ILE A O 1
ATOM 2583 N N . ILE A 1 347 ? -8.306 7.162 -23.058 1.00 44.97 347 ILE A N 1
ATOM 2584 C CA . ILE A 1 347 ? -9.593 6.540 -22.647 1.00 44.97 347 ILE A CA 1
ATOM 2585 C C . ILE A 1 347 ? -9.574 6.232 -21.144 1.00 44.97 347 ILE A C 1
ATOM 2587 O O . ILE A 1 347 ? -9.375 5.084 -20.757 1.00 44.97 347 ILE A O 1
ATOM 2591 N N . SER A 1 348 ? -9.708 7.241 -20.269 1.00 51.97 348 SER A N 1
ATOM 2592 C CA . SER A 1 348 ? -9.761 6.972 -18.815 1.00 51.97 348 SER A CA 1
ATOM 2593 C C . SER A 1 348 ? -10.310 8.083 -17.903 1.00 51.97 348 SER A C 1
ATOM 2595 O O . SER A 1 348 ? -10.622 7.771 -16.754 1.00 51.97 348 SER A O 1
ATOM 2597 N N . ASP A 1 349 ? -10.465 9.337 -18.340 1.00 54.56 349 ASP A N 1
ATOM 2598 C CA . ASP A 1 349 ? -10.709 10.440 -17.387 1.00 54.56 349 ASP A CA 1
ATOM 2599 C C . ASP A 1 349 ? -12.093 10.383 -16.714 1.00 54.56 349 ASP A C 1
ATOM 2601 O O . ASP A 1 349 ? -12.197 10.542 -15.498 1.00 54.56 349 ASP A O 1
ATOM 2605 N N . MET A 1 350 ? -13.164 10.068 -17.455 1.00 54.38 350 MET A N 1
ATOM 2606 C CA . MET A 1 350 ? -14.518 9.984 -16.877 1.00 54.38 350 MET A CA 1
ATOM 2607 C C . MET A 1 350 ? -14.701 8.777 -15.946 1.00 54.38 350 MET A C 1
ATOM 2609 O O . MET A 1 350 ? -15.265 8.913 -14.860 1.00 54.38 350 MET A O 1
ATOM 2613 N N . MET A 1 351 ? -14.207 7.594 -16.333 1.00 59.19 351 MET A N 1
ATOM 2614 C CA . MET A 1 351 ? -14.302 6.390 -15.491 1.00 59.19 351 MET A CA 1
ATOM 2615 C C . MET A 1 351 ? -13.474 6.532 -14.213 1.00 59.19 351 MET A C 1
ATOM 2617 O O . MET A 1 351 ? -13.904 6.113 -13.137 1.00 59.19 351 MET A O 1
ATOM 2621 N N . GLN A 1 352 ? -12.317 7.187 -14.315 1.00 67.50 352 GLN A N 1
ATOM 2622 C CA . GLN A 1 352 ? -11.479 7.486 -13.165 1.00 67.50 352 GLN A CA 1
ATOM 2623 C C . GLN A 1 352 ? -12.120 8.543 -12.252 1.00 67.50 352 GLN A C 1
ATOM 2625 O O . GLN A 1 352 ? -12.063 8.399 -11.028 1.00 67.50 352 GLN A O 1
ATOM 2630 N N . ALA A 1 353 ? -12.793 9.555 -12.811 1.00 68.81 353 ALA A N 1
ATOM 2631 C CA . ALA A 1 353 ? -13.540 10.548 -12.037 1.00 68.81 353 ALA A CA 1
ATOM 2632 C C . ALA A 1 353 ? -14.727 9.926 -11.276 1.00 68.81 353 ALA A C 1
ATOM 2634 O O . ALA A 1 353 ? -14.920 10.207 -10.088 1.00 68.81 353 ALA A O 1
ATOM 2635 N N . GLN A 1 354 ? -15.483 9.030 -11.919 1.00 75.06 354 GLN A N 1
ATOM 2636 C CA . GLN A 1 354 ? -16.575 8.301 -11.271 1.00 75.06 354 GLN A CA 1
ATOM 2637 C C . GLN A 1 354 ? -16.054 7.374 -10.163 1.00 75.06 354 GLN A C 1
ATOM 2639 O O . GLN A 1 354 ? -16.526 7.439 -9.028 1.00 75.06 354 GLN A O 1
ATOM 2644 N N . THR A 1 355 ? -15.019 6.580 -10.455 1.00 83.31 355 THR A N 1
ATOM 2645 C CA . THR A 1 355 ? -14.380 5.692 -9.470 1.00 83.31 355 THR A CA 1
ATOM 2646 C C . THR A 1 355 ? -13.863 6.474 -8.262 1.00 83.31 355 THR A C 1
ATOM 2648 O O . THR A 1 355 ? -14.058 6.055 -7.119 1.00 83.31 355 THR A O 1
ATOM 2651 N N . SER A 1 356 ? -13.266 7.650 -8.482 1.00 85.06 356 SER A N 1
ATOM 2652 C CA . SER A 1 356 ? -12.801 8.534 -7.404 1.00 85.06 356 SER A CA 1
ATOM 2653 C C . SER A 1 356 ? -13.960 9.080 -6.565 1.00 85.06 356 SER A C 1
ATOM 2655 O O . SER A 1 356 ? -13.874 9.120 -5.337 1.00 85.06 356 SER A O 1
ATOM 2657 N N . THR A 1 357 ? -15.074 9.443 -7.207 1.00 89.81 357 THR A N 1
ATOM 2658 C CA . THR A 1 357 ? -16.289 9.915 -6.527 1.00 89.81 357 THR A CA 1
ATOM 2659 C C . THR A 1 357 ? -16.875 8.838 -5.616 1.00 89.81 357 THR A C 1
ATOM 2661 O O . THR A 1 357 ? -17.193 9.112 -4.457 1.00 89.81 357 THR A O 1
ATOM 2664 N N . ASP A 1 358 ? -16.989 7.605 -6.104 1.00 93.69 358 ASP A N 1
ATOM 2665 C CA . ASP A 1 358 ? -17.543 6.498 -5.321 1.00 93.69 358 ASP A CA 1
ATOM 2666 C C . ASP A 1 358 ? -16.594 6.062 -4.196 1.00 93.69 358 ASP A C 1
ATOM 2668 O O . ASP A 1 358 ? -17.046 5.800 -3.079 1.00 93.69 358 ASP A O 1
ATOM 2672 N N . SER A 1 359 ? -15.279 6.125 -4.430 1.00 95.75 359 SER A N 1
ATOM 2673 C CA . SER A 1 359 ? -14.261 5.947 -3.383 1.00 95.75 359 SER A CA 1
ATOM 2674 C C . SER A 1 359 ? -14.418 6.988 -2.271 1.00 95.75 359 SER A C 1
ATOM 2676 O O . SER A 1 359 ? -14.424 6.646 -1.090 1.00 95.75 359 SER A O 1
ATOM 2678 N N . ALA A 1 360 ? -14.614 8.263 -2.629 1.00 95.62 360 ALA A N 1
ATOM 2679 C CA . ALA A 1 360 ? -14.797 9.341 -1.660 1.00 95.62 360 ALA A CA 1
ATOM 2680 C C . ALA A 1 360 ? -16.109 9.204 -0.871 1.00 95.62 360 ALA A C 1
ATOM 2682 O O . ALA A 1 360 ? -16.135 9.490 0.327 1.00 95.62 360 ALA A O 1
ATOM 2683 N N . LYS A 1 361 ? -17.200 8.746 -1.503 1.00 97.06 361 LYS A N 1
ATOM 2684 C CA . LYS A 1 361 ? -18.459 8.436 -0.800 1.00 97.06 361 LYS A CA 1
ATOM 2685 C C . LYS A 1 361 ? -18.253 7.322 0.224 1.00 97.06 361 LYS A C 1
ATOM 2687 O O . LYS A 1 361 ? -18.641 7.491 1.377 1.00 97.06 361 LYS A O 1
ATOM 2692 N N . PHE A 1 362 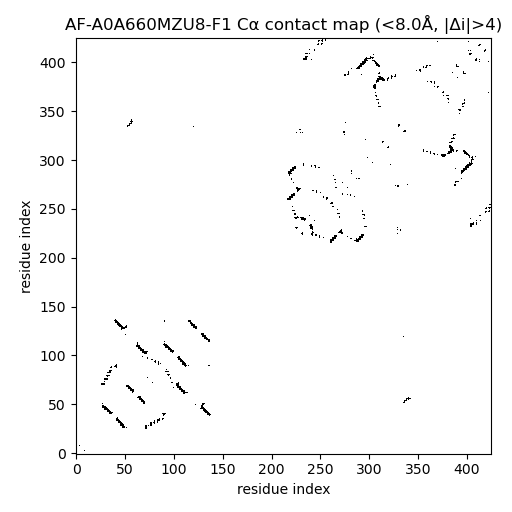? -17.616 6.220 -0.175 1.00 97.44 362 PHE A N 1
ATOM 2693 C CA . PHE A 1 362 ? -17.326 5.115 0.736 1.00 97.44 362 PHE A CA 1
ATOM 2694 C C . PHE A 1 362 ? -16.406 5.551 1.885 1.00 97.44 362 PHE A C 1
ATOM 2696 O O . PHE A 1 362 ? -16.700 5.274 3.046 1.00 97.44 362 PHE A O 1
ATOM 2703 N N . GLY A 1 363 ? -15.361 6.331 1.594 1.00 97.38 363 GLY A N 1
ATOM 2704 C CA . GLY A 1 363 ? -14.468 6.868 2.621 1.00 97.38 363 GLY A CA 1
ATOM 2705 C C . GLY A 1 363 ? -15.180 7.761 3.644 1.00 97.38 363 GLY A C 1
ATOM 2706 O O . GLY A 1 363 ? -14.900 7.674 4.837 1.00 97.38 363 GLY A O 1
ATOM 2707 N N . LYS A 1 364 ? -16.162 8.569 3.218 1.00 97.62 364 LYS A N 1
ATOM 2708 C CA . LYS A 1 364 ? -16.995 9.365 4.139 1.00 97.62 364 LYS A CA 1
ATOM 2709 C C . LYS A 1 364 ? -17.839 8.484 5.062 1.00 97.62 364 LYS A C 1
ATOM 2711 O O . LYS A 1 364 ? -17.962 8.802 6.243 1.00 97.62 364 LYS A O 1
ATOM 2716 N N . LEU A 1 365 ? -18.401 7.387 4.546 1.00 97.56 365 LEU A N 1
ATOM 2717 C CA . LEU A 1 365 ? -19.155 6.423 5.359 1.00 97.56 365 LEU A CA 1
ATOM 2718 C C . LEU A 1 365 ? -18.257 5.759 6.411 1.00 97.56 365 LEU A C 1
ATOM 2720 O O . LEU A 1 365 ? -18.660 5.657 7.568 1.00 97.56 365 LEU A O 1
ATOM 2724 N N . LEU A 1 366 ? -17.031 5.381 6.031 1.00 97.50 366 LEU A N 1
ATOM 2725 C CA . LEU A 1 366 ? -16.036 4.841 6.962 1.00 97.50 366 LEU A CA 1
ATOM 2726 C C . LEU A 1 366 ? -15.693 5.836 8.072 1.00 97.50 366 LEU A C 1
ATOM 2728 O O . LEU A 1 366 ? -15.780 5.487 9.245 1.00 97.50 366 LEU A O 1
ATOM 2732 N N . LEU A 1 367 ? -15.371 7.088 7.729 1.00 97.75 367 LEU A N 1
ATOM 2733 C CA . LEU A 1 367 ? -15.065 8.119 8.728 1.00 97.75 367 LEU A CA 1
ATOM 2734 C C . LEU A 1 367 ? -16.235 8.350 9.691 1.00 97.75 367 LEU A C 1
ATOM 2736 O O . LEU A 1 367 ? -16.027 8.419 10.901 1.00 97.75 367 LEU A O 1
ATOM 2740 N N . ALA A 1 368 ? -17.468 8.405 9.181 1.00 97.44 368 ALA A N 1
ATOM 2741 C CA . ALA A 1 368 ? -18.658 8.548 10.017 1.00 97.44 368 ALA A CA 1
ATOM 2742 C C . ALA A 1 368 ? -18.843 7.369 10.986 1.00 97.44 368 ALA A C 1
ATOM 2744 O O . ALA A 1 368 ? -19.336 7.557 12.098 1.00 97.44 368 ALA A O 1
ATOM 2745 N N . GLN A 1 369 ? -18.455 6.156 10.586 1.00 97.31 369 GLN A N 1
ATOM 2746 C CA . GLN A 1 369 ? -18.535 4.976 11.440 1.00 97.31 369 GLN A CA 1
ATOM 2747 C C . GLN A 1 369 ? -17.382 4.912 12.453 1.00 97.31 369 GLN A C 1
ATOM 2749 O O . GLN A 1 369 ? -17.628 4.643 13.630 1.00 97.31 369 GLN A O 1
ATOM 2754 N N . PHE A 1 370 ? -16.149 5.214 12.040 1.00 97.31 370 PHE A N 1
ATOM 2755 C CA . PHE A 1 370 ? -14.982 5.261 12.925 1.00 97.31 370 PHE A CA 1
ATOM 2756 C C . PHE A 1 370 ? -15.097 6.368 13.979 1.00 97.31 370 PHE A C 1
ATOM 2758 O O . PHE A 1 370 ? -14.828 6.126 15.157 1.00 97.31 370 PHE A O 1
ATOM 2765 N N . GLY A 1 371 ? -15.618 7.539 13.605 1.00 96.44 371 GLY A N 1
ATOM 2766 C CA . GLY A 1 371 ? -15.812 8.669 14.518 1.00 96.44 371 GLY A CA 1
ATOM 2767 C C . GLY A 1 371 ? -16.766 8.392 15.688 1.00 96.44 371 GLY A C 1
ATOM 2768 O O . GLY A 1 371 ? -16.775 9.147 16.655 1.00 96.44 371 GLY A O 1
ATOM 2769 N N . LYS A 1 372 ? -17.543 7.299 15.650 1.00 96.44 372 LYS A N 1
ATOM 2770 C CA . LYS A 1 372 ? -18.422 6.885 16.760 1.00 96.44 372 LYS A CA 1
ATOM 2771 C C . LYS A 1 372 ? -17.665 6.297 17.945 1.00 96.44 372 LYS A C 1
ATOM 2773 O O . LYS A 1 372 ? -18.234 6.191 19.028 1.00 96.44 372 LYS A O 1
ATOM 2778 N N . PHE A 1 373 ? -16.435 5.828 17.743 1.00 94.81 373 PHE A N 1
ATOM 2779 C CA . PHE A 1 373 ? -15.735 5.054 18.767 1.00 94.81 373 PHE A CA 1
ATOM 2780 C C . PHE A 1 373 ? -14.239 5.325 18.891 1.00 94.81 373 PHE A C 1
ATOM 2782 O O . PHE A 1 373 ? -13.626 4.847 19.848 1.00 94.81 373 PHE A O 1
ATOM 2789 N N . THR A 1 374 ? -13.653 6.050 17.943 1.00 94.31 374 THR A N 1
ATOM 2790 C CA . THR A 1 374 ? -12.256 6.467 17.986 1.00 94.31 374 THR A CA 1
ATOM 2791 C C . THR A 1 374 ? -12.104 7.884 17.445 1.00 94.31 374 THR A C 1
ATOM 2793 O O . THR A 1 374 ? -12.992 8.416 16.775 1.00 94.31 374 THR A O 1
ATOM 2796 N N . LYS A 1 375 ? -10.973 8.514 17.758 1.00 95.88 375 LYS A N 1
ATOM 2797 C CA . LYS A 1 375 ? -10.646 9.849 17.272 1.00 95.88 375 LYS A CA 1
ATOM 2798 C C . LYS A 1 375 ? -10.329 9.778 15.781 1.00 95.88 375 LYS A C 1
ATOM 2800 O O . LYS A 1 375 ? -9.559 8.931 15.339 1.00 95.88 375 LYS A O 1
ATOM 2805 N N . LEU A 1 376 ? -10.902 10.693 15.011 1.00 96.56 376 LEU A N 1
ATOM 2806 C CA . LEU A 1 376 ? -10.480 10.935 13.635 1.00 96.56 376 LEU A CA 1
ATOM 2807 C C . LEU A 1 376 ? -9.371 11.983 13.660 1.00 96.56 376 LEU A C 1
ATOM 2809 O O . LEU A 1 376 ? -9.505 12.985 14.369 1.00 96.56 376 LEU A O 1
ATOM 2813 N N . ARG A 1 377 ? -8.296 11.793 12.889 1.00 93.25 377 ARG A N 1
ATOM 2814 C CA . ARG A 1 377 ? -7.301 12.862 12.738 1.00 93.25 377 ARG A CA 1
ATOM 2815 C C . ARG A 1 377 ? -7.862 13.974 11.855 1.00 93.25 377 ARG A C 1
ATOM 2817 O O . ARG A 1 377 ? -7.726 15.150 12.199 1.00 93.25 377 ARG A O 1
ATOM 2824 N N . LYS A 1 378 ? -8.557 13.613 10.770 1.00 89.56 378 LYS A N 1
ATOM 2825 C CA . LYS A 1 378 ? -9.401 14.528 9.990 1.00 89.56 378 LYS A CA 1
ATOM 2826 C C . LYS A 1 378 ? -10.836 14.026 9.870 1.00 89.56 378 LYS A C 1
ATOM 2828 O O . LYS A 1 378 ? -11.092 12.852 9.645 1.00 89.56 378 LYS A O 1
ATOM 2833 N N . GLY A 1 379 ? -11.787 14.957 9.949 1.00 90.81 379 GLY A N 1
ATOM 2834 C CA . GLY A 1 379 ? -13.211 14.681 9.720 1.00 90.81 379 GLY A CA 1
ATOM 2835 C C . GLY A 1 379 ? -13.598 14.530 8.242 1.00 90.81 379 GLY A C 1
ATOM 2836 O O . GLY A 1 379 ? -14.780 14.406 7.931 1.00 90.81 379 GLY A O 1
ATOM 2837 N N . SER A 1 380 ? -12.633 14.576 7.321 1.00 94.75 380 SER A N 1
ATOM 2838 C CA . SER A 1 380 ? -12.850 14.469 5.879 1.00 94.75 380 SER A CA 1
ATOM 2839 C C . SER A 1 380 ? -11.863 13.494 5.243 1.00 94.75 380 SER A C 1
ATOM 2841 O O . SER A 1 380 ? -10.756 13.298 5.736 1.00 94.75 380 SER A O 1
ATOM 2843 N N . VAL A 1 381 ? -12.287 12.889 4.131 1.00 96.88 381 VAL A N 1
ATOM 2844 C CA . VAL A 1 381 ? -11.442 12.006 3.317 1.00 96.88 381 VAL A CA 1
ATOM 2845 C C . VAL A 1 381 ? -10.306 12.820 2.702 1.00 96.88 381 VAL A C 1
ATOM 2847 O O . VAL A 1 381 ? -10.544 13.898 2.148 1.00 96.88 381 VAL A O 1
ATOM 2850 N N . GLU A 1 382 ? -9.087 12.297 2.768 1.00 95.88 382 GLU A N 1
ATOM 2851 C CA . GLU A 1 382 ? -7.918 12.894 2.124 1.00 95.88 382 GLU A CA 1
ATOM 2852 C C . GLU A 1 382 ? -7.613 12.258 0.766 1.00 95.88 382 GLU A C 1
ATOM 2854 O O . GLU A 1 382 ? -8.059 11.157 0.446 1.00 95.88 382 GLU A O 1
ATOM 2859 N N . THR A 1 383 ? -6.854 12.971 -0.063 1.00 94.31 383 THR A N 1
ATOM 2860 C CA . THR A 1 383 ? -6.455 12.502 -1.394 1.00 94.31 383 THR A CA 1
ATOM 2861 C C . THR A 1 383 ? -4.942 12.505 -1.493 1.00 94.31 383 THR A C 1
ATOM 2863 O O . THR A 1 383 ? -4.312 13.463 -1.047 1.00 94.31 383 THR A O 1
ATOM 2866 N N . ALA A 1 384 ? -4.355 11.459 -2.078 1.00 89.88 384 ALA A N 1
ATOM 2867 C CA . ALA A 1 384 ? -2.944 11.421 -2.472 1.00 89.88 384 ALA A CA 1
ATOM 2868 C C . ALA A 1 384 ? -2.670 10.319 -3.510 1.00 89.88 384 ALA A C 1
ATOM 2870 O O . ALA A 1 384 ? -3.506 9.445 -3.754 1.00 89.88 384 ALA A O 1
ATOM 2871 N N . ASP A 1 385 ? -1.493 10.364 -4.143 1.00 86.50 385 ASP A N 1
ATOM 2872 C CA . ASP A 1 385 ? -1.116 9.454 -5.234 1.00 86.50 385 ASP A CA 1
ATOM 2873 C C . ASP A 1 385 ? -0.582 8.117 -4.698 1.00 86.50 385 ASP A C 1
ATOM 2875 O O . ASP A 1 385 ? 0.564 7.735 -4.930 1.00 86.50 385 ASP A O 1
ATOM 2879 N N . PHE A 1 386 ? -1.412 7.403 -3.938 1.00 88.81 386 PHE A N 1
ATOM 2880 C CA . PHE A 1 386 ? -1.114 6.046 -3.492 1.00 88.81 386 PHE A CA 1
ATOM 2881 C C . PHE A 1 386 ? -1.147 5.084 -4.683 1.00 88.81 386 PHE A C 1
ATOM 2883 O O . PHE A 1 386 ? -2.194 4.869 -5.299 1.00 88.81 386 PHE A O 1
ATOM 2890 N N . VAL A 1 387 ? -0.015 4.449 -4.986 1.00 87.31 387 VAL A N 1
ATOM 2891 C CA . VAL A 1 387 ? 0.119 3.498 -6.099 1.00 87.31 387 VAL A CA 1
ATOM 2892 C C . VAL A 1 387 ? -0.833 2.317 -5.920 1.00 87.31 387 VAL A C 1
ATOM 2894 O O . VAL A 1 387 ? -1.392 1.831 -6.902 1.00 87.31 387 VAL A O 1
ATOM 2897 N N . VAL A 1 388 ? -1.077 1.871 -4.685 1.00 90.25 388 VAL A N 1
ATOM 2898 C CA . VAL A 1 388 ? -2.011 0.772 -4.392 1.00 90.25 388 VAL A CA 1
ATOM 2899 C C . VAL A 1 388 ? -3.472 1.114 -4.715 1.00 90.25 388 VAL A C 1
ATOM 2901 O O . VAL A 1 388 ? -4.224 0.232 -5.111 1.00 90.25 388 VAL A O 1
ATOM 2904 N N . LEU A 1 389 ? -3.860 2.393 -4.645 1.00 91.06 389 LEU A N 1
ATOM 2905 C CA . LEU A 1 389 ? -5.233 2.845 -4.907 1.00 91.06 389 LEU A CA 1
ATOM 2906 C C . LEU A 1 389 ? -5.496 3.201 -6.374 1.00 91.06 389 LEU A C 1
ATOM 2908 O O . LEU A 1 389 ? -6.628 3.508 -6.744 1.00 91.06 389 LEU A O 1
ATOM 2912 N N . ARG A 1 390 ? -4.464 3.186 -7.225 1.00 84.69 390 ARG A N 1
ATOM 2913 C CA . ARG A 1 390 ? -4.583 3.583 -8.631 1.00 84.69 390 ARG A CA 1
ATOM 2914 C C . ARG A 1 390 ? -5.395 2.550 -9.422 1.00 84.69 390 ARG A C 1
ATOM 2916 O O . ARG A 1 390 ? -4.848 1.565 -9.917 1.00 84.69 390 ARG A O 1
ATOM 2923 N N . SER A 1 391 ? -6.693 2.798 -9.567 1.00 75.12 391 SER A N 1
ATOM 2924 C CA . SER A 1 391 ? -7.643 1.939 -10.280 1.00 75.12 391 SER A CA 1
ATOM 2925 C C . SER A 1 391 ? -8.537 2.757 -11.216 1.00 75.12 391 SER A C 1
ATOM 2927 O O . SER A 1 391 ? -8.883 3.894 -10.907 1.00 75.12 391 SER A O 1
ATOM 2929 N N . ILE A 1 392 ? -8.896 2.186 -12.370 1.00 64.75 392 ILE A N 1
ATOM 2930 C CA . ILE A 1 392 ? -9.750 2.845 -13.377 1.00 64.75 392 ILE A CA 1
ATOM 2931 C C . ILE A 1 392 ? -11.241 2.590 -13.098 1.00 64.75 392 ILE A C 1
ATOM 2933 O O . ILE A 1 392 ? -12.073 3.421 -13.450 1.00 64.75 392 ILE A O 1
ATOM 2937 N N . ASN A 1 393 ? -11.586 1.455 -12.480 1.00 80.94 393 ASN A N 1
ATOM 2938 C CA . ASN A 1 393 ? -12.971 0.977 -12.381 1.00 80.94 393 ASN A CA 1
ATOM 2939 C C . ASN A 1 393 ? -13.343 0.296 -11.050 1.00 80.94 393 ASN A C 1
ATOM 2941 O O . ASN A 1 393 ? -14.439 -0.246 -10.946 1.00 80.94 393 ASN A O 1
ATOM 2945 N N . VAL A 1 394 ? -12.455 0.288 -10.051 1.00 91.12 394 VAL A N 1
ATOM 2946 C CA . VAL A 1 394 ? -12.739 -0.288 -8.723 1.00 91.12 394 VAL A CA 1
ATOM 2947 C C . VAL A 1 394 ? -12.607 0.810 -7.670 1.00 91.12 394 VAL A C 1
ATOM 2949 O O . VAL A 1 394 ? -11.485 1.291 -7.465 1.00 91.12 394 VAL A O 1
ATOM 2952 N N . PRO A 1 395 ? -13.701 1.211 -6.993 1.00 95.50 395 PRO A N 1
ATOM 2953 C CA . PRO A 1 395 ? -13.630 2.126 -5.861 1.00 95.50 395 PRO A CA 1
ATOM 2954 C C . PRO A 1 395 ? -12.636 1.615 -4.815 1.00 95.50 395 PRO A C 1
ATOM 2956 O O . PRO A 1 395 ? -12.669 0.440 -4.445 1.00 95.50 395 PRO A O 1
ATOM 2959 N N . SER A 1 396 ? -11.718 2.478 -4.384 1.00 96.19 396 SER A N 1
ATOM 2960 C CA . SER A 1 396 ? -10.547 2.091 -3.594 1.00 96.19 396 SER A CA 1
ATOM 2961 C C . SER A 1 396 ? -10.276 3.098 -2.478 1.00 96.19 396 SER A C 1
ATOM 2963 O O . SER A 1 396 ? -10.187 4.299 -2.736 1.00 96.19 396 SER A O 1
ATOM 2965 N N . VAL A 1 397 ? -10.100 2.612 -1.249 1.00 98.06 397 VAL A N 1
ATOM 2966 C CA . VAL A 1 397 ? -9.698 3.429 -0.090 1.00 98.06 397 VAL A CA 1
ATOM 2967 C C . VAL A 1 397 ? -8.460 2.850 0.588 1.00 98.06 397 VAL A C 1
ATOM 2969 O O . VAL A 1 397 ? -8.264 1.634 0.584 1.00 98.06 397 VAL A O 1
ATOM 2972 N N . LEU A 1 398 ? -7.652 3.712 1.198 1.00 98.19 398 LEU A N 1
ATOM 2973 C CA . LEU A 1 398 ? -6.622 3.332 2.166 1.00 98.19 398 LEU A CA 1
ATOM 2974 C C . LEU A 1 398 ? -7.024 3.873 3.536 1.00 98.19 398 LEU A C 1
ATOM 2976 O O . LEU A 1 398 ? -7.378 5.043 3.660 1.00 98.19 398 LEU A O 1
ATOM 2980 N N . ILE A 1 399 ? -6.998 3.016 4.548 1.00 98.44 399 ILE A N 1
ATOM 2981 C CA . ILE A 1 399 ? -7.356 3.342 5.926 1.00 98.44 399 ILE A CA 1
ATOM 2982 C C . ILE A 1 399 ? -6.081 3.333 6.757 1.00 98.44 399 ILE A C 1
ATOM 2984 O O . ILE A 1 399 ? -5.415 2.303 6.826 1.00 98.44 399 ILE A O 1
ATOM 2988 N N . GLU A 1 400 ? -5.798 4.443 7.430 1.00 97.44 400 GLU A N 1
ATOM 2989 C CA . GLU A 1 400 ? -4.810 4.499 8.506 1.00 97.44 400 GLU A CA 1
ATOM 2990 C C . GLU A 1 400 ? -5.539 4.333 9.833 1.00 97.44 400 GLU A C 1
ATOM 2992 O O . GLU A 1 400 ? -6.277 5.226 10.249 1.00 97.44 400 GLU A O 1
ATOM 2997 N N . LEU A 1 401 ? -5.370 3.188 10.495 1.00 97.25 401 LEU A N 1
ATOM 2998 C CA . LEU A 1 401 ? -6.102 2.864 11.728 1.00 97.25 401 LEU A CA 1
ATOM 2999 C C . LEU A 1 401 ? -5.705 3.741 12.932 1.00 97.25 401 LEU A C 1
ATOM 3001 O O . LEU A 1 401 ? -6.425 3.771 13.929 1.00 97.25 401 LEU A O 1
ATOM 3005 N N . GLY A 1 402 ? -4.557 4.408 12.848 1.00 95.62 402 GLY A N 1
ATOM 3006 C CA . GLY A 1 402 ? -3.924 5.202 13.898 1.00 95.62 402 GLY A CA 1
ATOM 3007 C C . GLY A 1 402 ? -2.411 5.250 13.679 1.00 95.62 402 GLY A C 1
ATOM 3008 O O . GLY A 1 402 ? -1.920 4.787 12.652 1.00 95.62 402 GLY A O 1
ATOM 3009 N N . PHE A 1 403 ? -1.673 5.788 14.645 1.00 95.19 403 PHE A N 1
ATOM 3010 C CA . PHE A 1 403 ? -0.231 5.997 14.598 1.00 95.19 403 PHE A CA 1
ATOM 3011 C C . PHE A 1 403 ? 0.483 5.031 15.546 1.00 95.19 403 PHE A C 1
ATOM 3013 O O . PHE A 1 403 ? 0.437 5.196 16.761 1.00 95.19 403 PHE A O 1
ATOM 3020 N N . LEU A 1 404 ? 1.228 4.059 15.019 1.00 94.81 404 LEU A N 1
ATOM 3021 C CA . LEU A 1 404 ? 2.026 3.146 15.853 1.00 94.81 404 LEU A CA 1
ATOM 3022 C C . LEU A 1 404 ? 3.208 3.841 16.545 1.00 94.81 404 LEU A C 1
ATOM 3024 O O . LEU A 1 404 ? 3.746 3.323 17.519 1.00 94.81 404 LEU A O 1
ATOM 3028 N N . SER A 1 405 ? 3.592 5.031 16.080 1.00 92.50 405 SER A N 1
ATOM 3029 C CA . SER A 1 405 ? 4.544 5.908 16.770 1.00 92.50 405 SER A CA 1
ATOM 3030 C C . SER A 1 405 ? 3.973 6.550 18.043 1.00 92.50 405 SER A C 1
ATOM 3032 O O . SER A 1 405 ? 4.729 7.145 18.810 1.00 92.50 405 SER A O 1
ATOM 3034 N N . ASN A 1 406 ? 2.655 6.483 18.254 1.00 95.94 406 A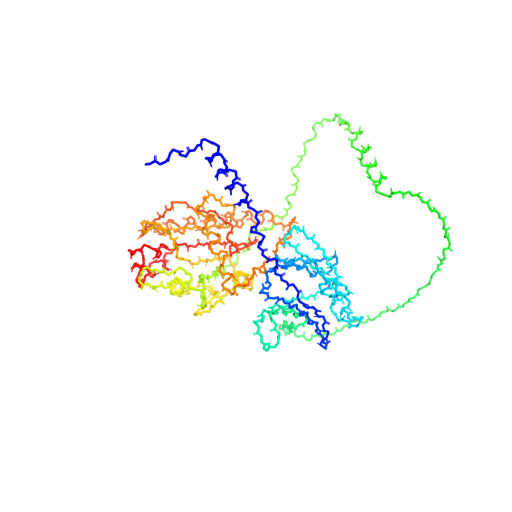SN A N 1
ATOM 3035 C CA . ASN A 1 406 ? 1.990 6.949 19.464 1.00 95.94 406 ASN A CA 1
ATOM 3036 C C . ASN A 1 406 ? 1.795 5.765 20.433 1.00 95.94 406 ASN A C 1
ATOM 3038 O O . ASN A 1 406 ? 1.085 4.822 20.082 1.00 95.94 406 ASN A O 1
ATOM 3042 N N . PRO A 1 407 ? 2.369 5.799 21.652 1.00 94.38 407 PRO A N 1
ATOM 3043 C CA . PRO A 1 407 ? 2.296 4.677 22.592 1.00 94.38 407 PRO A CA 1
ATOM 3044 C C . PRO A 1 407 ? 0.870 4.252 22.979 1.00 94.38 407 PRO A C 1
ATOM 3046 O O . PRO A 1 407 ? 0.603 3.061 23.160 1.00 94.38 407 PRO A O 1
ATOM 3049 N N . ASP A 1 408 ? -0.063 5.202 23.092 1.00 95.12 408 ASP A N 1
ATOM 3050 C CA . ASP A 1 408 ? -1.453 4.901 23.444 1.00 95.12 408 ASP A CA 1
ATOM 3051 C C . ASP A 1 408 ? -2.177 4.218 22.282 1.00 95.12 408 ASP A C 1
ATOM 3053 O O . ASP A 1 408 ? -2.901 3.240 22.488 1.00 95.12 408 ASP A O 1
ATOM 3057 N N . GLU A 1 409 ? -1.960 4.685 21.050 1.00 95.62 409 GLU A N 1
ATOM 3058 C CA . GLU A 1 409 ? -2.540 4.051 19.864 1.00 95.62 409 GLU A CA 1
ATOM 3059 C C . GLU A 1 409 ? -1.884 2.710 19.546 1.00 95.62 409 GLU A C 1
ATOM 3061 O O . GLU A 1 409 ? -2.585 1.773 19.178 1.00 95.62 409 GLU A O 1
ATOM 3066 N N . GLU A 1 410 ? -0.583 2.549 19.775 1.00 96.12 410 GLU A N 1
ATOM 3067 C CA . GLU A 1 410 ? 0.093 1.255 19.686 1.00 96.12 410 GLU A CA 1
ATOM 3068 C C . GLU A 1 410 ? -0.520 0.240 20.665 1.00 96.12 410 GLU A C 1
ATOM 3070 O O . GLU A 1 410 ? -0.859 -0.890 20.288 1.00 96.12 410 GLU A O 1
ATOM 3075 N N . LYS A 1 411 ? -0.750 0.646 21.920 1.00 95.81 411 LYS A N 1
ATOM 3076 C CA . LYS A 1 411 ? -1.427 -0.183 22.928 1.00 95.81 411 LYS A CA 1
ATOM 3077 C C . LYS A 1 411 ? -2.866 -0.520 22.526 1.00 95.81 411 LYS A C 1
ATOM 3079 O O . LYS A 1 411 ? -3.340 -1.632 22.762 1.00 95.81 411 LYS A O 1
ATOM 3084 N N . GLN A 1 412 ? -3.579 0.420 21.914 1.00 95.19 412 GLN A N 1
ATOM 3085 C CA . GLN A 1 412 ? -4.930 0.182 21.413 1.00 95.19 412 GLN A CA 1
ATOM 3086 C C . GLN A 1 412 ? -4.932 -0.767 20.210 1.00 95.19 412 GLN A C 1
ATOM 3088 O O . GLN A 1 412 ? -5.689 -1.732 20.194 1.00 95.19 412 GLN A O 1
ATOM 3093 N N . LEU A 1 413 ? -4.070 -0.550 19.220 1.00 95.44 413 LEU A N 1
ATOM 3094 C CA . LEU A 1 413 ? -4.005 -1.342 17.992 1.00 95.44 413 LEU A CA 1
ATOM 3095 C C . LEU A 1 413 ? -3.434 -2.747 18.226 1.00 95.44 413 LEU A C 1
ATOM 3097 O O . LEU A 1 413 ? -3.810 -3.690 17.527 1.00 95.44 413 LEU A O 1
ATOM 3101 N N . SER A 1 414 ? -2.604 -2.936 19.252 1.00 93.88 414 SER A N 1
ATOM 3102 C CA . SER A 1 414 ? -2.171 -4.262 19.716 1.00 93.88 414 SER A CA 1
ATOM 3103 C C . SER A 1 414 ? -3.283 -5.045 20.434 1.00 93.88 414 SER A C 1
ATOM 3105 O O . SER A 1 414 ? -3.233 -6.278 20.476 1.00 93.88 414 SER A O 1
ATOM 3107 N N . ASN A 1 415 ? -4.358 -4.389 20.884 1.00 95.69 415 ASN A N 1
ATOM 3108 C CA . ASN A 1 415 ? -5.496 -5.037 21.533 1.00 95.69 415 ASN A CA 1
ATOM 3109 C C . ASN A 1 415 ? -6.487 -5.666 20.526 1.00 95.69 415 ASN A C 1
ATOM 3111 O O . ASN A 1 415 ? -7.037 -4.999 19.646 1.00 95.69 415 ASN A O 1
ATOM 3115 N N . ASN A 1 416 ? -6.793 -6.956 20.708 1.00 95.50 416 ASN A N 1
ATOM 3116 C CA . ASN A 1 416 ? -7.719 -7.709 19.851 1.00 95.50 416 ASN A CA 1
ATOM 3117 C C . ASN A 1 416 ? -9.138 -7.113 19.810 1.00 95.50 416 ASN A C 1
ATOM 3119 O O . ASN A 1 416 ? -9.758 -7.078 18.747 1.00 95.50 416 ASN A O 1
ATOM 3123 N N . ASN A 1 417 ? -9.659 -6.635 20.945 1.00 95.56 417 ASN A N 1
ATOM 3124 C CA . ASN A 1 417 ? -11.006 -6.066 21.023 1.00 95.56 417 ASN A CA 1
ATOM 3125 C C . ASN A 1 417 ? -11.102 -4.765 20.232 1.00 95.56 417 ASN A C 1
ATOM 3127 O O . ASN A 1 417 ? -12.098 -4.539 19.548 1.00 95.56 417 ASN A O 1
ATOM 3131 N N . GLN A 1 418 ? -10.061 -3.933 20.273 1.00 94.38 418 GLN A N 1
ATOM 3132 C CA . GLN A 1 418 ? -10.043 -2.697 19.501 1.00 94.38 418 GLN A CA 1
ATOM 3133 C C . GLN A 1 418 ? -9.963 -2.982 17.996 1.00 94.38 418 GLN A C 1
ATOM 3135 O O . GLN A 1 418 ? -10.769 -2.438 17.241 1.00 94.38 418 GLN A O 1
ATOM 3140 N N . ARG A 1 419 ? -9.087 -3.895 17.547 1.00 96.00 419 ARG A N 1
ATOM 3141 C CA . ARG A 1 419 ? -9.053 -4.317 16.129 1.00 96.00 419 ARG A CA 1
ATOM 3142 C C . ARG A 1 419 ? -10.386 -4.907 15.670 1.00 96.00 419 ARG A C 1
ATOM 3144 O O . ARG A 1 419 ? -10.828 -4.651 14.554 1.00 96.00 419 ARG A O 1
ATOM 3151 N N . ARG A 1 420 ? -11.081 -5.634 16.548 1.00 96.88 420 ARG A N 1
ATOM 3152 C CA . ARG A 1 420 ? -12.430 -6.137 16.271 1.00 96.88 420 ARG A CA 1
ATOM 3153 C C . ARG A 1 420 ? -13.469 -5.020 16.132 1.00 96.88 420 ARG A C 1
ATOM 3155 O O . ARG A 1 420 ? -14.354 -5.148 15.294 1.00 96.88 420 ARG A O 1
ATOM 3162 N N . ARG A 1 421 ? -13.374 -3.924 16.894 1.00 96.56 421 ARG A N 1
ATOM 3163 C CA . ARG A 1 421 ? -14.256 -2.751 16.710 1.00 96.56 421 ARG A CA 1
ATOM 3164 C C . ARG A 1 421 ? -14.053 -2.117 15.337 1.00 96.56 421 ARG A C 1
ATOM 3166 O O . ARG A 1 421 ? -15.043 -1.854 14.665 1.00 96.56 421 ARG A O 1
ATOM 3173 N N . PHE A 1 422 ? -12.799 -1.968 14.904 1.00 97.00 422 PHE A N 1
ATOM 3174 C CA . PHE A 1 422 ? -12.472 -1.525 13.545 1.00 97.00 422 PHE A CA 1
ATOM 3175 C C . PHE A 1 422 ? -13.026 -2.452 12.464 1.00 97.00 422 PHE A C 1
ATOM 3177 O O . PHE A 1 422 ? -13.530 -1.964 11.470 1.00 97.00 422 PHE A O 1
ATOM 3184 N N . ALA A 1 423 ? -12.967 -3.767 12.668 1.00 97.00 423 ALA A N 1
ATOM 3185 C CA . ALA A 1 423 ? -13.479 -4.747 11.713 1.00 97.00 423 ALA A CA 1
ATOM 3186 C C . ALA A 1 423 ? -15.018 -4.835 11.643 1.00 97.00 423 ALA A C 1
ATOM 3188 O O . ALA A 1 423 ? -15.566 -5.327 10.656 1.00 97.00 423 ALA A O 1
ATOM 3189 N N . ILE A 1 424 ? -15.719 -4.466 12.721 1.00 95.50 424 ILE A N 1
ATOM 3190 C CA . ILE A 1 424 ? -17.191 -4.455 12.785 1.00 95.50 424 ILE A CA 1
ATOM 3191 C C . ILE A 1 424 ? -17.765 -3.198 12.127 1.00 95.50 424 ILE A C 1
ATOM 3193 O O . ILE A 1 424 ? -18.833 -3.278 11.507 1.00 95.50 424 ILE A O 1
ATOM 3197 N N . ALA A 1 425 ? -17.090 -2.069 12.353 1.00 92.75 425 ALA A N 1
ATOM 3198 C CA . ALA A 1 425 ? -17.336 -0.795 11.692 1.00 92.75 425 ALA A CA 1
ATOM 3199 C C . ALA A 1 425 ? -17.182 -0.939 10.175 1.00 92.75 425 ALA A C 1
ATOM 3201 O O . ALA A 1 425 ? -18.088 -0.433 9.474 1.00 92.75 425 ALA A O 1
#

pLDDT: mean 76.6, std 22.86, range [26.31, 98.75]